Protein AF-A0A7H4LT09-F1 (afdb_monomer)

InterPro domains:
  IPR000763 Catalase-peroxidase haem [PR00460] (35-57)
  IPR000763 Catalase-peroxidase haem [PR00460] (61-74)
  IPR000763 Catalase-peroxidase haem [PR00460] (76-101)
  IPR000763 Catalase-peroxidase haem [PR00460] (269-292)
  IPR000763 Catalase-peroxidase haem [PTHR30555] (9-403)
  IPR002016 Haem peroxidase [PF00141] (94-398)
  IPR002016 Haem peroxidase [PR00458] (99-113)
  IPR002016 Haem peroxidase [PR00458] (159-176)
  IPR002016 Haem peroxidase [PR00458] (177-189)
  IPR002016 Haem peroxidase [PR00458] (261-276)
  IPR002016 Haem peroxidase [PR00458] (320-335)
  IPR002016 Haem peroxidase [PS50873] (141-337)
  IPR010255 Haem peroxidase superfamily [SSF48113] (32-399)

pLDDT: mean 81.75, std 26.05, range [25.02, 98.94]

Structure (mmCIF, N/CA/C/O backbone):
data_AF-A0A7H4LT09-F1
#
_entry.id   AF-A0A7H4LT09-F1
#
loop_
_atom_site.group_PDB
_atom_site.id
_atom_site.type_symbol
_atom_site.label_atom_id
_atom_site.label_alt_id
_atom_site.label_comp_id
_atom_site.label_asym_id
_atom_site.label_entity_id
_atom_site.label_seq_id
_atom_site.pdbx_PDB_ins_code
_atom_site.Cartn_x
_atom_site.Cartn_y
_atom_site.Cartn_z
_atom_site.occupancy
_atom_site.B_iso_or_equiv
_atom_site.auth_seq_id
_atom_site.auth_comp_id
_atom_site.auth_asym_id
_atom_site.auth_atom_id
_atom_site.pdbx_PDB_model_num
ATOM 1 N N . MET A 1 1 ? -7.664 61.401 4.151 1.00 32.94 1 MET A N 1
ATOM 2 C CA . MET A 1 1 ? -6.921 61.939 2.993 1.00 32.94 1 MET A CA 1
ATOM 3 C C . MET A 1 1 ? -6.413 60.760 2.189 1.00 32.94 1 MET A C 1
ATOM 5 O O . MET A 1 1 ? -5.966 59.794 2.789 1.00 32.94 1 MET A O 1
ATOM 9 N N . SER A 1 2 ? -6.589 60.821 0.873 1.00 33.88 2 SER A N 1
ATOM 10 C CA . SER A 1 2 ? -6.197 59.792 -0.093 1.00 33.88 2 SER A CA 1
ATOM 11 C C . SER A 1 2 ? -4.676 59.608 -0.143 1.00 33.88 2 SER A C 1
ATOM 13 O O . SER A 1 2 ? -3.950 60.596 -0.067 1.00 33.88 2 SER A O 1
ATOM 15 N N . THR A 1 3 ? -4.199 58.374 -0.305 1.00 30.38 3 THR A N 1
ATOM 16 C CA . THR A 1 3 ? -3.365 57.983 -1.458 1.00 30.38 3 THR A CA 1
ATOM 17 C C . THR A 1 3 ? -3.229 56.464 -1.527 1.00 30.38 3 THR A C 1
ATOM 19 O O . THR A 1 3 ? -3.095 55.766 -0.527 1.00 30.38 3 THR A O 1
ATOM 22 N N . SER A 1 4 ? -3.341 55.995 -2.758 1.00 32.41 4 SER A N 1
ATOM 23 C CA . SER A 1 4 ? -3.333 54.639 -3.278 1.00 32.41 4 SER A CA 1
ATOM 24 C C . SER A 1 4 ? -1.918 54.174 -3.643 1.00 32.41 4 SER A C 1
ATOM 26 O O . SER A 1 4 ? -1.118 54.988 -4.098 1.00 32.41 4 SER A O 1
ATOM 28 N N . ASN A 1 5 ? -1.629 52.875 -3.509 1.00 34.00 5 ASN A N 1
ATOM 29 C CA . ASN A 1 5 ? -1.328 51.962 -4.629 1.00 34.00 5 ASN A CA 1
ATOM 30 C C . ASN A 1 5 ? -0.734 50.627 -4.139 1.00 34.00 5 ASN A C 1
ATOM 32 O O . ASN A 1 5 ? 0.288 50.614 -3.465 1.00 34.00 5 ASN A O 1
ATOM 36 N N . ASP A 1 6 ? -1.440 49.560 -4.527 1.00 38.56 6 ASP A N 1
ATOM 37 C CA . ASP A 1 6 ? -1.029 48.212 -4.960 1.00 38.56 6 ASP A CA 1
ATOM 38 C C . ASP A 1 6 ? 0.166 47.497 -4.292 1.00 38.56 6 ASP A C 1
ATOM 40 O O . ASP A 1 6 ? 1.276 48.024 -4.210 1.00 38.56 6 ASP A O 1
ATOM 44 N N . PRO A 1 7 ? -0.014 46.205 -3.962 1.00 34.75 7 PRO A N 1
ATOM 45 C CA . PRO A 1 7 ? 0.568 45.245 -4.892 1.00 34.75 7 PRO A CA 1
ATOM 46 C C . PRO A 1 7 ? -0.334 44.047 -5.207 1.00 34.75 7 PRO A C 1
ATOM 48 O O . PRO A 1 7 ? -0.867 43.366 -4.329 1.00 34.75 7 PRO A O 1
ATOM 51 N N . SER A 1 8 ? -0.353 43.726 -6.496 1.00 45.00 8 SER A N 1
ATOM 52 C CA . SER A 1 8 ? -0.591 42.407 -7.060 1.00 45.00 8 SER A CA 1
ATOM 53 C C . SER A 1 8 ? 0.075 41.308 -6.225 1.00 45.00 8 SER A C 1
ATOM 55 O O . SER A 1 8 ? 1.295 41.136 -6.272 1.00 45.00 8 SER A O 1
ATOM 57 N N . ASN A 1 9 ? -0.720 40.540 -5.485 1.00 31.58 9 ASN A N 1
ATOM 58 C CA . ASN A 1 9 ? -0.325 39.208 -5.050 1.00 31.58 9 ASN A CA 1
ATOM 59 C C . ASN A 1 9 ? -1.576 38.396 -4.708 1.00 31.58 9 ASN A C 1
ATOM 61 O O . ASN A 1 9 ? -2.203 38.596 -3.669 1.00 31.58 9 ASN A O 1
ATOM 65 N N . THR A 1 10 ? -1.955 37.490 -5.603 1.00 35.56 10 THR A N 1
ATOM 66 C CA . THR A 1 10 ? -3.042 36.541 -5.367 1.00 35.56 10 THR A CA 1
ATOM 67 C C . THR A 1 10 ? -2.426 35.191 -5.017 1.00 35.56 10 THR A C 1
ATOM 69 O O . THR A 1 10 ? -1.908 34.531 -5.914 1.00 35.56 10 THR A O 1
ATOM 72 N N . PRO A 1 11 ? -2.509 34.716 -3.764 1.00 33.22 11 PRO A N 1
ATOM 73 C CA . PRO A 1 11 ? -2.415 33.298 -3.475 1.00 33.22 11 PRO A CA 1
ATOM 74 C C . PRO A 1 11 ? -3.839 32.729 -3.445 1.00 33.22 11 PRO A C 1
ATOM 76 O O . PRO A 1 11 ? -4.571 32.886 -2.468 1.00 33.22 11 PRO A O 1
ATOM 79 N N . SER A 1 12 ? -4.269 32.089 -4.536 1.00 41.41 12 SER A N 1
ATOM 80 C CA . SER A 1 12 ? -5.471 31.252 -4.514 1.00 41.41 12 SER A CA 1
ATOM 81 C C . SER A 1 12 ? -5.108 29.876 -3.954 1.00 41.41 12 SER A C 1
ATOM 83 O O . SER A 1 12 ? -4.721 28.982 -4.699 1.00 41.41 12 SER A O 1
ATOM 85 N N . ALA A 1 13 ? -5.237 29.711 -2.640 1.00 42.09 13 ALA A N 1
ATOM 86 C CA . ALA A 1 13 ? -5.185 28.412 -1.981 1.00 42.09 13 ALA A CA 1
ATOM 87 C C . ALA A 1 13 ? -6.568 28.087 -1.391 1.00 42.09 13 ALA A C 1
ATOM 89 O O . ALA A 1 13 ? -7.129 28.876 -0.631 1.00 42.09 13 ALA A O 1
ATOM 90 N N . GLY A 1 14 ? -7.121 26.932 -1.775 1.00 46.12 14 GLY A N 1
ATOM 91 C CA . GLY A 1 14 ? -8.158 26.219 -1.020 1.00 46.12 14 GLY A CA 1
ATOM 92 C C . GLY A 1 14 ? -9.583 26.783 -1.007 1.00 46.12 14 GLY A C 1
ATOM 93 O O . GLY A 1 14 ? -10.263 26.642 0.006 1.00 46.12 14 GLY A O 1
ATOM 94 N N . LYS A 1 15 ? -10.085 27.393 -2.089 1.00 42.28 15 LYS A N 1
ATOM 95 C CA . LYS A 1 15 ? -11.532 27.665 -2.204 1.00 42.28 15 LYS A CA 1
ATOM 96 C C . LYS A 1 15 ? -12.217 26.542 -2.976 1.00 42.28 15 LYS A C 1
ATOM 98 O O . LYS A 1 15 ? -11.845 26.266 -4.111 1.00 42.28 15 LYS A O 1
ATOM 103 N N . CYS A 1 16 ? -13.215 25.920 -2.346 1.00 40.41 16 CYS A N 1
ATOM 104 C CA . CYS A 1 16 ? -14.120 24.956 -2.970 1.00 40.41 16 CYS A CA 1
ATOM 105 C C . CYS A 1 16 ? -14.708 25.590 -4.253 1.00 40.41 16 CYS A C 1
ATOM 107 O O . CYS A 1 16 ? -15.383 26.622 -4.151 1.00 40.41 16 CYS A O 1
ATOM 109 N N . PRO A 1 17 ? -14.401 25.070 -5.455 1.00 41.97 17 PRO A N 1
ATOM 110 C CA . PRO A 1 17 ? -14.672 25.772 -6.698 1.00 41.97 17 PRO A CA 1
ATOM 111 C C . PRO A 1 17 ? -16.088 25.443 -7.175 1.00 41.97 17 PRO A C 1
ATOM 113 O O . PRO A 1 17 ? -16.286 24.569 -8.009 1.00 41.97 17 PRO A O 1
ATOM 116 N N . PHE A 1 18 ? -17.088 26.153 -6.659 1.00 41.34 18 PHE A N 1
ATOM 117 C CA . PHE A 1 18 ? -18.435 26.142 -7.234 1.00 41.34 18 PHE A CA 1
ATOM 118 C C . PHE A 1 18 ? -18.857 27.568 -7.590 1.00 41.34 18 PHE A C 1
ATOM 120 O O . PHE A 1 18 ? -19.453 28.284 -6.791 1.00 41.34 18 PHE A O 1
ATOM 127 N N . HIS A 1 19 ? -18.547 27.969 -8.824 1.00 43.38 19 HIS A N 1
ATOM 128 C CA . HIS A 1 19 ? -19.224 29.068 -9.505 1.00 43.38 19 HIS A CA 1
ATOM 129 C C . HIS A 1 19 ? -20.015 28.494 -10.682 1.00 43.38 19 HIS A C 1
ATOM 131 O O . HIS A 1 19 ? -19.456 28.221 -11.738 1.00 43.38 19 HIS A O 1
ATOM 137 N N . ALA A 1 20 ? -21.322 28.335 -10.495 1.00 36.09 20 ALA A N 1
ATOM 138 C CA . ALA A 1 20 ? -22.302 28.461 -11.563 1.00 36.09 20 ALA A CA 1
ATOM 139 C C . ALA A 1 20 ? -23.589 29.010 -10.944 1.00 36.09 20 ALA A C 1
ATOM 141 O O . ALA A 1 20 ? -24.018 28.597 -9.868 1.00 36.09 20 ALA A O 1
ATOM 142 N N . GLU A 1 21 ? -24.108 30.037 -11.594 1.00 41.16 21 GLU A N 1
ATOM 143 C CA . GLU A 1 21 ? -25.183 30.901 -11.148 1.00 41.16 21 GLU A CA 1
ATOM 144 C C . GLU A 1 21 ? -26.489 30.129 -10.908 1.00 41.16 21 GLU A C 1
ATOM 146 O O . GLU A 1 21 ? -26.807 29.169 -11.601 1.00 41.16 21 GLU A O 1
ATOM 151 N N . THR A 1 22 ? -27.273 30.634 -9.952 1.00 40.38 22 THR A N 1
ATOM 152 C CA . THR A 1 22 ? -28.651 30.252 -9.594 1.00 40.38 22 THR A CA 1
ATOM 153 C C . THR A 1 22 ? -28.850 28.983 -8.740 1.00 40.38 22 THR A C 1
ATOM 155 O O . THR A 1 22 ? -28.970 27.866 -9.219 1.00 40.38 22 THR A O 1
ATOM 158 N N . ALA A 1 23 ? -29.022 29.248 -7.434 1.00 45.62 23 ALA A N 1
ATOM 159 C CA . ALA A 1 23 ? -29.719 28.445 -6.420 1.00 45.62 23 ALA A CA 1
ATOM 160 C C . ALA A 1 23 ? -29.088 27.107 -5.964 1.00 45.62 23 ALA A C 1
ATOM 162 O O . ALA A 1 23 ? -29.551 26.027 -6.317 1.00 45.62 23 ALA A O 1
ATOM 163 N N . THR A 1 24 ? -28.145 27.181 -5.018 1.00 41.41 24 THR A N 1
ATOM 164 C CA . THR A 1 24 ? -27.754 26.059 -4.136 1.00 41.41 24 THR A CA 1
ATOM 165 C C . THR A 1 24 ? -27.609 26.547 -2.684 1.00 41.41 24 THR A C 1
ATOM 167 O O . THR A 1 24 ? -27.265 27.711 -2.463 1.00 41.41 24 THR A O 1
ATOM 170 N N . PRO A 1 25 ? -27.936 25.713 -1.676 1.00 43.28 25 PRO A N 1
ATOM 171 C CA . PRO A 1 25 ? -28.053 26.140 -0.285 1.00 43.28 25 PRO A CA 1
ATOM 172 C C . PRO A 1 25 ? -26.693 26.593 0.250 1.00 43.28 25 PRO A C 1
ATOM 174 O O . PRO A 1 25 ? -25.705 25.869 0.197 1.00 43.28 25 PRO A O 1
ATOM 177 N N . THR A 1 26 ? -26.653 27.821 0.756 1.00 49.09 26 THR A N 1
ATOM 178 C CA . THR A 1 26 ? -25.440 28.608 1.001 1.00 49.09 26 THR A CA 1
ATOM 179 C C . THR A 1 26 ? -24.599 28.182 2.201 1.00 49.09 26 THR A C 1
ATOM 181 O O . THR A 1 26 ? -23.559 28.796 2.422 1.00 49.09 26 THR A O 1
ATOM 184 N N . GLN A 1 27 ? -24.988 27.170 2.983 1.00 55.44 27 GLN A N 1
ATOM 185 C CA . GLN A 1 27 ? -24.221 26.736 4.156 1.00 55.44 27 GLN A CA 1
ATOM 186 C C . GLN A 1 27 ? -24.375 25.233 4.406 1.00 55.44 27 GLN A C 1
ATOM 188 O O . GLN A 1 27 ? -25.457 24.754 4.743 1.00 55.44 27 GLN A O 1
ATOM 193 N N . SER A 1 28 ? -23.277 24.485 4.277 1.00 59.75 28 SER A N 1
ATOM 194 C CA . SER A 1 28 ? -23.152 23.174 4.915 1.00 59.75 28 SER A CA 1
ATOM 195 C C . SER A 1 28 ? -23.098 23.358 6.436 1.00 59.75 28 SER A C 1
ATOM 197 O O . SER A 1 28 ? -22.597 24.369 6.934 1.00 59.75 28 SER A O 1
ATOM 199 N N . ALA A 1 29 ? -23.614 22.393 7.200 1.00 67.38 29 ALA A N 1
ATOM 200 C CA . ALA A 1 29 ? -23.508 22.431 8.656 1.00 67.38 29 ALA A CA 1
ATOM 201 C C . ALA A 1 29 ? -22.026 22.477 9.072 1.00 67.38 29 ALA A C 1
ATOM 203 O O . ALA A 1 29 ? -21.244 21.613 8.681 1.00 67.38 29 ALA A O 1
ATOM 204 N N . GLY A 1 30 ? -21.642 23.499 9.841 1.00 76.69 30 GLY A N 1
ATOM 205 C CA . GLY A 1 30 ? -20.245 23.740 10.219 1.00 76.69 30 GLY A CA 1
ATOM 206 C C . GLY A 1 30 ? -19.391 24.451 9.158 1.00 76.69 30 GLY A C 1
ATOM 207 O O . GLY A 1 30 ? -18.202 24.635 9.393 1.00 76.69 30 GLY A O 1
ATOM 208 N N . GLY A 1 31 ? -19.967 24.859 8.022 1.00 77.31 31 GLY A N 1
ATOM 209 C CA . GLY A 1 31 ? -19.303 25.707 7.029 1.00 77.31 31 GLY A CA 1
ATOM 210 C C . GLY A 1 31 ? -19.249 27.189 7.431 1.00 77.31 31 GLY A C 1
ATOM 211 O O . GLY A 1 31 ? -19.966 27.635 8.327 1.00 77.31 31 GLY A O 1
ATOM 212 N N . GLY A 1 32 ? -18.414 27.966 6.736 1.00 86.81 32 GLY A N 1
ATOM 213 C CA . GLY A 1 32 ? -18.148 29.382 7.029 1.00 86.81 32 GLY A CA 1
ATOM 214 C C . GLY A 1 32 ? -16.827 29.604 7.773 1.00 86.81 32 GLY A C 1
ATOM 215 O O . GLY A 1 32 ? -16.156 28.652 8.158 1.00 86.81 32 GLY A O 1
ATOM 216 N N . THR A 1 33 ? -16.434 30.870 7.948 1.00 91.38 33 THR A N 1
ATOM 217 C CA . THR A 1 33 ? -15.193 31.235 8.650 1.00 91.38 33 THR A CA 1
ATOM 218 C C . THR A 1 33 ? -15.283 30.862 10.132 1.00 91.38 33 THR A C 1
ATOM 220 O O . THR A 1 33 ? -16.143 31.373 10.851 1.00 91.38 33 THR A O 1
ATOM 223 N N . GLY A 1 34 ? -14.392 29.989 10.597 1.00 91.62 34 GLY A N 1
ATOM 224 C CA . GLY A 1 34 ? -14.324 29.510 11.976 1.00 91.62 34 GLY A CA 1
ATOM 225 C C . GLY A 1 34 ? -13.202 30.152 12.798 1.00 91.62 34 GLY A C 1
ATOM 226 O O . GLY A 1 34 ? -12.378 30.915 12.301 1.00 91.62 34 GLY A O 1
ATOM 227 N N . ASN A 1 35 ? -13.122 29.799 14.087 1.00 93.38 35 ASN A N 1
ATOM 228 C CA . ASN A 1 35 ? -12.099 30.331 15.006 1.00 93.38 35 ASN A CA 1
ATOM 229 C C . ASN A 1 35 ? -10.661 30.098 14.513 1.00 93.38 35 ASN A C 1
ATOM 231 O O . ASN A 1 35 ? -9.798 30.946 14.716 1.00 93.38 35 ASN A O 1
ATOM 235 N N . ARG A 1 36 ? -10.401 28.960 13.855 1.00 91.25 36 ARG A N 1
ATOM 236 C CA . ARG A 1 36 ? -9.064 28.620 13.342 1.00 91.25 36 ARG A CA 1
ATOM 237 C C . ARG A 1 36 ? -8.646 29.470 12.144 1.00 91.25 36 ARG A C 1
ATOM 239 O O . ARG A 1 36 ? -7.450 29.624 11.937 1.00 91.25 36 ARG A O 1
ATOM 246 N N . ASP A 1 37 ? -9.595 30.046 11.414 1.00 94.12 37 ASP A N 1
ATOM 247 C CA . ASP A 1 37 ? -9.283 30.958 10.314 1.00 94.12 37 ASP A CA 1
ATOM 248 C C . ASP A 1 37 ? -8.835 32.323 10.858 1.00 94.12 37 ASP A C 1
ATOM 250 O O . ASP A 1 37 ? -7.897 32.927 10.344 1.00 94.12 37 ASP A O 1
ATOM 254 N N . TRP A 1 38 ? -9.460 32.790 11.946 1.00 96.12 38 TRP A N 1
ATOM 255 C CA . TRP A 1 38 ? -9.094 34.044 12.618 1.00 96.12 38 TRP A CA 1
ATOM 256 C C . TRP A 1 38 ? -7.822 33.927 13.458 1.00 96.12 38 TRP A C 1
ATOM 258 O O . TRP A 1 38 ? -7.001 34.846 13.489 1.00 96.12 38 TRP A O 1
ATOM 268 N N . TRP A 1 39 ? -7.658 32.800 14.152 1.00 96.88 39 TRP A N 1
ATOM 269 C CA . TRP A 1 39 ? -6.540 32.545 15.056 1.00 96.88 39 TRP A CA 1
ATOM 270 C C . TRP A 1 39 ? -5.861 31.215 14.710 1.00 96.88 39 TRP A C 1
ATOM 272 O O . TRP A 1 39 ? -5.971 30.244 15.465 1.00 96.88 39 TRP A O 1
ATOM 282 N N . PRO A 1 40 ? -5.108 31.154 13.597 1.00 94.25 40 PRO A N 1
ATOM 283 C CA . PRO A 1 40 ? -4.472 29.915 13.139 1.00 94.25 40 PRO A CA 1
ATOM 284 C C . PRO A 1 40 ? -3.481 29.326 14.155 1.00 94.25 40 PRO A C 1
ATOM 286 O O . PRO A 1 40 ? -3.319 28.109 14.229 1.00 94.25 40 PRO A O 1
ATOM 289 N N . ASN A 1 41 ? -2.891 30.175 15.003 1.00 95.75 41 ASN A N 1
ATOM 290 C CA . ASN A 1 41 ? -1.946 29.785 16.055 1.00 95.75 41 ASN A CA 1
ATOM 291 C C . ASN A 1 41 ? -2.614 29.466 17.408 1.00 95.75 41 ASN A C 1
ATOM 293 O O . ASN A 1 41 ? -1.921 29.285 18.409 1.00 95.75 41 ASN A O 1
ATOM 297 N N . GLN A 1 42 ? -3.950 29.437 17.483 1.00 96.38 42 GLN A N 1
ATOM 298 C CA . GLN A 1 42 ? -4.658 29.099 18.718 1.00 96.38 42 GLN A CA 1
ATOM 299 C C . GLN A 1 42 ? -4.385 27.640 19.120 1.00 96.38 42 GLN A C 1
ATOM 301 O O . GLN A 1 42 ? -4.513 26.722 18.307 1.00 96.38 42 GLN A O 1
ATOM 306 N N . LEU A 1 43 ? -4.050 27.424 20.399 1.00 96.44 43 LEU A N 1
ATOM 307 C CA . LEU A 1 43 ? -3.812 26.091 20.958 1.00 96.44 43 LEU A CA 1
ATOM 308 C C . LEU A 1 43 ? -5.036 25.179 20.768 1.00 96.44 43 LEU A C 1
ATOM 310 O O . LEU A 1 43 ? -6.157 25.531 21.139 1.00 96.44 43 LEU A O 1
ATOM 314 N N . ARG A 1 44 ? -4.797 23.975 20.244 1.00 93.94 44 ARG A N 1
ATOM 315 C CA . ARG A 1 44 ? -5.827 22.971 19.948 1.00 93.94 44 ARG A CA 1
ATOM 316 C C . ARG A 1 44 ? -6.095 22.040 21.127 1.00 93.94 44 ARG A C 1
ATOM 318 O O . ARG A 1 44 ? -5.557 20.941 21.205 1.00 93.94 44 ARG A O 1
ATOM 325 N N . VAL A 1 45 ? -6.946 22.486 22.050 1.00 94.62 45 VAL A N 1
ATOM 326 C CA . VAL A 1 45 ? -7.387 21.678 23.206 1.00 94.62 45 VAL A CA 1
ATOM 327 C C . VAL A 1 45 ? -8.507 20.689 22.870 1.00 94.62 45 VAL A C 1
ATOM 329 O O . VAL A 1 45 ? -8.753 19.759 23.628 1.00 94.62 45 VAL A O 1
ATOM 332 N N . ASP A 1 46 ? -9.169 20.848 21.725 1.00 90.81 46 ASP A N 1
ATOM 333 C CA . ASP A 1 46 ? -10.194 19.926 21.222 1.00 90.81 46 ASP A CA 1
ATOM 334 C C . ASP A 1 46 ? -9.635 18.533 20.896 1.00 90.81 46 ASP A C 1
ATOM 336 O O . ASP A 1 46 ? -10.364 17.552 21.026 1.00 90.81 46 ASP A O 1
ATOM 340 N N . LEU A 1 47 ? -8.337 18.421 20.579 1.00 93.25 47 LEU A N 1
ATOM 341 C CA . LEU A 1 47 ? -7.662 17.132 20.374 1.00 93.25 47 LEU A CA 1
ATOM 342 C C . LEU A 1 47 ? -7.742 16.229 21.617 1.00 93.25 47 LEU A C 1
ATOM 344 O O . LEU A 1 47 ? -7.730 15.011 21.486 1.00 93.25 47 LEU A O 1
ATOM 348 N N . LEU A 1 48 ? -7.881 16.805 22.818 1.00 93.94 48 LEU A N 1
ATOM 349 C CA . LEU A 1 48 ? -8.009 16.050 24.070 1.00 93.94 48 LEU A CA 1
ATOM 350 C C . LEU A 1 48 ? -9.349 15.303 24.193 1.00 93.94 48 LEU A C 1
ATOM 352 O O . LEU A 1 48 ? -9.491 14.459 25.073 1.00 93.94 48 LEU A O 1
ATOM 356 N N . ASN A 1 49 ? -10.321 15.607 23.326 1.00 93.06 49 ASN A N 1
ATOM 357 C CA . ASN A 1 49 ? -11.626 14.947 23.278 1.00 93.06 49 ASN A CA 1
ATOM 358 C C . ASN A 1 49 ? -11.751 13.921 22.137 1.00 93.06 49 ASN A C 1
ATOM 360 O O . ASN A 1 49 ? -12.817 13.316 21.991 1.00 93.06 49 ASN A O 1
ATOM 364 N N . GLN A 1 50 ? -10.706 13.729 21.323 1.00 93.62 50 GLN A N 1
ATOM 365 C CA . GLN A 1 50 ? -10.717 12.707 20.275 1.00 93.62 50 GLN A CA 1
ATOM 366 C C . GLN A 1 50 ? -10.782 11.298 20.855 1.00 93.62 50 GLN A C 1
ATOM 368 O O . GLN A 1 50 ? -10.265 11.011 21.935 1.00 93.62 50 GLN A O 1
ATOM 373 N N . HIS A 1 51 ? -11.411 10.413 20.089 1.00 92.94 51 HIS A N 1
ATOM 374 C CA . HIS A 1 51 ? -11.667 9.016 20.423 1.00 92.94 51 HIS A CA 1
ATOM 375 C C . HIS A 1 51 ? -12.404 8.860 21.754 1.00 92.94 51 HIS A C 1
ATOM 377 O O . HIS A 1 51 ? -12.180 7.910 22.507 1.00 92.94 51 HIS A O 1
ATOM 383 N N . SER A 1 52 ? -13.285 9.816 22.055 1.00 92.00 52 SER A N 1
ATOM 384 C CA . SER A 1 52 ? -14.140 9.746 23.234 1.00 92.00 52 SER A CA 1
ATOM 385 C C . SER A 1 52 ? -15.222 8.672 23.083 1.00 92.00 52 SER A C 1
ATOM 387 O O . SER A 1 52 ? -15.546 8.200 21.993 1.00 92.00 52 SER A O 1
ATOM 389 N N . ASN A 1 53 ? -15.855 8.317 24.198 1.00 91.31 53 ASN A N 1
ATOM 390 C CA . ASN A 1 53 ? -17.035 7.449 24.218 1.00 91.31 53 ASN A CA 1
ATOM 391 C C . ASN A 1 53 ? -18.206 7.982 23.365 1.00 91.31 53 ASN A C 1
ATOM 393 O O . ASN A 1 53 ? -19.056 7.199 22.958 1.00 91.31 53 ASN A O 1
ATOM 397 N N . ARG A 1 54 ? -18.256 9.290 23.069 1.00 91.25 54 ARG A N 1
ATOM 398 C CA . ARG A 1 54 ? -19.343 9.925 22.304 1.00 91.25 54 ARG A CA 1
ATOM 399 C C . ARG A 1 54 ? -19.334 9.564 20.820 1.00 91.25 54 ARG A C 1
ATOM 401 O O . ARG A 1 54 ? -20.399 9.540 20.213 1.00 91.25 54 ARG A O 1
ATOM 408 N N . SER A 1 55 ? -18.158 9.331 20.238 1.00 92.69 55 SER A N 1
ATOM 409 C CA . SER A 1 55 ? -18.010 8.908 18.839 1.00 92.69 55 SER A CA 1
ATOM 410 C C . SER A 1 55 ? -18.029 7.385 18.690 1.00 92.69 55 SER A C 1
ATOM 412 O O . SER A 1 55 ? -18.203 6.879 17.584 1.00 92.69 55 SER A O 1
ATOM 414 N N . ASN A 1 56 ? -17.882 6.643 19.793 1.00 95.81 56 ASN A N 1
ATOM 415 C CA . ASN A 1 56 ? -17.817 5.188 19.791 1.00 95.81 56 ASN A CA 1
ATOM 416 C C . ASN A 1 56 ? -19.219 4.540 19.864 1.00 95.81 56 ASN A C 1
ATOM 418 O O . ASN A 1 56 ? -19.857 4.577 20.917 1.00 95.81 56 ASN A O 1
ATOM 422 N N . PRO A 1 57 ? -19.690 3.862 18.799 1.00 96.94 57 PRO A N 1
ATOM 423 C CA . PRO A 1 57 ? -21.009 3.236 18.760 1.00 96.94 57 PRO A CA 1
ATOM 424 C C . PRO A 1 57 ? -21.113 1.946 19.588 1.00 96.94 57 PRO A C 1
ATOM 426 O O . PRO A 1 57 ? -22.209 1.412 19.732 1.00 96.94 57 PRO A O 1
ATOM 429 N N . LEU A 1 58 ? -20.003 1.399 20.098 1.00 96.69 58 LEU A N 1
ATOM 430 C CA . LEU A 1 58 ? -19.999 0.114 20.808 1.00 96.69 58 LEU A CA 1
ATOM 431 C C . LEU A 1 58 ? -20.327 0.244 22.303 1.00 96.69 58 LEU A C 1
ATOM 433 O O . LEU A 1 58 ? -20.599 -0.760 22.961 1.00 96.69 58 LEU A O 1
ATOM 437 N N . GLY A 1 59 ? -20.344 1.472 22.827 1.00 91.38 59 GLY A N 1
ATOM 438 C CA . GLY A 1 59 ? -20.615 1.757 24.233 1.00 91.38 59 GLY A CA 1
ATOM 439 C C . GLY A 1 59 ? -19.444 1.434 25.169 1.00 91.38 59 GLY A C 1
ATOM 440 O O . GLY A 1 59 ? -18.489 0.746 24.819 1.00 91.38 59 GLY A O 1
ATOM 441 N N . GLU A 1 60 ? -19.526 1.942 26.398 1.00 92.56 60 GLU A N 1
ATOM 442 C CA . GLU A 1 60 ? -18.425 1.913 27.379 1.00 92.56 60 GLU A CA 1
ATOM 443 C C . GLU A 1 60 ? -18.090 0.517 27.917 1.00 9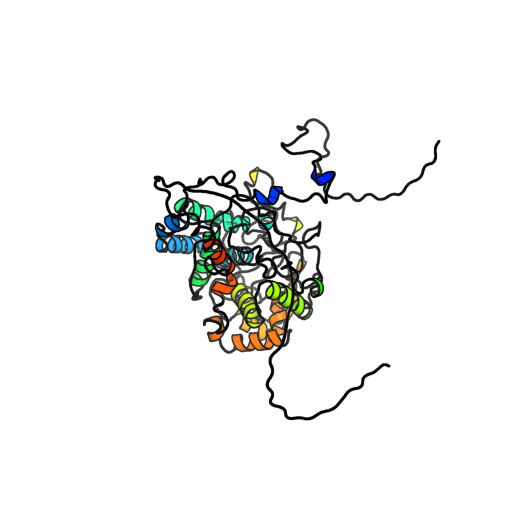2.56 60 GLU A C 1
ATOM 445 O O . GLU A 1 60 ? -17.003 0.293 28.444 1.00 92.56 60 GLU A O 1
ATOM 450 N N . HIS A 1 61 ? -19.023 -0.427 27.807 1.00 95.06 61 HIS A N 1
ATOM 451 C CA . HIS A 1 61 ? -18.864 -1.781 28.338 1.00 95.06 61 HIS A CA 1
ATOM 452 C C . HIS A 1 61 ? -18.332 -2.780 27.304 1.00 95.06 61 HIS A C 1
ATOM 454 O O . HIS A 1 61 ? -18.102 -3.943 27.641 1.00 95.06 61 HIS A O 1
ATOM 460 N N . PHE A 1 62 ? -18.144 -2.357 26.052 1.00 97.38 62 PHE A N 1
ATOM 461 C CA . PHE A 1 62 ? -17.569 -3.216 25.028 1.00 97.38 62 PHE A CA 1
ATOM 462 C C . PHE A 1 62 ? -16.100 -3.524 25.335 1.00 97.38 62 PHE A C 1
ATOM 464 O O . PHE A 1 62 ? -15.310 -2.632 25.630 1.00 97.38 62 PHE A O 1
ATOM 471 N N . ASN A 1 63 ? -15.719 -4.798 25.229 1.00 97.81 63 ASN A N 1
ATOM 472 C CA . ASN A 1 63 ? -14.343 -5.242 25.418 1.00 97.81 63 ASN A CA 1
ATOM 473 C C . ASN A 1 63 ? -13.908 -6.090 24.222 1.00 97.81 63 ASN A C 1
ATOM 475 O O . ASN A 1 63 ? -14.262 -7.267 24.113 1.00 97.81 63 ASN A O 1
ATOM 479 N N . TYR A 1 64 ? -13.104 -5.495 23.341 1.00 97.94 64 TYR A N 1
ATOM 480 C CA . TYR A 1 64 ? -12.667 -6.153 22.114 1.00 97.94 64 TYR A CA 1
ATOM 481 C C . TYR A 1 64 ? -11.876 -7.434 22.380 1.00 97.94 64 TYR A C 1
ATOM 483 O O . TYR A 1 64 ? -12.050 -8.426 21.680 1.00 97.94 64 TYR A O 1
ATOM 491 N N . ARG A 1 65 ? -11.031 -7.457 23.417 1.00 96.38 65 ARG A N 1
ATOM 492 C CA . ARG A 1 65 ? -10.248 -8.650 23.764 1.00 96.38 65 ARG A CA 1
ATOM 493 C C . ARG A 1 65 ? -11.150 -9.826 24.131 1.00 96.38 65 ARG A C 1
ATOM 495 O O . ARG A 1 65 ? -10.848 -10.951 23.738 1.00 96.38 65 ARG A O 1
ATOM 502 N N . GLU A 1 66 ? -12.226 -9.584 24.875 1.00 97.94 66 GLU A N 1
ATOM 503 C CA . GLU A 1 66 ? -13.189 -10.634 25.221 1.00 97.94 66 GLU A CA 1
ATOM 504 C C . GLU A 1 66 ? -14.039 -11.062 24.019 1.00 97.94 66 GLU A C 1
ATOM 506 O O . GLU A 1 66 ? -14.312 -12.251 23.874 1.00 97.94 66 GLU A O 1
ATOM 511 N N . GLU A 1 67 ? -14.402 -10.148 23.114 1.00 98.31 67 GLU A N 1
ATOM 512 C CA . GLU A 1 67 ? -15.084 -10.516 21.864 1.00 98.31 67 GLU A CA 1
ATOM 513 C C . GLU A 1 67 ? -14.185 -11.305 20.908 1.00 98.31 67 GLU A C 1
ATOM 515 O O . GLU A 1 67 ? -14.616 -12.313 20.347 1.00 98.31 67 GLU A O 1
ATOM 520 N N . PHE A 1 68 ? -12.918 -10.913 20.771 1.00 97.81 68 PHE A N 1
ATOM 521 C CA . PHE A 1 68 ? -11.948 -11.604 19.927 1.00 97.81 68 PHE A CA 1
ATOM 522 C C . PHE A 1 68 ? -11.700 -13.040 20.398 1.00 97.81 68 PHE A C 1
ATOM 524 O O . PHE A 1 68 ? -11.573 -13.944 19.580 1.00 97.81 68 PHE A O 1
ATOM 531 N N . LYS A 1 69 ? -11.701 -13.307 21.711 1.00 97.31 69 LYS A N 1
ATOM 532 C CA . LYS A 1 69 ? -11.590 -14.684 22.236 1.00 97.31 69 LYS A CA 1
ATOM 533 C C . LYS A 1 69 ? -12.733 -15.603 21.791 1.00 97.31 69 LYS A C 1
ATOM 535 O O . LYS A 1 69 ? -12.557 -16.817 21.793 1.00 97.31 69 LYS A O 1
ATOM 540 N N . LYS A 1 70 ? -13.895 -15.047 21.431 1.00 98.19 70 LYS A N 1
ATOM 541 C CA . LYS A 1 70 ? -15.064 -15.801 20.943 1.00 98.19 70 LYS A CA 1
ATOM 542 C C . LYS A 1 70 ? -14.991 -16.086 19.441 1.00 98.19 70 LYS A C 1
ATOM 544 O O . LYS A 1 70 ? -15.883 -16.741 18.905 1.00 98.19 70 LYS A O 1
ATOM 549 N N . LEU A 1 71 ? -14.008 -15.522 18.742 1.00 98.31 71 LEU A N 1
ATOM 550 C CA . LEU A 1 71 ? -13.835 -15.668 17.305 1.00 98.31 71 LEU A CA 1
ATOM 551 C C . LEU A 1 71 ? -13.402 -17.096 16.962 1.00 98.31 71 LEU A C 1
ATOM 553 O O . LEU A 1 71 ? -12.407 -17.593 17.489 1.00 98.31 71 LEU A O 1
ATOM 557 N N . ASP A 1 72 ? -14.080 -17.716 15.997 1.00 98.44 72 ASP A N 1
ATOM 558 C CA . ASP A 1 72 ? -13.512 -18.869 15.302 1.00 98.44 72 ASP A CA 1
ATOM 559 C C . ASP A 1 72 ? -12.414 -18.379 14.348 1.00 98.44 72 ASP A C 1
ATOM 561 O O . ASP A 1 72 ? -12.652 -18.031 13.188 1.00 98.44 72 ASP A O 1
ATOM 565 N N . TYR A 1 73 ? -11.197 -18.290 14.882 1.00 97.69 73 TYR A N 1
ATOM 566 C CA . TYR A 1 73 ? -10.032 -17.788 14.159 1.00 97.69 73 TYR A CA 1
ATOM 567 C C . TYR A 1 73 ? -9.659 -18.677 12.964 1.00 97.69 73 TYR A C 1
ATOM 569 O O . TYR A 1 73 ? -9.190 -18.178 11.940 1.00 97.69 73 TYR A O 1
ATOM 577 N N . SER A 1 74 ? -9.891 -19.989 13.068 1.00 98.06 74 SER A N 1
ATOM 578 C CA . SER A 1 74 ? -9.616 -20.935 11.985 1.00 98.06 74 SER A CA 1
ATOM 579 C C . SER A 1 74 ? -10.597 -20.744 10.833 1.00 98.06 74 SER A C 1
ATOM 581 O O . SER A 1 74 ? -10.159 -20.672 9.684 1.00 98.06 74 SER A O 1
ATOM 583 N N . ALA A 1 75 ? -11.891 -20.584 11.132 1.00 98.75 75 ALA A N 1
ATOM 584 C CA . ALA A 1 75 ? -12.895 -20.255 10.127 1.00 98.75 75 ALA A CA 1
ATOM 585 C C . ALA A 1 75 ? -12.614 -18.894 9.474 1.00 98.75 75 ALA A C 1
ATOM 587 O O . ALA A 1 75 ? -12.647 -18.804 8.251 1.00 98.75 75 ALA A O 1
ATOM 588 N N . LEU A 1 76 ? -12.248 -17.863 10.251 1.00 98.75 76 LEU A N 1
ATOM 589 C CA . LEU A 1 76 ? -11.891 -16.552 9.690 1.00 98.75 76 LEU A CA 1
ATOM 590 C C . LEU A 1 76 ? -10.722 -16.663 8.704 1.00 98.75 76 LEU A C 1
ATOM 592 O O . LEU A 1 76 ? -10.771 -16.101 7.612 1.00 98.75 76 LEU A O 1
ATOM 596 N N . LYS A 1 77 ? -9.665 -17.403 9.060 1.00 98.56 77 LYS A N 1
ATOM 597 C CA . LYS A 1 77 ? -8.541 -17.633 8.143 1.00 98.56 77 LYS A CA 1
ATOM 598 C C . LYS A 1 77 ? -8.953 -18.434 6.908 1.00 98.56 77 LYS A C 1
ATOM 600 O O . LYS A 1 77 ? -8.407 -18.180 5.839 1.00 98.56 77 LYS A O 1
ATOM 605 N N . ALA A 1 78 ? -9.869 -19.393 7.035 1.00 98.81 78 ALA A N 1
ATOM 606 C CA . ALA A 1 78 ? -10.386 -20.149 5.897 1.00 98.81 78 ALA A CA 1
ATOM 607 C C . ALA A 1 78 ? -11.175 -19.249 4.933 1.00 98.81 78 ALA A C 1
ATOM 609 O O . ALA A 1 78 ? -10.909 -19.281 3.734 1.00 98.81 78 ALA A O 1
ATOM 610 N N . ASP A 1 79 ? -12.049 -18.387 5.453 1.00 98.88 79 ASP A N 1
ATOM 611 C CA . ASP A 1 79 ? -12.788 -17.405 4.654 1.00 98.88 79 ASP A CA 1
ATOM 612 C C . ASP A 1 79 ? -11.853 -16.416 3.952 1.00 98.88 79 ASP A C 1
ATOM 614 O O . ASP A 1 79 ? -12.028 -16.134 2.771 1.00 98.88 79 ASP A O 1
ATOM 618 N N . LEU A 1 80 ? -10.823 -15.919 4.648 1.00 98.88 80 LEU A N 1
ATOM 619 C CA . LEU A 1 80 ? -9.820 -15.044 4.037 1.00 98.88 80 LEU A CA 1
ATOM 620 C C . LEU A 1 80 ? -9.057 -15.747 2.909 1.00 98.88 80 LEU A C 1
ATOM 622 O O . LEU A 1 80 ? -8.798 -15.124 1.886 1.00 98.88 80 LEU A O 1
ATOM 626 N N . ARG A 1 81 ? -8.720 -17.036 3.061 1.00 98.75 81 ARG A N 1
ATOM 627 C CA . ARG A 1 81 ? -8.085 -17.821 1.987 1.00 98.75 81 ARG A CA 1
ATOM 628 C C . ARG A 1 81 ? -9.014 -18.018 0.797 1.00 98.75 81 ARG A C 1
ATOM 630 O O . ARG A 1 81 ? -8.551 -17.894 -0.328 1.00 98.75 81 ARG A O 1
ATOM 637 N N . ALA A 1 82 ? -10.294 -18.299 1.038 1.00 98.81 82 ALA A N 1
ATOM 638 C CA . ALA A 1 82 ? -11.282 -18.417 -0.029 1.00 98.81 82 ALA A CA 1
ATOM 639 C C . ALA A 1 82 ? -11.427 -17.091 -0.792 1.00 98.81 82 ALA A C 1
ATOM 641 O O . ALA A 1 82 ? -11.368 -17.082 -2.020 1.00 98.81 82 ALA A O 1
ATOM 642 N N . LEU A 1 83 ? -11.506 -15.972 -0.062 1.00 98.88 83 LEU A N 1
ATOM 643 C CA . LEU A 1 83 ? -11.601 -14.634 -0.642 1.00 98.88 83 LEU A CA 1
ATOM 644 C C . LEU A 1 83 ? -10.410 -14.296 -1.545 1.00 98.88 83 LEU A C 1
ATOM 646 O O . LEU A 1 83 ? -10.601 -13.608 -2.541 1.00 98.88 83 LEU A O 1
ATOM 650 N N . LEU A 1 84 ? -9.195 -14.780 -1.246 1.00 98.81 84 LEU A N 1
ATOM 651 C CA . LEU A 1 84 ? -8.026 -14.511 -2.094 1.00 98.81 84 LEU A CA 1
ATOM 652 C C . LEU A 1 84 ? -8.253 -14.911 -3.553 1.00 98.81 84 LEU A C 1
ATOM 654 O O . LEU A 1 84 ? -7.686 -14.256 -4.415 1.00 98.81 84 LEU A O 1
ATOM 658 N N . THR A 1 85 ? -9.050 -15.946 -3.824 1.00 98.62 85 THR A N 1
ATOM 659 C CA . THR A 1 85 ? -9.323 -16.453 -5.179 1.00 98.62 85 THR A CA 1
ATOM 660 C C . THR A 1 85 ? -10.769 -16.234 -5.637 1.00 98.62 85 THR A C 1
ATOM 662 O O . THR A 1 85 ? -11.149 -16.708 -6.703 1.00 98.62 85 THR A O 1
ATOM 665 N N . ASP A 1 86 ? -11.583 -15.528 -4.849 1.00 98.69 86 ASP A N 1
ATOM 666 C CA . ASP A 1 86 ? -12.973 -15.191 -5.177 1.00 98.69 86 ASP A CA 1
ATOM 667 C C . ASP A 1 86 ? -13.033 -13.845 -5.917 1.00 98.69 86 ASP A C 1
ATOM 669 O O . ASP A 1 86 ? -13.398 -12.807 -5.358 1.00 98.69 86 ASP A O 1
ATOM 673 N N . SER A 1 87 ? -12.570 -13.847 -7.171 1.00 98.75 87 SER A N 1
ATOM 674 C CA . SER A 1 87 ? -12.472 -12.636 -7.993 1.00 98.75 87 SER A CA 1
ATOM 675 C C . SER A 1 87 ? -13.841 -11.994 -8.221 1.00 98.75 87 SER A C 1
ATOM 677 O O . SER A 1 87 ? -14.755 -12.619 -8.749 1.00 98.75 87 SER A O 1
ATOM 679 N N . GLN A 1 88 ? -13.951 -10.708 -7.901 1.00 98.75 88 GLN A N 1
ATOM 680 C CA . GLN A 1 88 ? -15.161 -9.914 -8.081 1.00 98.75 88 GLN A CA 1
ATOM 681 C C . GLN A 1 88 ? -15.146 -9.168 -9.418 1.00 98.75 88 GLN A C 1
ATOM 683 O O . GLN A 1 88 ? -14.134 -8.576 -9.784 1.00 98.75 88 GLN A O 1
ATOM 688 N N . GLU A 1 89 ? -16.282 -9.115 -10.117 1.00 98.06 89 GLU A N 1
ATOM 689 C CA . GLU A 1 89 ? -16.390 -8.437 -11.422 1.00 98.06 89 GLU A CA 1
ATOM 690 C C . GLU A 1 89 ? -16.060 -6.938 -11.352 1.00 98.06 89 GLU A C 1
ATOM 692 O O . GLU A 1 89 ? -15.428 -6.397 -12.254 1.00 98.06 89 GLU A O 1
ATOM 697 N N . TRP A 1 90 ? -16.439 -6.270 -10.258 1.00 98.31 90 TRP A N 1
ATOM 698 C CA . TRP A 1 90 ? -16.203 -4.835 -10.064 1.00 98.31 90 TRP A CA 1
ATOM 699 C C . TRP A 1 90 ? -14.740 -4.493 -9.735 1.00 98.31 90 TRP A C 1
ATOM 701 O O . TRP A 1 90 ? -14.352 -3.328 -9.805 1.00 98.31 90 TRP A O 1
ATOM 711 N N . TRP A 1 91 ? -13.926 -5.488 -9.366 1.00 98.75 91 TRP A N 1
ATOM 712 C CA . TRP A 1 91 ? -12.483 -5.333 -9.184 1.00 98.75 91 TRP A CA 1
ATOM 713 C C . TRP A 1 91 ? -11.762 -6.673 -9.394 1.00 98.75 91 TRP A C 1
ATOM 715 O O . TRP A 1 9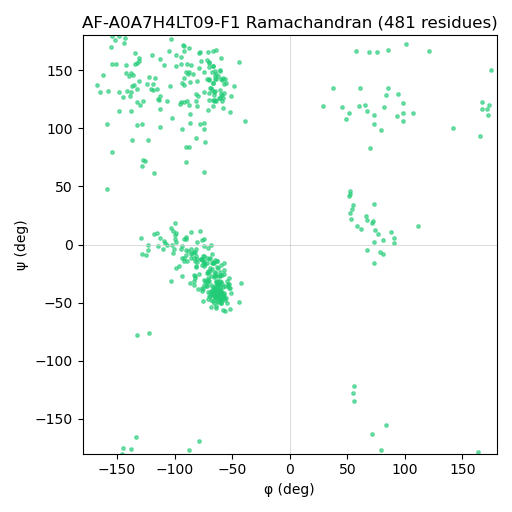1 ? -11.434 -7.347 -8.412 1.00 98.75 91 TRP A O 1
ATOM 725 N N . PRO A 1 92 ? -11.536 -7.095 -10.652 1.00 98.75 92 PRO A N 1
ATOM 726 C CA . PRO A 1 92 ? -10.995 -8.416 -10.955 1.00 98.75 92 PRO A CA 1
ATOM 727 C C . PRO A 1 92 ? -9.612 -8.653 -10.342 1.00 98.75 92 PRO A C 1
ATOM 729 O O . PRO A 1 92 ? -8.774 -7.752 -10.299 1.00 98.75 92 PRO A O 1
ATOM 732 N N . ALA A 1 93 ? -9.369 -9.874 -9.870 1.00 98.88 93 ALA A N 1
ATOM 733 C CA . ALA A 1 93 ? -8.112 -10.255 -9.240 1.00 98.88 93 ALA A CA 1
ATOM 734 C C . ALA A 1 93 ? -7.020 -10.554 -10.284 1.00 98.88 93 ALA A C 1
ATOM 736 O O . ALA A 1 93 ? -7.219 -11.395 -11.164 1.00 98.88 93 ALA A O 1
ATOM 737 N N . ASP A 1 94 ? -5.847 -9.929 -10.154 1.00 98.81 94 ASP A N 1
ATOM 738 C CA . ASP A 1 94 ? -4.684 -10.236 -10.998 1.00 98.81 94 ASP A CA 1
ATOM 739 C C . ASP A 1 94 ? -4.281 -11.713 -10.847 1.00 98.81 94 ASP A C 1
ATOM 741 O O . ASP A 1 94 ? -4.137 -12.214 -9.730 1.00 98.81 94 ASP A O 1
ATOM 745 N N . TRP A 1 95 ? -4.107 -12.433 -11.961 1.00 98.56 95 TRP A N 1
ATOM 746 C CA . TRP A 1 95 ? -3.864 -13.886 -11.976 1.00 98.56 95 TRP A CA 1
ATOM 747 C C . TRP A 1 95 ? -4.898 -14.697 -11.171 1.00 98.56 95 TRP A C 1
ATOM 749 O O . TRP A 1 95 ? -4.582 -15.764 -10.640 1.00 98.56 95 TRP A O 1
ATOM 759 N N . GLY A 1 96 ? -6.125 -14.179 -11.038 1.00 98.44 96 GLY A N 1
ATOM 760 C CA . GLY A 1 96 ? -7.176 -14.787 -10.223 1.00 98.44 96 GLY A CA 1
ATOM 761 C C . GLY A 1 96 ? -6.889 -14.762 -8.718 1.00 98.44 96 GLY A C 1
ATOM 762 O O . GLY A 1 96 ? -7.432 -15.592 -7.992 1.00 98.44 96 GLY A O 1
ATOM 763 N N . SER A 1 97 ? -6.014 -13.866 -8.240 1.00 98.62 97 SER A N 1
ATOM 764 C CA . SER A 1 97 ? -5.609 -13.806 -6.834 1.00 98.62 97 SER A CA 1
ATOM 765 C C . SER A 1 97 ? -5.423 -12.386 -6.282 1.00 98.62 97 SER A C 1
ATOM 767 O O . SER A 1 97 ? -4.690 -11.572 -6.835 1.00 98.62 97 SER A O 1
ATOM 769 N N . TYR A 1 98 ? -5.999 -12.097 -5.113 1.00 98.88 98 TYR A N 1
ATOM 770 C CA . TYR A 1 98 ? -5.808 -10.831 -4.390 1.00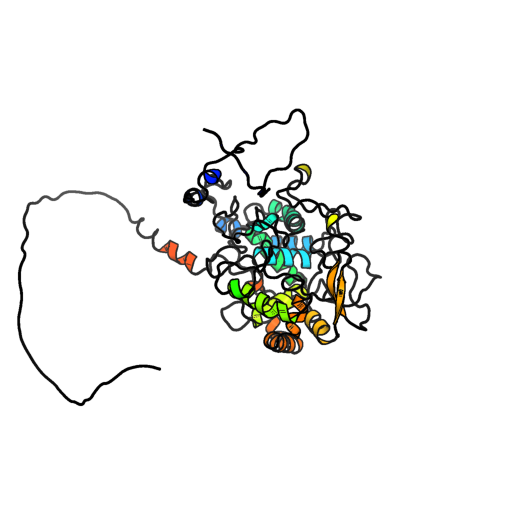 98.88 98 TYR A CA 1
ATOM 771 C C . TYR A 1 98 ? -4.566 -10.799 -3.478 1.00 98.88 98 TYR A C 1
ATOM 773 O O . TYR A 1 98 ? -4.417 -9.864 -2.689 1.00 98.88 98 TYR A O 1
ATOM 781 N N . ILE A 1 99 ? -3.658 -11.784 -3.566 1.00 98.69 99 ILE A N 1
ATOM 782 C CA . ILE A 1 99 ? -2.474 -11.888 -2.687 1.00 98.69 99 ILE A CA 1
ATOM 783 C C . ILE A 1 99 ? -1.667 -10.583 -2.650 1.00 98.69 99 ILE A C 1
ATOM 785 O O . ILE A 1 99 ? -1.465 -10.022 -1.572 1.00 98.69 99 ILE A O 1
ATOM 789 N N . GLY A 1 100 ? -1.242 -10.070 -3.810 1.00 98.25 100 GLY A N 1
ATOM 790 C CA . GLY A 1 100 ? -0.439 -8.844 -3.875 1.00 98.25 100 GLY A CA 1
ATOM 791 C C . GLY A 1 100 ? -1.185 -7.624 -3.325 1.00 98.25 100 GLY A C 1
ATOM 792 O O . GLY A 1 100 ? -0.625 -6.836 -2.563 1.00 98.25 100 GLY A O 1
ATOM 793 N N . LEU A 1 101 ? -2.482 -7.512 -3.635 1.00 98.88 101 LEU A N 1
ATOM 794 C CA . LEU A 1 101 ? -3.325 -6.399 -3.197 1.00 98.88 101 LEU A CA 1
ATOM 795 C C . LEU A 1 101 ? -3.491 -6.361 -1.670 1.00 98.88 101 LEU A C 1
ATOM 797 O O . LEU A 1 101 ? -3.362 -5.297 -1.065 1.00 98.88 101 LEU A O 1
ATOM 801 N N . PHE A 1 102 ? -3.747 -7.505 -1.030 1.00 98.88 102 PHE A N 1
ATOM 802 C CA . PHE A 1 102 ? -3.898 -7.572 0.428 1.00 98.88 102 PHE A CA 1
ATOM 803 C C . PHE A 1 102 ? -2.572 -7.401 1.166 1.00 98.88 102 PHE A C 1
ATOM 805 O O . PHE A 1 102 ? -2.561 -6.793 2.239 1.00 98.88 102 PHE A O 1
ATOM 812 N N . ILE A 1 103 ? -1.457 -7.858 0.585 1.00 98.62 103 ILE A N 1
ATO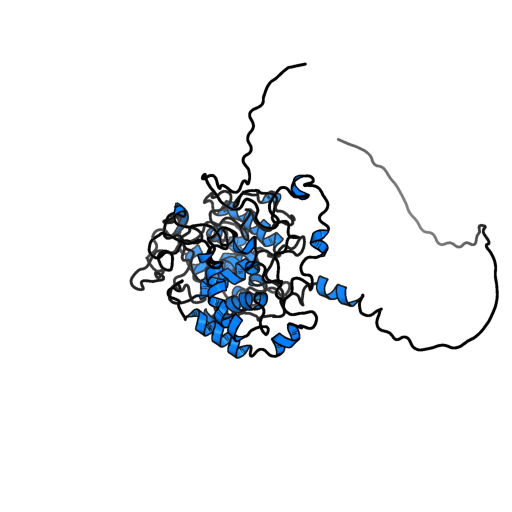M 813 C CA . ILE A 1 103 ? -0.126 -7.578 1.132 1.00 98.62 103 ILE A CA 1
ATOM 814 C C . ILE A 1 103 ? 0.140 -6.071 1.111 1.00 98.62 103 ILE A C 1
ATOM 816 O O . ILE A 1 103 ? 0.468 -5.504 2.153 1.00 98.62 103 ILE A O 1
ATOM 820 N N . ARG A 1 104 ? -0.088 -5.403 -0.030 1.00 98.81 104 ARG A N 1
ATOM 821 C CA . ARG A 1 104 ? 0.064 -3.946 -0.149 1.00 98.81 104 ARG A CA 1
ATOM 822 C C . ARG A 1 104 ? -0.845 -3.197 0.825 1.00 98.81 104 ARG A C 1
ATOM 824 O O . ARG A 1 104 ? -0.376 -2.307 1.525 1.00 98.81 104 ARG A O 1
ATOM 831 N N . MET A 1 105 ? -2.124 -3.567 0.914 1.00 98.81 105 MET A N 1
ATOM 832 C CA . MET A 1 105 ? -3.078 -2.923 1.826 1.00 98.81 105 MET A CA 1
ATOM 833 C C . MET A 1 105 ? -2.566 -2.931 3.263 1.00 98.81 105 MET A C 1
ATOM 835 O O . MET A 1 105 ? -2.548 -1.901 3.940 1.00 98.81 105 MET A O 1
ATOM 839 N N . ALA A 1 106 ? -2.142 -4.100 3.724 1.00 98.00 106 ALA A N 1
ATOM 840 C CA . ALA A 1 106 ? -1.675 -4.252 5.079 1.00 98.00 106 ALA A CA 1
ATOM 841 C C . ALA A 1 106 ? -0.309 -3.559 5.288 1.00 98.00 106 ALA A C 1
ATOM 843 O O . ALA A 1 106 ? -0.066 -2.999 6.356 1.00 98.00 106 ALA A O 1
ATOM 844 N N . TRP A 1 107 ? 0.536 -3.493 4.250 1.00 97.19 107 TRP A N 1
ATOM 845 C CA . TRP A 1 107 ? 1.857 -2.867 4.315 1.00 97.19 107 TRP A CA 1
ATOM 846 C C . TRP A 1 107 ? 1.688 -1.365 4.473 1.00 97.19 107 TRP A C 1
ATOM 848 O O . TRP A 1 107 ? 2.222 -0.785 5.405 1.00 97.19 107 TRP A O 1
ATOM 858 N N . HIS A 1 108 ? 0.827 -0.757 3.660 1.00 98.25 108 HIS A N 1
ATOM 859 C CA . HIS A 1 108 ? 0.492 0.663 3.746 1.00 98.25 108 HIS A CA 1
ATOM 860 C C . HIS A 1 108 ? -0.213 1.003 5.065 1.00 98.25 108 HIS A C 1
ATOM 862 O O . HIS A 1 108 ? -0.069 2.102 5.592 1.00 98.25 108 HIS A O 1
ATOM 868 N N . GLY A 1 109 ? -0.984 0.064 5.623 1.00 93.94 109 GLY A N 1
ATOM 869 C CA . GLY A 1 109 ? -1.632 0.246 6.919 1.00 93.94 109 GLY A CA 1
ATOM 870 C C . GLY A 1 109 ? -0.619 0.327 8.062 1.00 93.94 109 GLY A C 1
ATOM 871 O O . GLY A 1 109 ? -0.760 1.165 8.949 1.00 93.94 109 GLY A O 1
ATOM 872 N N . ALA A 1 110 ? 0.410 -0.522 8.044 1.00 94.19 110 ALA A N 1
ATOM 873 C CA . ALA A 1 110 ? 1.468 -0.537 9.054 1.00 94.19 110 ALA A CA 1
ATOM 874 C C . ALA A 1 110 ? 2.576 0.498 8.797 1.00 94.19 110 ALA A C 1
ATOM 876 O O . ALA A 1 110 ? 3.139 1.043 9.747 1.00 94.19 110 ALA A O 1
ATOM 877 N N . GLY A 1 111 ? 2.853 0.794 7.532 1.00 94.62 111 GLY A N 1
ATOM 878 C CA . GLY A 1 111 ? 3.991 1.575 7.062 1.00 94.62 111 GLY A CA 1
ATOM 879 C C . GLY A 1 111 ? 3.856 3.082 7.228 1.00 94.62 111 GLY A C 1
ATOM 880 O O . GLY A 1 111 ? 4.653 3.819 6.686 1.00 94.62 111 GLY A O 1
ATOM 881 N N . THR A 1 112 ? 2.864 3.573 7.967 1.00 95.00 112 THR A N 1
ATOM 882 C CA . THR A 1 112 ? 2.791 4.996 8.348 1.00 95.00 112 THR A CA 1
ATOM 883 C C . THR A 1 112 ? 3.414 5.271 9.720 1.00 95.00 112 THR A C 1
ATOM 885 O O . THR A 1 112 ? 3.408 6.408 10.188 1.00 95.00 112 THR A O 1
ATOM 888 N N . TYR A 1 113 ? 3.908 4.228 10.395 1.00 92.62 113 TYR A N 1
ATOM 889 C CA . TYR A 1 113 ? 4.465 4.306 11.743 1.00 92.62 113 TYR A CA 1
ATOM 890 C C . TYR A 1 113 ? 5.744 5.148 11.818 1.00 92.62 113 TYR A C 1
ATOM 892 O O . TYR A 1 113 ? 6.598 5.077 10.943 1.00 92.62 113 TYR A O 1
ATOM 900 N N . ARG A 1 114 ? 5.943 5.879 12.919 1.00 89.50 114 ARG A N 1
ATOM 901 C CA . ARG A 1 114 ? 7.174 6.640 13.163 1.00 89.50 114 ARG A CA 1
ATOM 902 C C . ARG A 1 114 ? 7.679 6.466 14.581 1.00 89.50 114 ARG A C 1
ATOM 904 O O . ARG A 1 114 ? 6.927 6.538 15.547 1.00 89.50 114 ARG A O 1
ATOM 911 N N . THR A 1 115 ? 8.986 6.295 14.712 1.00 87.50 115 THR A N 1
ATOM 912 C CA . THR A 1 115 ? 9.647 6.052 16.001 1.00 87.50 115 THR A CA 1
ATOM 913 C C . THR A 1 115 ? 9.748 7.279 16.891 1.00 87.50 115 THR A C 1
ATOM 915 O O . THR A 1 115 ? 9.742 7.127 18.108 1.00 87.50 115 THR A O 1
ATOM 918 N N . VAL A 1 116 ? 9.844 8.473 16.302 1.00 89.62 116 VAL A N 1
ATOM 919 C CA . VAL A 1 116 ? 10.113 9.713 17.043 1.00 89.62 116 VAL A CA 1
ATOM 920 C C . VAL A 1 116 ? 8.965 10.073 17.986 1.00 89.62 116 VAL A C 1
ATOM 922 O O . VAL A 1 116 ? 9.211 10.477 19.118 1.00 89.62 116 VAL A O 1
ATOM 925 N N . ASP A 1 117 ? 7.720 9.888 17.550 1.00 91.81 117 ASP A N 1
ATOM 926 C CA . ASP A 1 117 ? 6.521 10.223 18.325 1.00 91.81 117 ASP A CA 1
ATOM 927 C C . ASP A 1 117 ? 5.565 9.041 18.543 1.00 91.81 117 ASP A C 1
ATOM 929 O O . ASP A 1 117 ? 4.576 9.168 19.265 1.00 91.81 117 ASP A O 1
ATOM 933 N N . GLY A 1 118 ? 5.852 7.882 17.946 1.00 89.44 118 GLY A N 1
ATOM 934 C CA . GLY A 1 118 ? 5.053 6.670 18.095 1.00 89.44 118 GLY A CA 1
ATOM 935 C C . GLY A 1 118 ? 3.723 6.691 17.337 1.00 89.44 118 GLY A C 1
ATOM 936 O O . GLY A 1 118 ? 2.869 5.844 17.607 1.00 89.44 118 GLY A O 1
ATOM 937 N N . ARG A 1 119 ? 3.517 7.660 16.435 1.00 92.38 119 ARG A N 1
ATOM 938 C CA . ARG A 1 119 ? 2.264 7.849 15.688 1.00 92.38 119 ARG A CA 1
ATOM 939 C C . ARG A 1 119 ? 2.224 7.035 14.398 1.00 92.38 119 ARG A C 1
ATOM 941 O O . ARG A 1 119 ? 3.232 6.479 13.964 1.00 92.38 119 ARG A O 1
ATOM 948 N N . GLY A 1 120 ? 1.037 6.982 13.793 1.00 92.69 120 GLY A N 1
ATOM 949 C CA . GLY A 1 120 ? 0.762 6.190 12.598 1.00 92.69 120 GLY A CA 1
ATOM 950 C C . GLY A 1 120 ? 0.732 4.683 12.868 1.00 92.69 120 GLY A C 1
ATOM 951 O O . GLY A 1 120 ? 0.603 4.218 14.003 1.00 92.69 120 GLY A O 1
ATOM 952 N N . GLY A 1 121 ? 0.844 3.907 11.796 1.00 92.88 121 GLY A N 1
ATOM 953 C CA . GLY A 1 121 ? 0.822 2.451 11.811 1.00 92.88 121 GLY A CA 1
ATOM 954 C C . GLY A 1 121 ? -0.575 1.835 11.911 1.00 92.88 121 GLY A C 1
ATOM 955 O O . GLY A 1 121 ? -1.609 2.501 11.936 1.00 92.88 121 GLY A O 1
ATOM 956 N N . ALA A 1 122 ? -0.609 0.504 11.993 1.00 91.81 122 ALA A N 1
ATOM 957 C CA . ALA A 1 122 ? -1.844 -0.267 11.838 1.00 91.81 122 ALA A CA 1
ATOM 958 C C . ALA A 1 122 ? -2.717 -0.339 13.105 1.00 91.81 122 ALA A C 1
ATOM 960 O O . ALA A 1 122 ? -3.799 -0.922 13.075 1.00 91.81 122 ALA A O 1
ATOM 961 N N . GLY A 1 123 ? -2.257 0.211 14.234 1.00 90.50 123 GLY A N 1
ATOM 962 C CA . GLY A 1 123 ? -2.814 -0.060 15.567 1.00 90.50 123 GLY A CA 1
ATOM 963 C C . GLY A 1 123 ? -4.273 0.352 15.783 1.00 90.50 123 GLY A C 1
ATOM 964 O O . GLY A 1 123 ? -4.904 -0.180 16.691 1.00 90.50 123 GLY A O 1
ATOM 965 N N . ARG A 1 124 ? -4.793 1.269 14.958 1.00 94.25 124 ARG A N 1
ATOM 966 C CA . ARG A 1 124 ? -6.144 1.852 15.067 1.00 94.25 124 ARG A CA 1
ATOM 967 C C . ARG A 1 124 ? -7.003 1.673 13.808 1.00 94.25 124 ARG A C 1
ATOM 969 O O . ARG A 1 124 ? -8.134 2.144 13.758 1.00 94.25 124 ARG A O 1
ATOM 976 N N . GLY A 1 125 ? -6.464 1.044 12.759 1.00 96.44 125 GLY A N 1
ATOM 977 C CA . GLY A 1 125 ? -7.174 0.889 11.482 1.00 96.44 125 GLY A CA 1
ATOM 978 C C . GLY A 1 125 ? -7.421 2.207 10.732 1.00 96.44 125 GLY A C 1
ATOM 979 O O . GLY A 1 125 ? -8.343 2.272 9.922 1.00 96.44 125 GLY A O 1
ATOM 980 N N . GLN A 1 126 ? -6.600 3.239 10.975 1.00 98.12 126 GLN A N 1
ATOM 981 C CA . GLN A 1 126 ? -6.770 4.601 10.441 1.00 98.12 126 GLN A CA 1
ATOM 982 C C . GLN A 1 126 ? -6.763 4.701 8.908 1.00 98.12 126 GLN A C 1
ATOM 984 O O . GLN A 1 126 ? -7.292 5.658 8.361 1.00 98.12 126 GLN A O 1
ATOM 989 N N . GLN A 1 127 ? -6.274 3.686 8.184 1.00 98.44 127 GLN A N 1
ATOM 990 C CA . GLN A 1 127 ? -6.332 3.643 6.713 1.00 98.44 127 GLN A CA 1
ATOM 991 C C . GLN A 1 127 ? -7.768 3.748 6.146 1.00 98.44 127 GLN A C 1
ATOM 993 O O . GLN A 1 127 ? -7.952 3.995 4.957 1.00 98.44 127 GLN A O 1
ATOM 998 N N . ARG A 1 128 ? -8.805 3.549 6.973 1.00 98.62 128 ARG A N 1
ATOM 999 C CA . ARG A 1 128 ? -10.212 3.721 6.573 1.00 98.62 128 ARG A CA 1
ATOM 1000 C C . ARG A 1 128 ? -10.739 5.156 6.686 1.00 98.62 128 ARG A C 1
ATOM 1002 O O . ARG A 1 128 ? -11.855 5.394 6.239 1.00 98.62 128 ARG A O 1
ATOM 1009 N N . PHE A 1 129 ? -9.972 6.074 7.265 1.00 98.81 129 PHE A N 1
ATOM 1010 C CA . PHE A 1 129 ? -10.348 7.472 7.463 1.00 98.81 129 PHE A CA 1
ATOM 1011 C C . PHE A 1 129 ? -9.393 8.422 6.742 1.00 98.81 129 PHE A C 1
ATOM 1013 O O . PHE A 1 129 ? -8.277 8.046 6.374 1.00 98.81 129 PHE A O 1
ATOM 1020 N N . ALA A 1 130 ? -9.830 9.666 6.564 1.00 98.38 130 ALA A N 1
ATOM 1021 C CA . ALA A 1 130 ? -8.973 10.746 6.104 1.00 98.38 130 ALA A CA 1
ATOM 1022 C C . ALA A 1 130 ? -7.801 11.001 7.083 1.00 98.38 130 ALA A C 1
ATOM 1024 O O . ALA A 1 130 ? -7.944 10.792 8.287 1.00 98.38 130 ALA A O 1
ATOM 1025 N N . PRO A 1 131 ? -6.640 11.472 6.600 1.00 98.38 131 PRO A N 1
ATOM 1026 C CA . PRO A 1 131 ? -6.301 11.635 5.187 1.00 98.38 131 PRO A CA 1
ATOM 1027 C C . PRO A 1 131 ? -5.848 10.320 4.527 1.00 98.38 131 PRO A C 1
ATOM 1029 O O . PRO A 1 131 ? -5.769 10.241 3.304 1.00 98.38 131 PRO A O 1
ATOM 1032 N N . LEU A 1 132 ? -5.558 9.275 5.315 1.00 98.62 132 LEU A N 1
ATOM 1033 C CA . LEU A 1 132 ? -4.919 8.049 4.827 1.00 98.62 132 LEU A CA 1
ATOM 1034 C C . LEU A 1 132 ? -5.760 7.305 3.787 1.00 98.62 132 LEU A C 1
ATOM 1036 O O . LEU A 1 132 ? -5.202 6.722 2.862 1.00 98.62 132 LEU A O 1
ATOM 1040 N N . ASN A 1 133 ? -7.088 7.326 3.897 1.00 98.75 133 ASN A N 1
ATOM 1041 C CA . ASN A 1 133 ? -7.966 6.684 2.920 1.00 98.75 133 ASN A CA 1
ATOM 1042 C C . ASN A 1 133 ? -7.871 7.293 1.510 1.00 98.75 133 ASN A C 1
ATOM 1044 O O . ASN A 1 133 ? -8.336 6.641 0.581 1.00 98.75 133 ASN A O 1
ATOM 1048 N N . SER A 1 134 ? -7.262 8.477 1.378 1.00 98.81 134 SER A N 1
ATOM 1049 C CA . SER A 1 134 ? -7.217 9.299 0.166 1.00 98.81 134 SER A CA 1
ATOM 1050 C C . SER A 1 134 ? -5.808 9.747 -0.224 1.00 98.81 134 SER A C 1
ATOM 1052 O O . SER A 1 134 ? -5.643 10.501 -1.178 1.00 98.81 134 SER A O 1
ATOM 1054 N N . TRP A 1 135 ? -4.777 9.273 0.476 1.00 98.75 135 TRP A N 1
ATOM 1055 C CA . TRP A 1 135 ? -3.393 9.500 0.066 1.00 98.75 135 TRP A CA 1
ATOM 1056 C C . TRP A 1 135 ? -3.125 8.937 -1.342 1.00 98.75 135 TRP A C 1
ATOM 1058 O O . TRP A 1 135 ? -3.595 7.832 -1.635 1.00 98.75 135 TRP A O 1
ATOM 1068 N N . PRO A 1 136 ? -2.329 9.627 -2.186 1.00 98.44 136 PRO A N 1
ATOM 1069 C CA . PRO A 1 136 ? -1.953 9.137 -3.515 1.00 98.44 136 PRO A CA 1
ATOM 1070 C C . PRO A 1 136 ? -1.328 7.738 -3.498 1.00 98.44 136 PRO A C 1
ATOM 1072 O O . PRO A 1 136 ? -1.606 6.916 -4.364 1.00 98.44 136 PRO A O 1
ATOM 1075 N N . ASP A 1 137 ? -0.544 7.407 -2.472 1.00 98.56 137 ASP A N 1
ATOM 1076 C CA . ASP A 1 137 ? 0.070 6.078 -2.371 1.00 98.56 137 ASP A CA 1
ATOM 1077 C C . ASP A 1 137 ? -0.929 4.992 -1.943 1.00 98.56 137 ASP A C 1
ATOM 1079 O O . ASP A 1 137 ? -0.640 3.803 -2.011 1.00 98.56 137 ASP A O 1
ATOM 1083 N N . ASN A 1 138 ? -2.143 5.365 -1.530 1.00 98.81 138 ASN A N 1
ATOM 1084 C CA . ASN A 1 138 ? -3.207 4.444 -1.126 1.00 98.81 138 ASN A CA 1
ATOM 1085 C C . ASN A 1 138 ? -4.278 4.232 -2.203 1.00 98.81 138 ASN A C 1
ATOM 1087 O O . ASN A 1 138 ? -5.288 3.579 -1.920 1.00 98.81 138 ASN A O 1
ATOM 1091 N N . VAL A 1 139 ? -4.037 4.691 -3.440 1.00 98.75 139 VAL A N 1
ATOM 1092 C CA . VAL A 1 139 ? -4.923 4.443 -4.588 1.00 98.75 139 VAL A CA 1
ATOM 1093 C C . VAL A 1 139 ? -5.282 2.956 -4.674 1.00 98.75 139 VAL A C 1
ATOM 1095 O O . VAL A 1 139 ? -4.439 2.074 -4.465 1.00 98.75 139 VAL A O 1
ATOM 1098 N N . SER A 1 140 ? -6.559 2.677 -4.935 1.00 98.75 140 SER A N 1
ATOM 1099 C CA . SER A 1 140 ? -7.159 1.338 -5.048 1.00 98.75 140 SER A CA 1
ATOM 1100 C C . SER A 1 140 ? -7.215 0.510 -3.752 1.00 98.75 140 SER A C 1
ATOM 1102 O O . SER A 1 140 ? -7.822 -0.565 -3.737 1.00 98.75 140 SER A O 1
ATOM 1104 N N . LEU A 1 141 ? -6.653 0.980 -2.629 1.00 98.88 141 LEU A N 1
ATOM 1105 C CA . LEU A 1 141 ? -6.794 0.284 -1.341 1.00 98.88 141 LEU A CA 1
ATOM 1106 C C . LEU A 1 141 ? -8.195 0.441 -0.736 1.00 98.88 141 LEU A C 1
ATOM 1108 O O . LEU A 1 141 ? -8.590 -0.359 0.107 1.00 98.88 141 LEU A O 1
ATOM 1112 N N . ASP A 1 142 ? -8.983 1.410 -1.197 1.00 98.88 142 ASP A N 1
ATOM 1113 C CA . ASP A 1 142 ? -10.427 1.471 -0.958 1.00 98.88 142 ASP A CA 1
ATOM 1114 C C . ASP A 1 142 ? -11.145 0.217 -1.490 1.00 98.88 142 ASP A C 1
ATOM 1116 O O . ASP A 1 142 ? -11.954 -0.366 -0.762 1.00 98.88 142 ASP A O 1
ATOM 1120 N N . LYS A 1 143 ? -10.773 -0.281 -2.682 1.00 98.88 143 LYS A N 1
ATOM 1121 C CA . LYS A 1 143 ? -11.276 -1.561 -3.217 1.00 98.88 143 LYS A CA 1
ATOM 1122 C C . LYS A 1 143 ? -10.798 -2.742 -2.378 1.00 98.88 143 LYS A C 1
ATOM 1124 O O . LYS A 1 143 ? -11.609 -3.590 -2.018 1.00 98.88 143 LYS A O 1
ATOM 1129 N N . ALA A 1 144 ? -9.523 -2.766 -1.979 1.00 98.88 144 ALA A N 1
ATOM 1130 C CA . ALA A 1 144 ? -8.983 -3.820 -1.110 1.00 98.88 144 ALA A CA 1
ATOM 1131 C C . ALA A 1 144 ? -9.760 -3.942 0.215 1.00 98.88 144 ALA A C 1
ATOM 1133 O O . ALA A 1 144 ? -10.186 -5.032 0.599 1.00 98.88 144 ALA A O 1
ATOM 1134 N N . ARG A 1 145 ? -10.019 -2.812 0.887 1.00 98.88 145 ARG A N 1
ATOM 1135 C CA . ARG A 1 145 ? -10.824 -2.778 2.118 1.00 98.88 145 ARG A CA 1
ATOM 1136 C C . ARG A 1 145 ? -12.276 -3.185 1.857 1.00 98.88 145 ARG A C 1
ATOM 1138 O O . ARG A 1 145 ? -12.868 -3.886 2.677 1.00 98.88 145 ARG A O 1
ATOM 1145 N N . ARG A 1 146 ? -12.848 -2.788 0.715 1.00 98.94 146 ARG A N 1
ATOM 1146 C CA . ARG A 1 146 ? -14.213 -3.157 0.314 1.00 98.94 146 ARG A CA 1
ATOM 1147 C C . ARG A 1 146 ? -14.368 -4.659 0.063 1.00 98.94 146 ARG A C 1
ATOM 1149 O O . ARG A 1 146 ? -15.378 -5.211 0.486 1.00 98.94 146 ARG A O 1
ATOM 1156 N N . LEU A 1 147 ? -13.373 -5.328 -0.523 1.00 98.94 147 LEU A N 1
ATOM 1157 C CA . LEU A 1 147 ? -13.361 -6.791 -0.693 1.00 98.94 147 LEU A CA 1
ATOM 1158 C C . LEU A 1 147 ? -13.444 -7.535 0.650 1.00 98.94 147 LEU A C 1
ATOM 1160 O O . LEU A 1 147 ? -14.049 -8.598 0.734 1.00 98.94 147 LEU A O 1
ATOM 1164 N N . LEU A 1 148 ? -12.886 -6.964 1.722 1.00 98.94 148 LEU A N 1
ATOM 1165 C CA . LEU A 1 148 ? -12.923 -7.544 3.070 1.00 98.94 148 LEU A CA 1
ATOM 1166 C C . LEU A 1 148 ? -14.230 -7.279 3.830 1.00 98.94 148 LEU A C 1
ATOM 1168 O O . LEU A 1 148 ? -14.446 -7.867 4.893 1.00 98.94 148 LEU A O 1
ATOM 1172 N N . TRP A 1 149 ? -15.113 -6.415 3.319 1.00 98.88 149 TRP A N 1
ATOM 1173 C CA . TRP A 1 149 ? -16.355 -6.059 4.006 1.00 98.88 149 TRP A CA 1
ATOM 1174 C C . TRP A 1 149 ? -17.265 -7.260 4.303 1.00 98.88 149 TRP A C 1
ATOM 1176 O O . TRP A 1 149 ? -17.680 -7.372 5.457 1.00 98.88 149 TRP A O 1
ATOM 1186 N N . PRO A 1 150 ? -17.532 -8.198 3.370 1.00 98.88 150 PRO A N 1
ATOM 1187 C CA . PRO A 1 150 ? -18.347 -9.377 3.674 1.00 98.88 150 PRO A CA 1
ATOM 1188 C C . PRO A 1 150 ? -17.774 -10.222 4.823 1.00 98.88 150 PRO A C 1
ATOM 1190 O O . PRO A 1 150 ? -18.520 -10.702 5.678 1.00 98.88 150 PRO A O 1
ATOM 1193 N N . VAL A 1 151 ? -16.443 -10.336 4.914 1.00 98.88 151 VAL A N 1
ATOM 1194 C CA . VAL A 1 151 ? -15.764 -11.017 6.029 1.00 98.88 151 VAL A CA 1
ATOM 1195 C C . VAL A 1 151 ? -15.972 -10.238 7.330 1.00 98.88 151 VAL A C 1
ATOM 1197 O O . VAL A 1 151 ? -16.405 -10.809 8.333 1.00 98.88 151 VAL A O 1
ATOM 1200 N N . LYS A 1 152 ? -15.748 -8.916 7.330 1.00 98.88 152 LYS A N 1
ATOM 1201 C CA . LYS A 1 152 ? -16.011 -8.073 8.509 1.00 98.88 152 LYS A CA 1
ATOM 1202 C C . LYS A 1 152 ? -17.468 -8.178 8.967 1.00 98.88 152 LYS A C 1
ATOM 1204 O O . LYS A 1 152 ? -17.722 -8.256 10.169 1.00 98.88 152 LYS A O 1
ATOM 1209 N N . GLN A 1 153 ? -18.409 -8.191 8.028 1.00 98.88 153 GLN A N 1
ATOM 1210 C CA . GLN A 1 153 ? -19.839 -8.302 8.292 1.00 98.88 153 GLN A CA 1
ATOM 1211 C C . GLN A 1 153 ? -20.181 -9.650 8.938 1.00 98.88 153 GLN A C 1
ATOM 1213 O O . GLN A 1 153 ? -20.874 -9.672 9.954 1.00 98.88 153 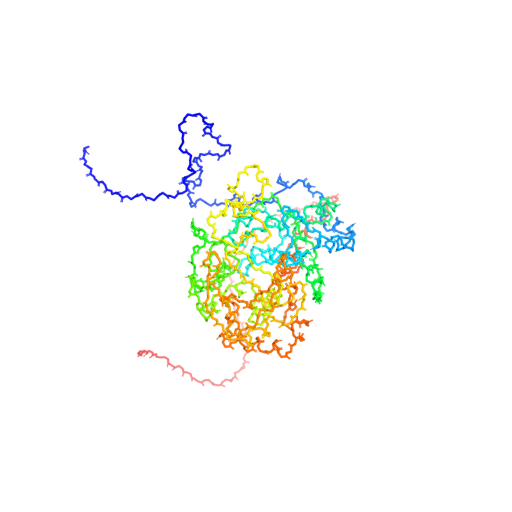GLN A O 1
ATOM 1218 N N . LYS A 1 154 ? -19.644 -10.759 8.410 1.00 98.81 154 LYS A N 1
ATOM 1219 C CA . LYS A 1 154 ? -19.854 -12.116 8.941 1.00 98.81 154 LYS A CA 1
ATOM 1220 C C . LYS A 1 154 ? -19.375 -12.266 10.387 1.00 98.81 154 LYS A C 1
ATOM 1222 O O . LYS A 1 154 ? -20.068 -12.866 11.207 1.00 98.81 154 LYS A O 1
ATOM 1227 N N . TYR A 1 155 ? -18.203 -11.722 10.714 1.00 98.75 155 TYR A N 1
ATOM 1228 C CA . TYR A 1 155 ? -17.593 -11.886 12.041 1.00 98.75 155 TYR A CA 1
ATOM 1229 C C . TYR A 1 155 ? -17.924 -10.759 13.031 1.00 98.75 155 TYR A C 1
ATOM 1231 O O . TYR A 1 155 ? -17.698 -10.904 14.238 1.00 98.75 155 TYR A O 1
ATOM 1239 N N . GLY A 1 156 ? -18.512 -9.659 12.556 1.00 98.56 156 GLY A N 1
ATOM 1240 C CA . GLY A 1 156 ? -18.992 -8.559 13.385 1.00 98.56 156 GLY A CA 1
ATOM 1241 C C . GLY A 1 156 ? -17.894 -7.983 14.279 1.00 98.56 156 GLY A C 1
ATOM 1242 O O . GLY A 1 156 ? -16.772 -7.747 13.837 1.00 98.56 156 GLY A O 1
ATOM 1243 N N . GLN A 1 157 ? -18.207 -7.753 15.554 1.00 98.31 157 GLN A N 1
ATOM 1244 C CA . GLN A 1 157 ? -17.280 -7.139 16.515 1.00 98.31 157 GLN A CA 1
ATOM 1245 C C . GLN A 1 157 ? -16.237 -8.100 17.109 1.00 98.31 157 GLN A C 1
ATOM 1247 O O . GLN A 1 157 ? -15.418 -7.686 17.925 1.00 98.31 157 GLN A O 1
ATOM 1252 N N . LYS A 1 158 ? -16.223 -9.372 16.685 1.00 98.69 158 LYS A N 1
ATOM 1253 C CA . LYS A 1 158 ? -15.194 -10.339 17.102 1.00 98.69 158 LYS A CA 1
ATOM 1254 C C . LYS A 1 158 ? -13.852 -10.125 16.396 1.00 98.69 158 LYS A C 1
ATOM 1256 O O . LYS A 1 158 ? -12.850 -10.697 16.802 1.00 98.69 158 LYS A O 1
ATOM 1261 N N . ILE A 1 159 ? -13.828 -9.316 15.340 1.00 98.69 159 ILE A N 1
ATOM 1262 C CA . ILE A 1 159 ? -12.620 -8.896 14.630 1.00 98.69 159 ILE A CA 1
ATOM 1263 C C . ILE A 1 159 ? -12.755 -7.411 14.280 1.00 98.69 159 ILE A C 1
ATOM 1265 O O . ILE A 1 159 ? -13.770 -6.987 13.720 1.00 98.69 159 ILE A O 1
ATOM 1269 N N . SER A 1 160 ? -11.759 -6.610 14.639 1.00 98.81 160 SER A N 1
ATOM 1270 C CA . SER A 1 160 ? -11.669 -5.200 14.253 1.00 98.81 160 SER A CA 1
ATOM 1271 C C . SER A 1 160 ? -11.198 -5.070 12.806 1.00 98.81 160 SER A C 1
ATOM 1273 O O . SER A 1 160 ? -10.561 -5.975 12.265 1.00 98.81 160 SER A O 1
ATOM 1275 N N . TRP A 1 161 ? -11.474 -3.942 12.158 1.00 98.88 161 TRP A N 1
ATOM 1276 C CA . TRP A 1 161 ? -10.855 -3.620 10.874 1.00 98.88 161 TRP A CA 1
ATOM 1277 C C . TRP A 1 161 ? -9.334 -3.548 10.986 1.00 98.88 161 TRP A C 1
ATOM 1279 O O . TRP A 1 161 ? -8.634 -4.069 10.119 1.00 98.88 161 TRP A O 1
ATOM 1289 N N . ALA A 1 162 ? -8.826 -2.963 12.072 1.00 97.88 162 ALA A N 1
ATOM 1290 C CA . ALA A 1 162 ? -7.395 -2.861 12.335 1.00 97.88 162 ALA A CA 1
ATOM 1291 C C . ALA A 1 162 ? -6.683 -4.230 12.317 1.00 97.88 162 ALA A C 1
ATOM 1293 O O . ALA A 1 162 ? -5.642 -4.377 11.673 1.00 97.88 162 ALA A O 1
ATOM 1294 N N . ASP A 1 163 ? -7.242 -5.250 12.978 1.00 98.44 163 ASP A N 1
ATOM 1295 C CA . ASP A 1 163 ? -6.690 -6.607 12.926 1.00 98.44 163 ASP A CA 1
ATOM 1296 C C . ASP A 1 163 ? -7.003 -7.314 11.603 1.00 98.44 163 ASP A C 1
ATOM 1298 O O . ASP A 1 163 ? -6.140 -8.027 11.091 1.00 98.44 163 ASP A O 1
ATOM 1302 N N . LEU A 1 164 ? -8.194 -7.115 11.025 1.00 98.81 164 LEU A N 1
ATOM 1303 C CA . LEU A 1 164 ? -8.595 -7.765 9.775 1.00 98.81 164 LEU A CA 1
ATOM 1304 C C . LEU A 1 164 ? -7.676 -7.388 8.609 1.00 98.81 164 LEU A C 1
ATOM 1306 O O . LEU A 1 164 ? -7.285 -8.274 7.851 1.00 98.81 164 LEU A O 1
ATOM 1310 N N . TYR A 1 165 ? -7.287 -6.114 8.485 1.00 98.38 165 TYR A N 1
ATOM 1311 C CA . TYR A 1 165 ? -6.366 -5.686 7.429 1.00 98.38 165 TYR A CA 1
ATOM 1312 C C . TYR A 1 165 ? -5.029 -6.418 7.529 1.00 98.38 165 TYR A C 1
ATOM 1314 O O . TYR A 1 165 ? -4.582 -7.018 6.555 1.00 98.38 165 TYR A O 1
ATOM 1322 N N . MET A 1 166 ? -4.424 -6.436 8.720 1.00 97.81 166 MET A N 1
ATOM 1323 C CA . MET A 1 166 ? -3.135 -7.101 8.934 1.00 97.81 166 MET A CA 1
ATOM 1324 C C . MET A 1 166 ? -3.241 -8.618 8.756 1.00 97.81 166 MET A C 1
ATOM 1326 O O . MET A 1 166 ? -2.347 -9.246 8.189 1.00 97.81 166 MET A O 1
ATOM 1330 N N . LEU A 1 167 ? -4.339 -9.221 9.221 1.00 98.31 167 LEU A N 1
ATOM 1331 C CA . LEU A 1 167 ? -4.560 -10.655 9.083 1.00 98.31 167 LEU A CA 1
ATOM 1332 C C . LEU A 1 167 ? -4.731 -11.059 7.616 1.00 98.31 167 LEU A C 1
ATOM 1334 O O . LEU A 1 167 ? -4.193 -12.091 7.225 1.00 98.31 167 LEU A O 1
ATOM 1338 N N . ALA A 1 168 ? -5.421 -10.253 6.804 1.00 98.75 168 ALA A N 1
ATOM 1339 C CA . ALA A 1 168 ? -5.572 -10.501 5.372 1.00 98.75 168 ALA A CA 1
ATOM 1340 C C . ALA A 1 168 ? -4.210 -10.533 4.658 1.00 98.75 168 ALA A C 1
ATOM 1342 O O . ALA A 1 168 ? -3.934 -11.479 3.922 1.00 98.75 168 ALA A O 1
ATOM 1343 N N . GLY A 1 169 ? -3.321 -9.576 4.948 1.00 97.81 169 GLY A N 1
ATOM 1344 C CA . GLY A 1 169 ? -1.946 -9.590 4.440 1.00 97.81 169 GLY A CA 1
ATOM 1345 C C . GLY A 1 169 ? -1.148 -10.813 4.913 1.00 97.81 169 GLY A C 1
ATOM 1346 O O . GLY A 1 169 ? -0.451 -11.457 4.128 1.00 97.81 169 GLY A O 1
ATOM 1347 N N . ASN A 1 170 ? -1.287 -11.200 6.185 1.00 96.31 170 ASN A N 1
ATOM 1348 C CA . ASN A 1 170 ? -0.604 -12.378 6.723 1.00 96.31 170 ASN A CA 1
ATOM 1349 C C . ASN A 1 170 ? -1.103 -13.689 6.087 1.00 96.31 170 ASN A C 1
ATOM 1351 O O . ASN A 1 170 ? -0.305 -14.570 5.778 1.00 96.31 170 ASN A O 1
ATOM 1355 N N . VAL A 1 171 ? -2.415 -13.815 5.868 1.00 98.12 171 VAL A N 1
ATOM 1356 C CA . VAL A 1 171 ? -3.027 -14.955 5.170 1.00 98.12 171 VAL A CA 1
ATOM 1357 C C . VAL A 1 171 ? -2.605 -14.993 3.701 1.00 98.12 171 VAL A C 1
ATOM 1359 O O . VAL A 1 171 ? -2.326 -16.077 3.197 1.00 98.12 171 VAL A O 1
ATOM 1362 N N . ALA A 1 172 ? -2.496 -13.841 3.033 1.00 98.44 172 ALA A N 1
ATOM 1363 C CA . ALA A 1 172 ? -1.992 -13.749 1.664 1.00 98.44 172 ALA A CA 1
ATOM 1364 C C . ALA A 1 172 ? -0.557 -14.286 1.539 1.00 98.44 172 ALA A C 1
ATOM 1366 O O . ALA A 1 172 ? -0.292 -15.110 0.665 1.00 98.44 172 ALA A O 1
ATOM 1367 N N . LEU A 1 173 ? 0.345 -13.904 2.452 1.00 96.00 173 LEU A N 1
ATOM 1368 C CA . LEU A 1 173 ? 1.708 -14.449 2.507 1.00 96.00 173 LEU A CA 1
ATOM 1369 C C . LEU A 1 173 ? 1.718 -15.967 2.740 1.00 96.00 173 LEU A C 1
ATOM 1371 O O . LEU A 1 173 ? 2.396 -16.696 2.017 1.00 96.00 173 LEU A O 1
ATOM 1375 N N . GLU A 1 174 ? 0.941 -16.454 3.714 1.00 95.75 174 GLU A N 1
ATOM 1376 C CA . GLU A 1 174 ? 0.807 -17.896 3.972 1.00 95.75 174 GLU A CA 1
ATOM 1377 C C . GLU A 1 174 ? 0.325 -18.658 2.732 1.00 95.75 174 GLU A C 1
ATOM 1379 O O . GLU A 1 174 ? 0.862 -19.717 2.411 1.00 95.75 174 GLU A O 1
ATOM 1384 N N . ASN A 1 175 ? -0.667 -18.113 2.025 1.00 97.50 175 ASN A N 1
ATOM 1385 C CA . ASN A 1 175 ? -1.243 -18.728 0.833 1.00 97.50 175 ASN A CA 1
ATOM 1386 C C . ASN A 1 175 ? -0.292 -18.689 -0.370 1.00 97.50 175 ASN A C 1
ATOM 1388 O O . ASN A 1 175 ? -0.322 -19.593 -1.199 1.00 97.50 175 ASN A O 1
ATOM 1392 N N . ALA A 1 176 ? 0.593 -17.693 -0.435 1.00 96.69 176 ALA A N 1
ATOM 1393 C CA . ALA A 1 176 ? 1.677 -17.648 -1.409 1.00 96.69 176 ALA A CA 1
ATOM 1394 C C . ALA A 1 176 ? 2.786 -18.681 -1.120 1.00 96.69 176 ALA A C 1
ATOM 1396 O O . ALA A 1 176 ? 3.741 -18.780 -1.880 1.00 96.69 176 ALA A O 1
ATOM 1397 N N . GLY A 1 177 ? 2.710 -19.450 -0.028 1.00 93.88 177 GLY A N 1
ATOM 1398 C CA . GLY A 1 177 ? 3.743 -20.415 0.357 1.00 93.88 177 GLY A CA 1
ATOM 1399 C C . GLY A 1 177 ? 4.855 -19.826 1.230 1.00 93.88 177 GLY A C 1
ATOM 1400 O O . GLY A 1 177 ? 5.855 -20.500 1.484 1.00 93.88 177 GLY A O 1
ATOM 1401 N N . PHE A 1 178 ? 4.690 -18.597 1.735 1.00 89.12 178 PHE A N 1
ATOM 1402 C CA . PHE A 1 178 ? 5.595 -18.019 2.724 1.00 89.12 178 PHE A CA 1
ATOM 1403 C C . PHE A 1 178 ? 5.143 -18.366 4.144 1.00 89.12 178 PHE A C 1
ATOM 1405 O O . PHE A 1 178 ? 4.035 -18.045 4.574 1.00 89.12 178 PHE A O 1
ATOM 1412 N N . ARG A 1 179 ? 6.022 -18.987 4.933 1.00 86.50 179 ARG A N 1
ATOM 1413 C CA . ARG A 1 179 ? 5.728 -19.263 6.342 1.00 86.50 179 ARG A CA 1
ATOM 1414 C C . ARG A 1 179 ? 5.902 -17.992 7.172 1.00 86.50 179 ARG A C 1
ATOM 1416 O O . ARG A 1 179 ? 7.020 -17.625 7.525 1.00 86.50 179 ARG A O 1
ATOM 1423 N N . THR A 1 180 ? 4.789 -17.368 7.542 1.00 85.06 180 THR A N 1
ATOM 1424 C CA . THR A 1 180 ? 4.788 -16.250 8.493 1.00 85.06 180 THR A CA 1
ATOM 1425 C C . THR A 1 180 ? 5.199 -16.731 9.888 1.00 85.06 180 THR A C 1
ATOM 1427 O O . THR A 1 180 ? 5.055 -17.907 10.237 1.00 85.06 180 THR A O 1
ATOM 1430 N N . PHE A 1 181 ? 5.753 -15.834 10.704 1.00 81.75 181 PHE A N 1
ATOM 1431 C CA . PHE A 1 181 ? 6.194 -16.183 12.057 1.00 81.75 181 PHE A CA 1
ATOM 1432 C C . PHE A 1 181 ? 5.023 -16.389 13.016 1.00 81.75 181 PHE A C 1
ATOM 1434 O O . PHE A 1 181 ? 5.072 -17.238 13.903 1.00 81.75 181 PHE A O 1
ATOM 1441 N N . GLY A 1 182 ? 3.975 -15.592 12.837 1.00 82.62 182 GLY A N 1
ATOM 1442 C CA . GLY A 1 182 ? 2.777 -15.608 13.654 1.00 82.62 182 GLY A CA 1
ATOM 1443 C C . GLY A 1 182 ? 1.969 -14.335 13.452 1.00 82.62 182 GLY A C 1
ATOM 1444 O O . GLY A 1 182 ? 2.344 -13.455 12.681 1.00 82.62 182 GLY A O 1
ATOM 1445 N N . PHE A 1 183 ? 0.859 -14.237 14.175 1.00 87.62 183 PHE A N 1
ATOM 1446 C CA . PHE A 1 183 ? -0.017 -13.075 14.149 1.00 87.62 183 PHE A CA 1
ATOM 1447 C C . PHE A 1 183 ? -0.465 -12.738 15.571 1.00 87.62 183 PHE A C 1
ATOM 1449 O O . PHE A 1 183 ? -0.892 -13.618 16.317 1.00 87.62 183 PHE A O 1
ATOM 1456 N N . GLY A 1 184 ? -0.356 -11.464 15.945 1.00 87.06 184 GLY A N 1
ATOM 1457 C CA . GLY A 1 184 ? -0.850 -10.945 17.217 1.00 87.06 184 GLY A CA 1
ATOM 1458 C C . GLY A 1 184 ? -2.012 -9.990 16.981 1.00 87.06 184 GLY A C 1
ATOM 1459 O O . GLY A 1 184 ? -1.809 -8.938 16.374 1.00 87.06 184 GLY A O 1
ATOM 1460 N N . ALA A 1 185 ? -3.193 -10.348 17.479 1.00 91.00 185 ALA A N 1
ATOM 1461 C CA . ALA A 1 185 ? -4.394 -9.515 17.451 1.00 91.00 185 ALA A CA 1
ATOM 1462 C C . ALA A 1 185 ? -4.478 -8.574 18.670 1.00 91.00 185 ALA A C 1
ATOM 1464 O O . ALA A 1 185 ? -3.589 -8.558 19.532 1.00 91.00 185 ALA A O 1
ATOM 1465 N N . GLY A 1 186 ? -5.570 -7.818 18.761 1.00 89.50 186 GLY A N 1
ATOM 1466 C CA . GLY A 1 186 ? -5.892 -6.923 19.872 1.00 89.50 186 GLY A CA 1
ATOM 1467 C C . GLY A 1 186 ? -5.840 -5.440 19.509 1.00 89.50 186 GLY A C 1
ATOM 1468 O O . GLY A 1 186 ? -5.767 -4.615 20.415 1.00 89.50 186 GLY A O 1
ATOM 1469 N N . ARG A 1 187 ? -5.834 -5.101 18.216 1.00 94.88 187 ARG A N 1
ATOM 1470 C CA . ARG A 1 187 ? -5.956 -3.717 17.745 1.00 94.88 187 ARG A CA 1
ATOM 1471 C C . ARG A 1 187 ? -7.426 -3.324 17.777 1.00 94.88 187 ARG A C 1
ATOM 1473 O O . ARG A 1 187 ? -8.233 -3.963 17.112 1.00 94.88 187 ARG A O 1
ATOM 1480 N N . GLU A 1 188 ? -7.782 -2.312 18.548 1.00 95.81 188 GLU A N 1
ATOM 1481 C CA . GLU A 1 188 ? -9.164 -1.834 18.627 1.00 95.81 188 GLU A CA 1
ATOM 1482 C C . GLU A 1 188 ? -9.435 -0.817 17.515 1.00 95.81 188 GLU A C 1
ATOM 1484 O O . GLU A 1 188 ? -8.579 0.010 17.197 1.00 95.81 188 GLU A O 1
ATOM 1489 N N . ASP A 1 189 ? -10.622 -0.888 16.911 1.00 97.94 189 ASP A N 1
ATOM 1490 C CA . ASP A 1 189 ? -11.052 0.133 15.959 1.00 97.94 189 ASP A CA 1
ATOM 1491 C C . ASP A 1 189 ? -11.345 1.447 16.691 1.00 97.94 189 ASP A C 1
ATOM 1493 O O . ASP A 1 189 ? -11.952 1.462 17.762 1.00 97.94 189 ASP A O 1
ATOM 1497 N N . VAL A 1 190 ? -10.973 2.559 16.062 1.00 96.50 190 VAL A N 1
ATOM 1498 C CA . VAL A 1 190 ? -11.395 3.916 16.452 1.00 96.50 190 VAL A CA 1
ATOM 1499 C C . VAL A 1 190 ? -12.443 4.445 15.482 1.00 96.50 190 VAL A C 1
ATOM 1501 O O . VAL A 1 190 ? -12.612 3.868 14.416 1.00 96.50 190 VAL A O 1
ATOM 1504 N N . TRP A 1 191 ? -13.146 5.527 15.813 1.00 97.56 191 TRP A N 1
ATOM 1505 C CA . TRP A 1 191 ? -14.357 5.955 15.086 1.00 97.56 191 TRP A CA 1
ATOM 1506 C C . TRP A 1 191 ? -14.254 7.327 14.422 1.00 97.56 191 TRP A C 1
ATOM 1508 O O . TRP A 1 191 ? -15.243 7.851 13.923 1.00 97.56 191 TRP A O 1
ATOM 1518 N N . GLU A 1 192 ? -13.054 7.889 14.400 1.00 97.12 192 GLU A N 1
ATOM 1519 C CA . GLU A 1 192 ? -12.748 9.204 13.852 1.00 97.12 192 GLU A CA 1
ATOM 1520 C C . GLU A 1 192 ? -11.271 9.247 13.419 1.00 97.12 192 GLU A C 1
ATOM 1522 O O . GLU A 1 192 ? -10.469 8.453 13.934 1.00 97.12 192 GLU A O 1
ATOM 1527 N N . PRO A 1 193 ? -10.903 10.117 12.461 1.00 97.31 193 PRO A N 1
ATOM 1528 C CA . PRO A 1 193 ? -9.515 10.293 12.044 1.00 97.31 193 PRO A CA 1
ATOM 1529 C C . PRO A 1 193 ? -8.633 10.804 13.191 1.00 97.31 193 PRO A C 1
ATOM 1531 O O . PRO A 1 193 ? -9.080 11.615 14.000 1.00 97.31 193 PRO A O 1
ATOM 1534 N N . ASP A 1 194 ? -7.373 10.363 13.240 1.00 96.31 194 ASP A N 1
ATOM 1535 C CA . ASP A 1 194 ? -6.381 10.892 14.187 1.00 96.31 194 ASP A CA 1
ATOM 1536 C C . ASP A 1 194 ? -5.942 12.300 13.713 1.00 96.31 194 ASP A C 1
ATOM 1538 O O . ASP A 1 194 ? -5.176 12.427 12.755 1.00 96.31 194 ASP A O 1
ATOM 1542 N N . LEU A 1 195 ? -6.407 13.373 14.366 1.00 95.62 195 LEU A N 1
ATOM 1543 C CA . LEU A 1 195 ? -6.015 14.760 14.023 1.00 95.62 195 LEU A CA 1
ATOM 1544 C C . LEU A 1 195 ? -4.798 15.260 14.809 1.00 95.62 195 LEU A C 1
ATOM 1546 O O . LEU A 1 195 ? -4.454 16.440 14.752 1.00 95.62 195 LEU A O 1
ATOM 1550 N N . ASP A 1 196 ? -4.196 14.389 15.607 1.00 93.56 196 ASP A N 1
ATOM 1551 C CA . ASP A 1 196 ? -3.021 14.677 16.420 1.00 93.56 196 ASP A CA 1
ATOM 1552 C C . ASP A 1 196 ? -1.719 14.168 15.774 1.00 93.56 196 ASP A C 1
ATOM 1554 O O . ASP A 1 196 ? -0.659 14.233 16.396 1.00 93.56 196 ASP A O 1
ATOM 1558 N N . VAL A 1 197 ? -1.787 13.699 14.521 1.00 94.81 197 VAL A N 1
ATOM 1559 C CA . VAL A 1 197 ? -0.626 13.339 13.700 1.00 94.81 197 VAL A CA 1
ATOM 1560 C C . VAL A 1 197 ? -0.233 14.505 12.798 1.00 94.81 197 VAL A C 1
ATOM 1562 O O . VAL A 1 197 ? -1.013 14.944 11.957 1.00 94.81 197 VAL A O 1
ATOM 1565 N N . ASP A 1 198 ? 1.003 14.971 12.949 1.00 94.25 198 ASP A N 1
ATOM 1566 C CA . ASP A 1 198 ? 1.619 15.921 12.024 1.00 94.25 198 ASP A CA 1
ATOM 1567 C C . ASP A 1 198 ? 2.270 15.157 10.862 1.00 94.25 198 ASP A C 1
ATOM 1569 O O . ASP A 1 198 ? 3.316 14.527 11.039 1.00 94.25 198 ASP A O 1
ATOM 1573 N N . TRP A 1 199 ? 1.631 15.168 9.690 1.00 95.00 199 TRP A N 1
ATOM 1574 C CA . TRP A 1 199 ? 2.137 14.524 8.471 1.00 95.00 199 TRP A CA 1
ATOM 1575 C C . TRP A 1 199 ? 3.105 15.408 7.668 1.00 95.00 199 TRP A C 1
ATOM 1577 O O . TRP A 1 199 ? 3.650 14.935 6.666 1.00 95.00 199 TRP A O 1
ATOM 1587 N N . GLY A 1 200 ? 3.320 16.656 8.095 1.00 93.75 200 GLY A N 1
ATOM 1588 C CA . GLY A 1 200 ? 4.041 17.700 7.372 1.00 93.75 200 GLY A CA 1
ATOM 1589 C C . GLY A 1 200 ? 3.177 18.941 7.109 1.00 93.75 200 GLY A C 1
ATOM 1590 O O . GLY A 1 200 ? 1.956 18.918 7.263 1.00 93.75 200 GLY A O 1
ATOM 1591 N N . ASN A 1 201 ? 3.832 20.034 6.709 1.00 92.25 201 ASN A N 1
ATOM 1592 C CA . ASN A 1 201 ? 3.212 21.352 6.503 1.00 92.25 201 ASN A CA 1
ATOM 1593 C C . ASN A 1 201 ? 2.910 21.665 5.028 1.00 92.25 201 ASN A C 1
ATOM 1595 O O . ASN A 1 201 ? 2.529 22.786 4.692 1.00 92.25 201 ASN A O 1
ATOM 1599 N N . GLU A 1 202 ? 3.139 20.707 4.136 1.00 95.62 202 GLU A N 1
ATOM 1600 C CA . GLU A 1 202 ? 2.905 20.856 2.708 1.00 95.62 202 GLU A CA 1
ATOM 1601 C C . GLU A 1 202 ? 1.410 20.999 2.418 1.00 95.62 202 GLU A C 1
ATOM 1603 O O . GLU A 1 202 ? 0.571 20.303 2.989 1.00 95.62 202 GLU A O 1
ATOM 1608 N N . THR A 1 203 ? 1.077 21.898 1.496 1.00 94.75 203 THR A N 1
ATOM 1609 C CA . THR A 1 203 ? -0.305 22.162 1.070 1.00 94.75 203 THR A CA 1
ATOM 1610 C C . THR A 1 203 ? -0.676 21.450 -0.228 1.00 94.75 203 THR A C 1
ATOM 1612 O O . THR A 1 203 ? -1.783 21.633 -0.726 1.00 94.75 203 THR A O 1
ATOM 1615 N N . GLU A 1 204 ? 0.242 20.662 -0.786 1.00 95.12 204 GLU A N 1
ATOM 1616 C CA . GLU A 1 204 ? 0.066 19.910 -2.025 1.00 95.12 204 GLU A CA 1
ATOM 1617 C C . GLU A 1 204 ? 0.502 18.458 -1.818 1.00 95.12 204 GLU A C 1
ATOM 1619 O O . GLU A 1 204 ? 1.496 18.173 -1.140 1.00 95.12 204 GLU A O 1
ATOM 1624 N N . TRP A 1 205 ? -0.251 17.529 -2.407 1.00 96.50 205 TRP A N 1
ATOM 1625 C CA . TRP A 1 205 ? 0.142 16.126 -2.454 1.00 96.50 205 TRP A CA 1
ATOM 1626 C C . TRP A 1 205 ? 1.424 15.954 -3.263 1.00 96.50 205 TRP A C 1
ATOM 1628 O O . TRP A 1 205 ? 1.656 16.664 -4.237 1.00 96.50 205 TRP A O 1
ATOM 1638 N N . LEU A 1 206 ? 2.238 14.978 -2.863 1.00 94.19 206 LEU A N 1
ATOM 1639 C CA . LEU A 1 206 ? 3.511 14.631 -3.497 1.00 94.19 206 LEU A CA 1
ATOM 1640 C C . LEU A 1 206 ? 4.566 15.751 -3.474 1.00 94.19 206 LEU A C 1
ATOM 1642 O O . LEU A 1 206 ? 5.599 15.652 -4.133 1.00 94.19 206 LEU A O 1
ATOM 1646 N N . ALA A 1 207 ? 4.353 16.800 -2.674 1.00 92.56 207 ALA A N 1
ATOM 1647 C CA . ALA A 1 207 ? 5.367 17.812 -2.423 1.00 92.56 207 ALA A CA 1
ATOM 1648 C C . ALA A 1 207 ? 6.613 17.174 -1.781 1.00 92.56 207 ALA A C 1
ATOM 1650 O O . ALA A 1 207 ? 6.520 16.474 -0.765 1.00 92.56 207 ALA A O 1
ATOM 1651 N N . HIS A 1 208 ? 7.770 17.407 -2.406 1.00 91.25 208 HIS A N 1
ATOM 1652 C CA . HIS A 1 208 ? 9.024 16.724 -2.100 1.00 91.25 208 HIS A CA 1
ATOM 1653 C C . HIS A 1 208 ? 9.748 17.287 -0.872 1.00 91.25 208 HIS A C 1
ATOM 1655 O O . HIS A 1 208 ? 9.856 18.498 -0.679 1.00 91.25 208 HIS A O 1
ATOM 1661 N N . ARG A 1 209 ? 10.327 16.379 -0.085 1.00 89.62 209 ARG A N 1
ATOM 1662 C CA . ARG A 1 209 ? 11.202 16.629 1.059 1.00 89.62 209 ARG A CA 1
ATOM 1663 C C . ARG A 1 209 ? 12.565 16.011 0.798 1.00 89.62 209 ARG A C 1
ATOM 1665 O O . ARG A 1 209 ? 12.681 14.832 0.459 1.00 89.62 209 ARG A O 1
ATOM 1672 N N . HIS A 1 210 ? 13.608 16.785 1.055 1.00 86.19 210 HIS A N 1
ATOM 1673 C CA . HIS A 1 210 ? 14.977 16.300 0.945 1.00 86.19 210 HIS A CA 1
ATOM 1674 C C . HIS A 1 210 ? 15.288 15.267 2.044 1.00 86.19 210 HIS A C 1
ATOM 1676 O O . HIS A 1 210 ? 14.974 15.529 3.209 1.00 86.19 210 HIS A O 1
ATOM 1682 N N . PRO A 1 211 ? 15.923 14.119 1.737 1.00 82.00 211 PRO A N 1
ATOM 1683 C CA . PRO A 1 211 ? 16.234 13.081 2.725 1.00 82.00 211 PRO A CA 1
ATOM 1684 C C . PRO A 1 211 ? 17.012 13.584 3.947 1.00 82.00 211 PRO A C 1
ATOM 1686 O O . PRO A 1 211 ? 16.77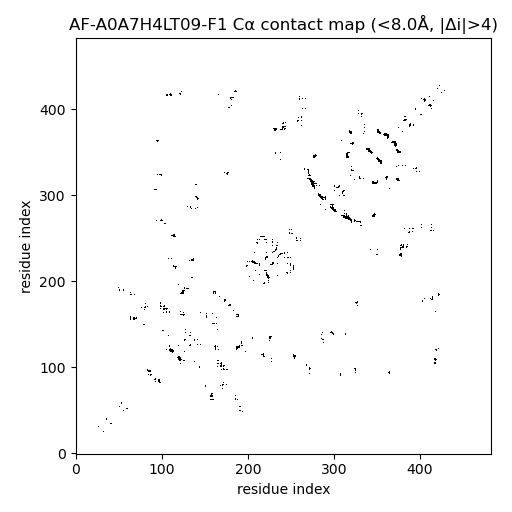5 13.128 5.063 1.00 82.00 211 PRO A O 1
ATOM 1689 N N . GLU A 1 212 ? 17.897 14.564 3.762 1.00 82.69 212 GLU A N 1
ATOM 1690 C CA . GLU A 1 212 ? 18.678 15.188 4.834 1.00 82.69 212 GLU A CA 1
ATOM 1691 C C . GLU A 1 212 ? 17.782 15.888 5.860 1.00 82.69 212 GLU A C 1
ATOM 1693 O O . GLU A 1 212 ? 18.112 15.926 7.046 1.00 82.69 212 GLU A O 1
ATOM 1698 N N . SER A 1 213 ? 16.633 16.406 5.415 1.00 82.81 213 SER A N 1
ATOM 1699 C CA . SER A 1 213 ? 15.643 17.017 6.298 1.00 82.81 213 SER A CA 1
ATOM 1700 C C . SER A 1 213 ? 14.903 15.982 7.142 1.00 82.81 213 SER A C 1
ATOM 1702 O O . SER A 1 213 ? 14.465 16.318 8.228 1.00 82.81 213 SER A O 1
ATOM 1704 N N . LEU A 1 214 ? 14.817 14.718 6.719 1.00 81.31 214 LEU A N 1
ATOM 1705 C CA . LEU A 1 214 ? 14.021 13.702 7.415 1.00 81.31 214 LEU A CA 1
ATOM 1706 C C . LEU A 1 214 ? 14.727 13.087 8.624 1.00 81.31 214 LEU A C 1
ATOM 1708 O O . LEU A 1 214 ? 14.073 12.465 9.461 1.00 81.31 214 LEU A O 1
ATOM 1712 N N . ASN A 1 215 ? 16.048 13.216 8.727 1.00 75.81 215 ASN A N 1
ATOM 1713 C CA . ASN A 1 215 ? 16.820 12.519 9.749 1.00 75.81 215 ASN A CA 1
ATOM 1714 C C . ASN A 1 215 ? 16.327 12.863 11.168 1.00 75.81 215 ASN A C 1
ATOM 1716 O O . ASN A 1 215 ? 16.393 14.016 11.589 1.00 75.81 215 ASN A O 1
ATOM 1720 N N . GLN A 1 216 ? 15.842 11.851 11.900 1.00 70.44 216 GLN A N 1
ATOM 1721 C CA . GLN A 1 216 ? 15.272 11.974 13.252 1.00 70.44 216 GLN A CA 1
ATOM 1722 C C . GLN A 1 216 ? 14.073 12.927 13.375 1.00 70.44 216 GLN A C 1
ATOM 1724 O O . GLN A 1 216 ? 13.689 13.297 14.487 1.00 70.44 216 GLN A O 1
ATOM 1729 N N . GLN A 1 217 ? 13.444 13.311 12.266 1.00 81.00 217 GLN A N 1
ATOM 1730 C CA . GLN A 1 217 ? 12.168 14.003 12.321 1.00 81.00 217 GLN A CA 1
ATOM 1731 C C . GLN A 1 217 ? 11.037 13.012 12.566 1.00 81.00 217 GLN A C 1
ATOM 1733 O O . GLN A 1 217 ? 11.073 11.855 12.142 1.00 81.00 217 GLN A O 1
ATOM 1738 N N . ALA A 1 218 ? 9.971 13.495 13.197 1.00 87.06 218 ALA A N 1
ATOM 1739 C CA . ALA A 1 218 ? 8.690 12.817 13.167 1.00 87.06 218 ALA A CA 1
ATOM 1740 C C . ALA A 1 218 ? 8.068 13.029 11.774 1.00 87.06 218 ALA A C 1
ATOM 1742 O O . ALA A 1 218 ? 7.049 13.684 11.654 1.00 87.06 218 ALA A O 1
ATOM 1743 N N . ILE A 1 219 ? 8.724 12.544 10.714 1.00 89.50 219 ILE A N 1
ATOM 1744 C CA . ILE A 1 219 ? 8.240 12.464 9.330 1.00 89.50 219 ILE A CA 1
ATOM 1745 C C . ILE A 1 219 ? 8.815 11.175 8.743 1.00 89.50 219 ILE A C 1
ATOM 1747 O O . ILE A 1 219 ? 10.011 10.906 8.835 1.00 89.50 219 ILE A O 1
ATOM 1751 N N . GLY A 1 220 ? 7.938 10.345 8.186 1.00 89.19 220 GLY A N 1
ATOM 1752 C CA . GLY A 1 220 ? 8.274 8.998 7.727 1.00 89.19 220 GLY A CA 1
ATOM 1753 C C . GLY A 1 220 ? 8.472 8.859 6.220 1.00 89.19 220 GLY A C 1
ATOM 1754 O O . GLY A 1 220 ? 8.886 7.795 5.781 1.00 89.19 220 GLY A O 1
ATOM 1755 N N . ALA A 1 221 ? 8.187 9.907 5.441 1.00 94.50 221 ALA A N 1
ATOM 1756 C CA . ALA A 1 221 ? 8.122 9.833 3.986 1.00 94.50 221 ALA A CA 1
ATOM 1757 C C . ALA A 1 221 ? 8.788 11.033 3.299 1.00 94.50 221 ALA A C 1
ATOM 1759 O O . ALA A 1 221 ? 8.719 12.158 3.805 1.00 94.50 221 ALA A O 1
ATOM 1760 N N . THR A 1 222 ? 9.378 10.813 2.121 1.00 94.69 222 THR A N 1
ATOM 1761 C CA . THR A 1 222 ? 9.987 11.880 1.306 1.00 94.69 222 THR A CA 1
ATOM 1762 C C . THR A 1 222 ? 8.976 12.797 0.653 1.00 94.69 222 THR A C 1
ATOM 1764 O O . THR A 1 222 ? 9.354 13.865 0.205 1.00 94.69 222 THR A O 1
ATOM 1767 N N . GLU A 1 223 ? 7.711 12.409 0.576 1.00 95.88 223 GLU A N 1
ATOM 1768 C CA . GLU A 1 223 ? 6.670 13.205 -0.065 1.00 95.88 223 GLU A CA 1
ATOM 1769 C C . GLU A 1 223 ? 5.388 13.143 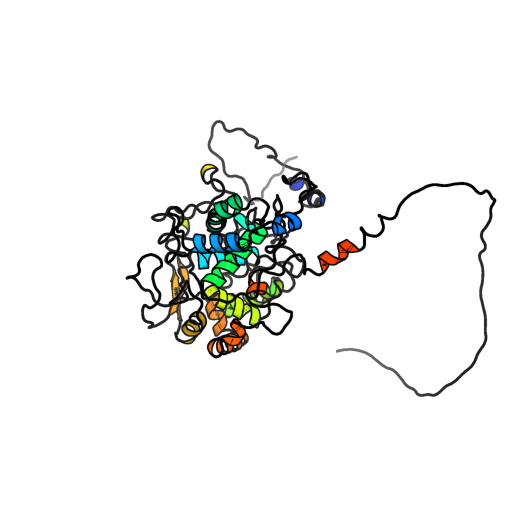0.761 1.00 95.88 223 GLU A C 1
ATOM 1771 O O . GLU A 1 223 ? 5.083 12.128 1.397 1.00 95.88 223 GLU A O 1
ATOM 1776 N N . MET A 1 224 ? 4.643 14.247 0.792 1.00 96.50 224 MET A N 1
ATOM 1777 C CA . MET A 1 224 ? 3.334 14.275 1.441 1.00 96.50 224 MET A CA 1
ATOM 1778 C C . MET A 1 224 ? 2.377 13.325 0.710 1.00 96.50 224 MET A C 1
ATOM 1780 O O . MET A 1 224 ? 2.146 13.468 -0.488 1.00 96.50 224 MET A O 1
ATOM 1784 N N . GLY A 1 225 ? 1.802 12.360 1.428 1.00 96.94 225 GLY A N 1
ATOM 1785 C CA . GLY A 1 225 ? 0.892 11.375 0.842 1.00 96.94 225 GLY A CA 1
ATOM 1786 C C . GLY A 1 225 ? 1.549 10.088 0.325 1.00 96.94 225 GLY A C 1
ATOM 1787 O O . GLY A 1 225 ? 0.828 9.223 -0.175 1.00 96.94 225 GLY A O 1
ATOM 1788 N N . LEU A 1 226 ? 2.874 9.936 0.470 1.00 97.88 226 LEU A N 1
ATOM 1789 C CA . LEU A 1 226 ? 3.576 8.658 0.299 1.00 97.88 226 LEU A CA 1
ATOM 1790 C C . LEU A 1 226 ? 3.759 7.919 1.626 1.00 97.88 226 LEU A C 1
ATOM 1792 O O . LEU A 1 226 ? 3.804 8.535 2.691 1.00 97.88 226 LEU A O 1
ATOM 1796 N N . ILE A 1 227 ? 3.909 6.593 1.560 1.00 97.31 227 ILE A N 1
ATOM 1797 C CA . ILE A 1 227 ? 4.240 5.778 2.734 1.00 97.31 227 ILE A CA 1
ATOM 1798 C C . ILE A 1 227 ? 5.724 5.944 3.111 1.00 97.31 227 ILE A C 1
ATOM 1800 O O . ILE A 1 227 ? 6.027 6.225 4.267 1.00 97.31 227 ILE A O 1
ATOM 1804 N N . TYR A 1 228 ? 6.642 5.829 2.139 1.00 95.94 228 TYR A N 1
ATOM 1805 C CA . TYR A 1 228 ? 8.094 5.960 2.358 1.00 95.94 228 TYR A CA 1
ATOM 1806 C C . TYR A 1 228 ? 8.756 6.876 1.328 1.00 95.94 228 TYR A C 1
ATOM 1808 O O . TYR A 1 228 ? 9.085 8.022 1.619 1.00 95.94 228 TYR A O 1
ATOM 1816 N N . VAL A 1 229 ? 8.985 6.370 0.118 1.00 97.19 229 VAL A N 1
ATOM 1817 C CA . VAL A 1 229 ? 9.802 7.029 -0.904 1.00 97.19 229 VAL A CA 1
ATOM 1818 C C . VAL A 1 229 ? 9.096 7.026 -2.246 1.00 97.19 229 VAL A C 1
ATOM 1820 O O . VAL A 1 229 ? 8.268 6.157 -2.514 1.00 97.19 229 VAL A O 1
ATOM 1823 N N . ASN A 1 230 ? 9.468 7.969 -3.105 1.00 97.50 230 ASN A N 1
ATOM 1824 C CA . ASN A 1 230 ? 9.002 8.001 -4.482 1.00 97.50 230 ASN A CA 1
ATOM 1825 C C . ASN A 1 230 ? 9.565 6.798 -5.273 1.00 97.50 230 ASN A C 1
ATOM 1827 O O . ASN A 1 230 ? 10.790 6.624 -5.314 1.00 97.50 230 ASN A O 1
ATOM 1831 N N . PRO A 1 231 ? 8.715 5.965 -5.903 1.00 97.69 231 PRO A N 1
ATOM 1832 C CA . PRO A 1 231 ? 9.155 4.779 -6.640 1.00 97.69 231 PRO A CA 1
ATOM 1833 C C . PRO A 1 231 ? 9.952 5.095 -7.920 1.00 97.69 231 PRO A C 1
ATOM 1835 O O . PRO A 1 231 ? 10.642 4.211 -8.429 1.00 97.69 231 PRO A O 1
ATOM 1838 N N . GLU A 1 232 ? 9.898 6.338 -8.413 1.00 97.88 232 GLU A N 1
ATOM 1839 C CA . GLU A 1 232 ? 10.696 6.858 -9.536 1.00 97.88 232 GLU A CA 1
ATOM 1840 C C . GLU A 1 232 ? 12.036 7.484 -9.076 1.00 97.88 232 GLU A C 1
ATOM 1842 O O . GLU A 1 232 ? 12.797 8.041 -9.876 1.00 97.88 232 GLU A O 1
ATOM 1847 N N . GLY A 1 233 ? 12.343 7.381 -7.779 1.00 94.12 233 GLY A N 1
ATOM 1848 C CA . GLY A 1 233 ? 13.479 8.029 -7.128 1.00 94.12 233 GLY A CA 1
ATOM 1849 C C . GLY A 1 233 ? 13.171 9.470 -6.687 1.00 94.12 233 GLY A C 1
ATOM 1850 O O . GLY A 1 233 ? 12.155 10.042 -7.085 1.00 94.12 233 GLY A O 1
ATOM 1851 N N . PRO A 1 234 ? 14.027 10.085 -5.850 1.00 90.56 234 PRO A N 1
ATOM 1852 C CA . PRO A 1 234 ? 13.871 11.476 -5.423 1.00 90.56 234 PRO A CA 1
ATOM 1853 C C . PRO A 1 234 ? 13.668 12.431 -6.608 1.00 90.56 234 PRO A C 1
ATOM 1855 O O . PRO A 1 234 ? 14.458 12.421 -7.551 1.00 90.56 234 PRO A O 1
ATOM 1858 N N . ASN A 1 235 ? 12.618 13.259 -6.561 1.00 87.19 235 ASN A N 1
ATOM 1859 C CA . ASN A 1 235 ? 12.216 14.160 -7.654 1.00 87.19 235 ASN A CA 1
ATOM 1860 C C . ASN A 1 235 ? 12.019 13.455 -9.013 1.00 87.19 235 ASN A C 1
ATOM 1862 O O . ASN A 1 235 ? 12.292 14.051 -10.054 1.00 87.19 235 ASN A O 1
ATOM 1866 N N . ALA A 1 236 ? 11.600 12.183 -9.006 1.00 92.69 236 ALA A N 1
ATOM 1867 C CA . ALA A 1 236 ? 11.488 11.342 -10.198 1.00 92.69 236 ALA A CA 1
ATOM 1868 C C . ALA A 1 236 ? 12.784 11.314 -11.037 1.00 92.69 236 ALA A C 1
ATOM 1870 O O . ALA A 1 236 ? 12.762 11.429 -12.264 1.00 92.69 236 ALA A O 1
ATOM 1871 N N . SER A 1 237 ? 13.944 11.195 -10.375 1.00 95.06 237 SER A N 1
ATOM 1872 C CA . SER A 1 237 ? 15.252 11.252 -11.043 1.00 95.06 237 SER A CA 1
ATOM 1873 C C . SER A 1 237 ? 15.517 10.098 -12.011 1.00 95.06 237 SER A C 1
ATOM 1875 O O . SER A 1 237 ? 16.347 10.235 -12.907 1.00 95.06 237 SER A O 1
ATOM 1877 N N . GLY A 1 238 ? 14.905 8.931 -11.790 1.00 97.00 238 GLY A N 1
ATOM 1878 C CA . GLY A 1 238 ? 15.232 7.693 -12.504 1.00 97.00 238 GLY A CA 1
ATOM 1879 C C . GLY A 1 238 ? 16.564 7.041 -12.115 1.00 97.00 238 GLY A C 1
ATOM 1880 O O . GLY A 1 238 ? 16.754 5.862 -12.392 1.00 97.00 238 GLY A O 1
ATOM 1881 N N . ASP A 1 239 ? 17.462 7.759 -11.432 1.00 97.19 239 ASP A N 1
ATOM 1882 C CA . ASP A 1 239 ? 18.718 7.222 -10.899 1.00 97.19 239 ASP A CA 1
ATOM 1883 C C . ASP A 1 239 ? 18.476 6.276 -9.704 1.00 97.19 239 ASP A C 1
ATOM 1885 O O . ASP A 1 239 ? 18.026 6.729 -8.650 1.00 97.19 239 ASP A O 1
ATOM 1889 N N . PRO A 1 240 ? 18.805 4.974 -9.808 1.00 96.12 240 PRO A N 1
ATOM 1890 C CA . PRO A 1 240 ? 18.644 4.048 -8.694 1.00 96.12 240 PRO A CA 1
ATOM 1891 C C . PRO A 1 240 ? 19.484 4.396 -7.464 1.00 96.12 240 PRO A C 1
ATOM 1893 O O . PRO A 1 240 ? 19.052 4.136 -6.342 1.00 96.12 240 PRO A O 1
ATOM 1896 N N . LEU A 1 241 ? 20.688 4.951 -7.631 1.00 95.88 241 LEU A N 1
ATOM 1897 C CA . LEU A 1 241 ? 21.580 5.187 -6.493 1.00 95.88 241 LEU A CA 1
ATOM 1898 C C . LEU A 1 241 ? 21.096 6.361 -5.629 1.00 95.88 241 LEU A C 1
ATOM 1900 O O . LEU A 1 241 ? 21.261 6.337 -4.407 1.00 95.88 241 LEU A O 1
ATOM 1904 N N . SER A 1 242 ? 20.444 7.353 -6.241 1.00 94.19 242 SER A N 1
ATOM 1905 C CA . SER A 1 242 ? 19.939 8.545 -5.549 1.00 94.19 242 SER A CA 1
ATOM 1906 C C . SER A 1 242 ? 18.884 8.219 -4.480 1.00 94.19 242 SER A C 1
ATOM 1908 O O . SER A 1 242 ? 18.772 8.934 -3.484 1.00 94.19 242 SER A O 1
ATOM 1910 N N . ALA A 1 243 ? 18.145 7.114 -4.627 1.00 95.75 243 ALA A N 1
ATOM 1911 C CA . ALA A 1 243 ? 17.102 6.718 -3.685 1.00 95.75 243 ALA A CA 1
ATOM 1912 C C . ALA A 1 243 ? 17.637 6.080 -2.388 1.00 95.75 243 ALA A C 1
ATOM 1914 O O . ALA A 1 243 ? 16.885 5.939 -1.423 1.00 95.75 243 ALA A O 1
ATOM 1915 N N . ALA A 1 244 ? 18.920 5.710 -2.311 1.00 96.19 244 ALA A N 1
ATOM 1916 C CA . ALA A 1 244 ? 19.452 4.956 -1.174 1.00 96.19 244 ALA A CA 1
ATOM 1917 C C . ALA A 1 244 ? 19.370 5.726 0.157 1.00 96.19 244 ALA A C 1
ATOM 1919 O O . ALA A 1 244 ? 18.977 5.163 1.183 1.00 96.19 244 ALA A O 1
ATOM 1920 N N . SER A 1 245 ? 19.708 7.020 0.152 1.00 94.31 245 SER A N 1
ATOM 1921 C CA . SER A 1 245 ? 19.627 7.872 1.348 1.00 94.31 245 SER A CA 1
ATOM 1922 C C . SER A 1 245 ? 18.178 8.087 1.789 1.00 94.31 245 SER A C 1
ATOM 1924 O O . SER A 1 245 ? 17.881 7.987 2.979 1.00 94.31 245 SER A O 1
ATOM 1926 N N . ALA A 1 246 ? 17.271 8.304 0.833 1.00 94.19 246 ALA A N 1
ATOM 1927 C CA . ALA A 1 246 ? 15.835 8.429 1.061 1.00 94.19 246 ALA A CA 1
ATOM 1928 C C . ALA A 1 246 ? 15.245 7.167 1.703 1.00 94.19 246 ALA A C 1
ATOM 1930 O O . ALA A 1 246 ? 14.545 7.256 2.714 1.00 94.19 246 ALA A O 1
ATOM 1931 N N . ILE A 1 247 ? 15.567 5.991 1.154 1.00 96.50 247 ILE A N 1
ATOM 1932 C CA . ILE A 1 247 ? 15.115 4.699 1.679 1.00 96.50 247 ILE A CA 1
ATOM 1933 C C . ILE A 1 247 ? 15.616 4.522 3.113 1.00 96.50 247 ILE A C 1
ATOM 1935 O O . ILE A 1 247 ? 14.813 4.268 4.006 1.00 96.50 247 ILE A O 1
ATOM 1939 N N . ARG A 1 248 ? 16.912 4.730 3.380 1.00 95.25 248 ARG A N 1
ATOM 1940 C CA . ARG A 1 248 ? 17.453 4.602 4.744 1.00 95.25 248 ARG A CA 1
ATOM 1941 C C . ARG A 1 248 ? 16.843 5.585 5.732 1.00 95.25 248 ARG A C 1
ATOM 1943 O O . ARG A 1 248 ? 16.537 5.190 6.852 1.00 95.25 248 ARG A O 1
ATOM 1950 N N . ALA A 1 249 ? 16.679 6.848 5.345 1.00 93.12 249 ALA A N 1
ATOM 1951 C CA . ALA A 1 249 ? 16.134 7.870 6.232 1.00 93.12 249 ALA A CA 1
ATOM 1952 C C . ALA A 1 249 ? 14.689 7.543 6.635 1.00 93.12 249 ALA A C 1
ATOM 1954 O O . ALA A 1 249 ? 14.351 7.536 7.818 1.00 93.12 249 ALA A O 1
ATOM 1955 N N . THR A 1 250 ? 13.851 7.209 5.654 1.00 94.00 250 THR A N 1
ATOM 1956 C CA . THR A 1 250 ? 12.426 6.919 5.868 1.00 94.00 250 THR A CA 1
ATOM 1957 C C . THR A 1 250 ? 12.225 5.622 6.645 1.00 94.00 250 THR A C 1
ATOM 1959 O O . THR A 1 250 ? 11.632 5.638 7.722 1.00 94.00 250 THR A O 1
ATOM 1962 N N . PHE A 1 251 ? 12.800 4.509 6.187 1.00 94.00 251 PHE A N 1
ATOM 1963 C CA . PHE A 1 251 ? 12.716 3.230 6.895 1.00 94.00 251 PHE A CA 1
ATOM 1964 C C . PHE A 1 251 ? 13.391 3.268 8.275 1.00 94.00 251 PHE A C 1
ATOM 1966 O O . PHE A 1 251 ? 12.883 2.660 9.219 1.00 94.00 251 PHE A O 1
ATOM 1973 N N . GLY A 1 252 ? 14.480 4.026 8.428 1.00 91.75 252 GLY A N 1
ATOM 1974 C CA . GLY A 1 252 ? 15.140 4.255 9.712 1.00 91.75 252 GLY A CA 1
ATOM 1975 C C . GLY A 1 252 ? 14.222 4.951 10.718 1.00 91.75 252 GLY A C 1
ATOM 1976 O O . GLY A 1 252 ? 14.086 4.487 11.854 1.00 91.75 252 GLY A O 1
ATOM 1977 N N . ASN A 1 253 ? 13.490 5.985 10.285 1.00 90.31 253 ASN A N 1
ATOM 1978 C CA . ASN A 1 253 ? 12.449 6.624 11.097 1.00 90.31 253 ASN A CA 1
ATOM 1979 C C . ASN A 1 253 ? 11.294 5.665 11.439 1.00 90.31 253 ASN A C 1
ATOM 1981 O O . ASN A 1 253 ? 10.594 5.891 12.429 1.00 90.31 253 ASN A O 1
ATOM 1985 N N . MET A 1 254 ? 11.142 4.564 10.698 1.00 89.69 254 MET A N 1
ATOM 1986 C CA . MET A 1 254 ? 10.172 3.487 10.939 1.00 89.69 254 MET A CA 1
ATOM 1987 C C . MET A 1 254 ? 10.765 2.248 11.633 1.00 89.69 254 MET A C 1
ATOM 1989 O O . MET A 1 254 ? 10.148 1.184 11.640 1.00 89.69 254 MET A O 1
ATOM 1993 N N . ALA A 1 255 ? 11.926 2.398 12.279 1.00 90.38 255 ALA A N 1
ATOM 1994 C CA . ALA A 1 255 ? 12.613 1.370 13.067 1.00 90.38 255 ALA A CA 1
ATOM 1995 C C . ALA A 1 255 ? 13.255 0.217 12.281 1.00 90.38 255 ALA A C 1
ATOM 1997 O O . ALA A 1 255 ? 13.561 -0.806 12.898 1.00 90.38 255 ALA A O 1
ATOM 1998 N N . MET A 1 256 ? 13.489 0.372 10.978 1.00 89.69 256 MET A N 1
ATOM 1999 C CA . MET A 1 256 ? 14.100 -0.670 10.150 1.00 89.69 256 MET A CA 1
ATOM 2000 C C . MET A 1 256 ? 15.564 -0.348 9.843 1.00 89.69 256 MET A C 1
ATOM 2002 O O . MET A 1 256 ? 15.908 0.783 9.503 1.00 89.69 256 MET A O 1
ATOM 2006 N N . ASN A 1 257 ? 16.428 -1.354 9.954 1.00 91.69 257 ASN A N 1
ATOM 2007 C CA . ASN A 1 257 ? 17.821 -1.285 9.502 1.00 91.69 257 ASN A CA 1
ATOM 2008 C C . ASN A 1 257 ? 17.986 -1.810 8.061 1.00 91.69 257 ASN A C 1
ATOM 2010 O O . ASN A 1 257 ? 17.061 -2.407 7.520 1.00 91.69 257 ASN A O 1
ATOM 2014 N N . ASP A 1 258 ? 19.170 -1.654 7.460 1.00 95.94 258 ASP A N 1
ATOM 2015 C CA . ASP A 1 258 ? 19.445 -2.053 6.068 1.00 95.94 258 ASP A CA 1
ATOM 2016 C C . ASP A 1 258 ? 19.074 -3.512 5.734 1.00 95.94 258 ASP A C 1
ATOM 2018 O O . ASP A 1 258 ? 18.557 -3.784 4.651 1.00 95.94 258 ASP A O 1
ATOM 2022 N N . GLU A 1 259 ? 19.274 -4.460 6.655 1.00 92.62 259 GLU A N 1
ATOM 2023 C CA . GLU A 1 259 ? 18.891 -5.859 6.432 1.00 92.62 259 GLU A CA 1
ATOM 2024 C C . GLU A 1 259 ? 17.370 -6.042 6.407 1.00 92.62 259 GLU A C 1
ATOM 2026 O O . GLU A 1 259 ? 16.848 -6.771 5.562 1.00 92.62 259 GLU A O 1
ATOM 2031 N N . GLU A 1 260 ? 16.656 -5.355 7.301 1.00 88.88 260 GLU A N 1
ATOM 2032 C CA . GLU A 1 260 ? 15.191 -5.354 7.343 1.00 88.88 260 GLU A CA 1
ATOM 2033 C C . GLU A 1 260 ? 14.604 -4.644 6.118 1.00 88.88 260 GLU A C 1
ATOM 2035 O O . GLU A 1 260 ? 13.646 -5.145 5.539 1.00 88.88 260 GLU A O 1
ATOM 2040 N N . ILE A 1 261 ? 15.212 -3.541 5.673 1.00 95.00 261 ILE A N 1
ATOM 2041 C CA . ILE A 1 261 ? 14.831 -2.801 4.462 1.00 95.00 261 ILE A CA 1
ATOM 2042 C C . ILE A 1 261 ? 14.882 -3.714 3.237 1.00 95.00 261 ILE A C 1
ATOM 2044 O O . ILE A 1 261 ? 13.875 -3.883 2.548 1.00 95.00 261 ILE A O 1
ATOM 2048 N N . VAL A 1 262 ? 16.037 -4.340 2.986 1.00 96.12 262 VAL A N 1
ATOM 2049 C CA . VAL A 1 262 ? 16.220 -5.226 1.828 1.00 96.12 262 VAL A CA 1
ATOM 2050 C C . VAL A 1 262 ? 15.252 -6.405 1.898 1.00 96.12 262 VAL A C 1
ATOM 2052 O O . VAL A 1 262 ? 14.642 -6.760 0.890 1.00 96.12 262 VAL A O 1
ATOM 2055 N N . ALA A 1 263 ? 15.077 -7.002 3.082 1.00 90.12 263 ALA A N 1
ATOM 2056 C CA . ALA A 1 263 ? 14.156 -8.117 3.262 1.00 90.12 263 ALA A CA 1
ATOM 2057 C C . ALA A 1 263 ? 12.702 -7.707 2.969 1.00 90.12 263 ALA A C 1
ATOM 2059 O O . ALA A 1 263 ? 12.001 -8.441 2.274 1.00 90.12 263 ALA A O 1
ATOM 2060 N N . LEU A 1 264 ? 12.256 -6.547 3.468 1.00 90.69 264 LEU A N 1
ATOM 2061 C CA . LEU A 1 264 ? 10.895 -6.035 3.286 1.00 90.69 264 LEU A CA 1
ATOM 2062 C C . LEU A 1 264 ? 10.588 -5.705 1.828 1.00 90.69 264 LEU A C 1
ATOM 2064 O O . LEU A 1 264 ? 9.575 -6.177 1.314 1.00 90.69 264 LEU A O 1
ATOM 2068 N N . ILE A 1 265 ? 11.460 -4.943 1.164 1.00 96.25 265 ILE A N 1
ATOM 2069 C CA . ILE A 1 265 ? 11.244 -4.529 -0.228 1.00 96.25 265 ILE A CA 1
ATOM 2070 C C . ILE A 1 265 ? 11.235 -5.763 -1.134 1.00 96.25 265 ILE A C 1
ATOM 2072 O O . ILE A 1 265 ? 10.242 -6.025 -1.806 1.00 96.25 265 ILE A O 1
ATOM 2076 N N . ALA A 1 266 ? 12.285 -6.588 -1.087 1.00 95.56 266 ALA A N 1
ATOM 2077 C CA . ALA A 1 266 ? 12.382 -7.765 -1.948 1.00 95.56 266 ALA A CA 1
ATOM 2078 C C . ALA A 1 266 ? 11.335 -8.840 -1.621 1.00 95.56 266 ALA A C 1
ATOM 2080 O O . ALA A 1 266 ? 10.820 -9.513 -2.516 1.00 95.56 266 ALA A O 1
ATOM 2081 N N . GLY A 1 267 ? 11.008 -9.019 -0.339 1.00 89.88 267 GLY A N 1
ATOM 2082 C CA . GLY A 1 267 ? 9.983 -9.961 0.096 1.00 89.88 267 GLY A CA 1
ATOM 2083 C C . GLY A 1 267 ? 8.583 -9.532 -0.338 1.00 89.88 267 GLY A C 1
ATOM 2084 O O . GLY A 1 267 ? 7.827 -10.355 -0.848 1.00 89.88 267 GLY A O 1
ATOM 2085 N N . GLY A 1 268 ? 8.246 -8.248 -0.199 1.00 92.25 268 GLY A N 1
ATOM 2086 C CA . GLY A 1 268 ? 6.982 -7.696 -0.686 1.00 92.25 268 GLY A CA 1
ATOM 2087 C C . GLY A 1 268 ? 6.879 -7.779 -2.208 1.00 92.25 268 GLY A C 1
ATOM 2088 O O . GLY A 1 268 ? 5.946 -8.382 -2.732 1.00 92.25 268 GLY A O 1
ATOM 2089 N N . HIS A 1 269 ? 7.887 -7.265 -2.914 1.00 98.25 269 HIS A N 1
ATOM 2090 C CA . HIS A 1 269 ? 7.942 -7.229 -4.379 1.00 98.25 269 HIS A CA 1
ATOM 2091 C C . HIS A 1 269 ? 8.235 -8.592 -5.023 1.00 98.25 269 HIS A C 1
ATOM 2093 O O . HIS A 1 269 ? 8.322 -8.710 -6.237 1.00 98.25 269 HIS A O 1
ATOM 2099 N N . THR A 1 270 ? 8.320 -9.673 -4.247 1.00 96.12 270 THR A N 1
ATOM 2100 C CA . THR A 1 270 ? 8.242 -11.030 -4.808 1.00 96.12 270 THR A CA 1
ATOM 2101 C C . THR A 1 270 ? 6.830 -11.349 -5.323 1.00 96.12 270 THR A C 1
ATOM 2103 O O . THR A 1 270 ? 6.680 -12.215 -6.190 1.00 96.12 270 THR A O 1
ATOM 2106 N N . LEU A 1 271 ? 5.804 -10.653 -4.814 1.00 97.88 271 LEU A N 1
ATOM 2107 C CA . LEU A 1 271 ? 4.391 -10.955 -5.030 1.00 97.88 271 LEU A CA 1
ATOM 2108 C C . LEU A 1 271 ? 3.632 -9.755 -5.623 1.00 97.88 271 LEU A C 1
ATOM 2110 O O . LEU A 1 271 ? 3.768 -8.623 -5.169 1.00 97.88 271 LEU A O 1
ATOM 2114 N N . GLY A 1 272 ? 2.755 -10.023 -6.589 1.00 98.38 272 GLY A N 1
ATOM 2115 C CA . GLY A 1 272 ? 1.875 -9.031 -7.207 1.00 98.38 272 GLY A CA 1
ATOM 2116 C C . GLY A 1 272 ? 2.508 -8.221 -8.344 1.00 98.38 272 GLY A C 1
ATOM 2117 O O . GLY A 1 272 ? 3.422 -8.679 -9.032 1.00 98.38 272 GLY A O 1
ATOM 2118 N N . LYS A 1 273 ? 1.954 -7.023 -8.563 1.00 98.81 273 LYS A N 1
ATOM 2119 C CA . LYS A 1 273 ? 2.365 -6.042 -9.576 1.00 98.81 273 LYS A CA 1
ATOM 2120 C C . LYS A 1 273 ? 1.970 -4.625 -9.180 1.00 98.81 273 LYS A C 1
ATOM 2122 O O . LYS A 1 273 ? 1.165 -4.438 -8.268 1.00 98.81 273 LYS A O 1
ATOM 2127 N N . THR A 1 274 ? 2.481 -3.648 -9.918 1.00 98.88 274 THR A N 1
ATOM 2128 C CA . THR A 1 274 ? 1.933 -2.284 -9.961 1.00 98.88 274 THR A CA 1
ATOM 2129 C C . THR A 1 274 ? 0.905 -2.148 -11.096 1.00 98.88 274 THR A C 1
ATOM 2131 O O . THR A 1 274 ? 0.780 -3.052 -11.926 1.00 98.88 274 THR A O 1
ATOM 2134 N N . HIS A 1 275 ? 0.166 -1.033 -11.159 1.00 98.88 275 HIS A N 1
ATOM 2135 C CA . HIS A 1 275 ? -0.843 -0.790 -12.204 1.00 98.88 275 HIS A CA 1
ATOM 2136 C C . HIS A 1 275 ? -0.702 0.608 -12.806 1.00 98.88 275 HIS A C 1
ATOM 2138 O O . HIS A 1 275 ? -0.804 1.613 -12.092 1.00 98.88 275 HIS A O 1
ATOM 2144 N N . GLY A 1 276 ? -0.515 0.660 -14.121 1.00 98.50 276 GLY A N 1
ATOM 2145 C CA . GLY A 1 276 ? -0.277 1.882 -14.885 1.00 98.50 276 GLY A CA 1
ATOM 2146 C C . GLY A 1 276 ? -0.614 1.703 -16.359 1.00 98.50 276 GLY A C 1
ATOM 2147 O O . GLY A 1 276 ? 0.203 2.030 -17.215 1.00 98.50 276 GLY A O 1
ATOM 2148 N N . SER A 1 277 ? -1.787 1.132 -16.642 1.00 98.06 277 SER A N 1
ATOM 2149 C CA . SER A 1 277 ? -2.220 0.730 -17.990 1.00 98.06 277 SER A CA 1
ATOM 2150 C C . SER A 1 277 ? -2.403 1.888 -18.981 1.00 98.06 277 SER A C 1
ATOM 2152 O O . SER A 1 277 ? -2.260 1.677 -20.185 1.00 98.06 277 SER A O 1
ATOM 2154 N N . ALA A 1 278 ? -2.660 3.107 -18.498 1.00 98.38 278 ALA A N 1
ATOM 2155 C CA . ALA A 1 278 ? -2.756 4.321 -19.304 1.00 98.38 278 ALA A CA 1
ATOM 2156 C C . ALA A 1 278 ? -2.440 5.579 -18.479 1.00 98.38 278 ALA A C 1
ATOM 2158 O O . ALA A 1 278 ? -2.161 5.504 -17.281 1.00 98.38 278 ALA A O 1
ATOM 2159 N N . VAL A 1 279 ? -2.486 6.744 -19.134 1.00 97.88 279 VAL A N 1
ATOM 2160 C CA . VAL A 1 279 ? -2.243 8.056 -18.515 1.00 97.88 279 VAL A CA 1
ATOM 2161 C C . VAL A 1 279 ? -3.164 8.310 -17.318 1.00 97.88 279 VAL A C 1
ATOM 2163 O O . VAL A 1 279 ? -4.360 8.018 -17.345 1.00 97.88 279 VAL A O 1
ATOM 2166 N N . THR A 1 280 ? -2.608 8.898 -16.260 1.00 96.06 280 THR A N 1
ATOM 2167 C CA . THR A 1 280 ? -3.297 9.082 -14.972 1.00 96.06 280 THR A CA 1
ATOM 2168 C C . THR A 1 280 ? -4.437 10.100 -15.017 1.00 96.06 280 THR A C 1
ATOM 2170 O O . THR A 1 280 ? -5.256 10.113 -14.106 1.00 96.06 280 THR A O 1
ATOM 2173 N N . SER A 1 281 ? -4.573 10.885 -16.093 1.00 97.31 281 SER A N 1
ATOM 2174 C CA . SER A 1 281 ? -5.717 11.786 -16.306 1.00 97.31 281 SER A CA 1
ATOM 2175 C C . SER A 1 281 ? -7.060 11.058 -16.432 1.00 97.31 281 SER A C 1
ATOM 2177 O O . SER A 1 281 ? -8.107 11.694 -16.351 1.00 97.31 281 SER A O 1
ATOM 2179 N N . HIS A 1 282 ? -7.047 9.735 -16.622 1.00 98.31 282 HIS A N 1
ATOM 2180 C CA . HIS A 1 282 ? -8.250 8.909 -16.572 1.00 98.31 282 HIS A CA 1
ATOM 2181 C C . HIS A 1 282 ? -8.760 8.630 -15.155 1.00 98.31 282 HIS A C 1
ATOM 2183 O O . HIS A 1 282 ? -9.915 8.219 -15.018 1.00 98.31 282 HIS A O 1
ATOM 2189 N N . VAL A 1 283 ? -7.922 8.828 -14.132 1.00 98.38 283 VAL A N 1
ATOM 2190 C CA . VAL A 1 283 ? -8.233 8.556 -12.727 1.00 98.38 283 VAL A CA 1
ATOM 2191 C C . VAL A 1 283 ? -8.894 9.784 -12.104 1.00 98.38 283 VAL A C 1
ATOM 2193 O O . VAL A 1 283 ? -8.319 10.868 -12.070 1.00 98.38 283 VAL A O 1
ATOM 2196 N N . GLY A 1 284 ? -10.122 9.606 -11.624 1.00 98.12 284 GLY A N 1
ATOM 2197 C CA . GLY A 1 284 ? -10.911 10.640 -10.964 1.00 98.12 284 GLY A CA 1
ATOM 2198 C C . GLY A 1 284 ? -10.525 10.882 -9.503 1.00 98.12 284 GLY A C 1
ATOM 2199 O O . GLY A 1 284 ? -9.529 10.364 -8.997 1.00 98.12 284 GLY A O 1
ATOM 2200 N N . ALA A 1 285 ? -11.368 11.656 -8.820 1.00 98.38 285 ALA A N 1
ATOM 2201 C CA . ALA A 1 285 ? -11.149 12.110 -7.450 1.00 98.38 285 ALA A CA 1
ATOM 2202 C C . ALA A 1 285 ? -10.966 10.966 -6.437 1.00 98.38 285 ALA A C 1
ATOM 2204 O O . ALA A 1 285 ? -11.623 9.925 -6.510 1.00 98.38 285 ALA A O 1
ATOM 2205 N N . GLU A 1 286 ? -10.090 11.191 -5.464 1.00 98.62 286 GLU A N 1
ATOM 2206 C CA . GLU A 1 286 ? -9.868 10.372 -4.275 1.00 98.62 286 GLU A CA 1
ATOM 2207 C C . GLU A 1 286 ? -11.135 10.235 -3.402 1.00 98.62 286 GLU A C 1
ATOM 2209 O O . GLU A 1 286 ? -12.042 11.057 -3.518 1.00 98.62 286 GLU A O 1
ATOM 2214 N N . PRO A 1 287 ? -11.238 9.223 -2.513 1.00 98.75 287 PRO A N 1
ATOM 2215 C CA . PRO A 1 287 ? -12.475 8.924 -1.782 1.00 98.75 287 PRO A CA 1
ATOM 2216 C C . PRO A 1 287 ? -13.130 10.098 -1.041 1.00 98.75 287 PRO A C 1
ATOM 2218 O O . PRO A 1 287 ? -14.353 10.186 -1.035 1.00 98.75 287 PRO A O 1
ATOM 2221 N N . GLU A 1 288 ? -12.351 10.999 -0.436 1.00 98.44 288 GLU A N 1
ATOM 2222 C CA . GLU A 1 288 ? -12.890 12.168 0.287 1.00 98.44 288 GLU A CA 1
ATOM 2223 C C . GLU A 1 288 ? -13.421 13.282 -0.636 1.00 98.44 288 GLU A C 1
ATOM 2225 O O . GLU A 1 288 ? -14.164 14.150 -0.182 1.00 98.44 288 GLU A O 1
ATOM 2230 N N . ALA A 1 289 ? -13.073 13.258 -1.926 1.00 97.88 289 ALA A N 1
ATOM 2231 C CA . ALA A 1 289 ? -13.549 14.201 -2.943 1.00 97.88 289 ALA A CA 1
ATOM 2232 C C . ALA A 1 289 ? -14.420 13.532 -4.026 1.00 97.88 289 ALA A C 1
ATOM 2234 O O . ALA A 1 289 ? -14.908 14.197 -4.944 1.00 97.88 289 ALA A O 1
ATOM 2235 N N . ALA A 1 290 ? -14.619 12.217 -3.934 1.00 97.88 290 ALA A N 1
ATOM 2236 C CA . ALA A 1 290 ? -15.442 11.443 -4.846 1.00 97.88 290 ALA A CA 1
ATOM 2237 C C . ALA A 1 290 ? -16.938 11.768 -4.665 1.00 97.88 290 ALA A C 1
ATOM 2239 O O . ALA A 1 290 ? -17.376 12.145 -3.573 1.00 97.88 290 ALA A O 1
ATOM 2240 N N . PRO A 1 291 ? -17.754 11.612 -5.722 1.00 97.50 291 PRO A N 1
ATOM 2241 C CA . PRO A 1 291 ? -19.181 11.878 -5.628 1.00 97.50 291 PRO A CA 1
ATOM 2242 C C . PRO A 1 291 ? -19.872 10.863 -4.703 1.00 97.50 291 PRO A C 1
ATOM 2244 O O . PRO A 1 291 ? -19.413 9.733 -4.525 1.00 97.50 291 PRO A O 1
ATOM 2247 N N . ILE A 1 292 ? -20.997 11.251 -4.098 1.00 97.19 292 ILE A N 1
ATOM 2248 C CA . ILE A 1 292 ? -21.662 10.463 -3.046 1.00 97.19 292 ILE A CA 1
ATOM 2249 C C . ILE A 1 292 ? -22.104 9.068 -3.526 1.00 97.19 292 ILE A C 1
ATOM 2251 O O . ILE A 1 292 ? -22.083 8.100 -2.763 1.00 97.19 292 ILE A O 1
ATOM 2255 N N . GLU A 1 293 ? -22.459 8.928 -4.801 1.00 97.56 293 GLU A N 1
ATOM 2256 C CA . GLU A 1 293 ? -22.810 7.662 -5.447 1.00 97.56 293 GLU A CA 1
ATOM 2257 C C . GLU A 1 293 ? -21.633 6.681 -5.554 1.00 97.56 293 GLU A C 1
ATOM 2259 O O . GLU A 1 293 ? -21.863 5.483 -5.705 1.00 97.56 293 GLU A O 1
ATOM 2264 N N . ALA A 1 294 ? -20.385 7.137 -5.379 1.00 97.75 294 ALA A N 1
ATOM 2265 C CA . ALA A 1 294 ? -19.221 6.258 -5.266 1.00 97.75 294 ALA A CA 1
ATOM 2266 C C . ALA A 1 294 ? -19.178 5.502 -3.922 1.00 97.75 294 ALA A C 1
ATOM 2268 O O . ALA A 1 294 ? -18.401 4.559 -3.755 1.00 97.75 294 ALA A O 1
ATOM 2269 N N . GLN A 1 295 ? -20.027 5.885 -2.956 1.00 98.38 295 GLN A N 1
ATOM 2270 C CA . GLN A 1 295 ? -20.225 5.182 -1.683 1.00 98.38 295 GLN A CA 1
ATOM 2271 C C . GLN A 1 295 ? -18.902 4.917 -0.942 1.00 98.38 295 GLN A C 1
ATOM 2273 O O . GLN A 1 295 ? -18.632 3.803 -0.482 1.00 98.38 295 GLN A O 1
ATOM 2278 N N . GLY A 1 296 ? -18.045 5.939 -0.861 1.00 97.94 296 GLY A N 1
ATOM 2279 C CA . GLY A 1 296 ? -16.750 5.886 -0.173 1.00 97.94 296 GLY A CA 1
ATOM 2280 C C . GLY A 1 296 ? -15.635 5.152 -0.928 1.00 97.94 296 GLY A C 1
ATOM 2281 O O . GLY A 1 296 ? -14.590 4.882 -0.336 1.00 97.94 296 GLY A O 1
ATOM 2282 N N . LEU A 1 297 ? -15.848 4.790 -2.196 1.00 98.81 297 LEU A N 1
ATOM 2283 C CA . LEU A 1 297 ? -14.764 4.488 -3.133 1.00 98.81 297 LEU A CA 1
ATOM 2284 C C . LEU A 1 297 ? -14.337 5.774 -3.850 1.00 98.81 297 LEU A C 1
ATOM 2286 O O . LEU A 1 297 ? -15.126 6.706 -3.980 1.00 98.81 297 LEU A O 1
ATOM 2290 N N . GLY A 1 298 ? -13.099 5.808 -4.328 1.00 98.56 298 GLY A N 1
ATOM 2291 C CA . GLY A 1 298 ? -12.555 6.916 -5.116 1.00 98.56 298 GLY A CA 1
ATOM 2292 C C . GLY A 1 298 ? -11.813 6.416 -6.344 1.00 98.56 298 GLY A C 1
ATOM 2293 O O . GLY A 1 298 ? -11.928 5.245 -6.710 1.00 98.56 298 GLY A O 1
ATOM 2294 N N . TRP A 1 299 ? -11.028 7.285 -6.974 1.00 98.56 299 TRP A N 1
ATOM 2295 C CA . TRP A 1 299 ? -10.155 6.965 -8.106 1.00 98.56 299 TRP A CA 1
ATOM 2296 C C . TRP A 1 299 ? -10.890 6.223 -9.226 1.00 98.56 299 TRP A C 1
ATOM 2298 O O . TRP A 1 299 ? -10.394 5.231 -9.761 1.00 98.56 299 TRP A O 1
ATOM 2308 N N . ALA A 1 300 ? -12.118 6.657 -9.528 1.00 98.31 300 ALA A N 1
ATOM 2309 C CA . ALA A 1 300 ? -12.894 6.096 -10.626 1.00 98.31 300 ALA A CA 1
ATOM 2310 C C . ALA A 1 300 ? -12.102 6.265 -11.926 1.00 98.31 300 ALA A C 1
ATOM 2312 O O . ALA A 1 300 ? -11.660 7.367 -12.241 1.00 98.31 300 ALA A O 1
ATOM 2313 N N . ASN A 1 301 ? -11.895 5.176 -12.656 1.00 98.38 301 ASN A N 1
ATOM 2314 C CA . ASN A 1 301 ? -11.040 5.159 -13.832 1.00 98.38 301 ASN A CA 1
ATOM 2315 C C . ASN A 1 301 ? -11.894 5.079 -15.100 1.00 98.38 301 ASN A C 1
ATOM 2317 O O . ASN A 1 301 ? -12.694 4.160 -15.257 1.00 98.38 301 ASN A O 1
ATOM 2321 N N . SER A 1 302 ? -11.715 6.050 -15.993 1.00 98.44 302 SER A N 1
ATOM 2322 C CA . SER A 1 302 ? -12.433 6.141 -17.273 1.00 98.44 302 SER A CA 1
ATOM 2323 C C . SER A 1 302 ? -11.755 5.395 -18.429 1.00 98.44 302 SER A C 1
ATOM 2325 O O . SER A 1 302 ? -12.308 5.348 -19.528 1.00 98.44 302 SER A O 1
ATOM 2327 N N . TYR A 1 303 ? -10.558 4.841 -18.220 1.00 98.62 303 TYR A N 1
ATOM 2328 C CA . TYR A 1 303 ? -9.837 4.076 -19.233 1.00 98.62 303 TYR A CA 1
ATOM 2329 C C . TYR A 1 303 ? -10.350 2.634 -19.309 1.00 98.62 303 TYR A C 1
ATOM 2331 O O . TYR A 1 303 ? -10.320 1.911 -18.313 1.00 98.62 303 TYR A O 1
ATOM 2339 N N . GLY A 1 304 ? -10.786 2.208 -20.498 1.00 98.12 304 GLY A N 1
ATOM 2340 C CA . GLY A 1 304 ? -11.264 0.844 -20.734 1.00 98.12 304 GLY A CA 1
ATOM 2341 C C . GLY A 1 304 ? -12.390 0.450 -19.774 1.00 98.12 304 GLY A C 1
ATOM 2342 O O . GLY A 1 304 ? -13.385 1.160 -19.643 1.00 98.12 304 GLY A O 1
ATOM 2343 N N . SER A 1 305 ? -12.227 -0.686 -19.100 1.00 97.75 305 SER A N 1
ATOM 2344 C CA . SER A 1 305 ? -13.128 -1.161 -18.040 1.00 97.75 305 SER A CA 1
ATOM 2345 C C . SER A 1 305 ? -12.939 -0.455 -16.690 1.00 97.75 305 SER A C 1
ATOM 2347 O O . SER A 1 305 ? -13.759 -0.621 -15.789 1.00 97.75 305 SER A O 1
ATOM 2349 N N . GLY A 1 306 ? -11.853 0.302 -16.520 1.00 97.75 306 GLY A N 1
ATOM 2350 C CA . GLY A 1 306 ? -11.493 0.973 -15.273 1.00 97.75 306 GLY A CA 1
ATOM 2351 C C . GLY A 1 306 ? -10.862 0.067 -14.205 1.00 97.75 306 GLY A C 1
ATOM 2352 O O . GLY A 1 306 ? -10.398 0.567 -13.178 1.00 97.75 306 GLY A O 1
ATOM 2353 N N . ALA A 1 307 ? -10.808 -1.248 -14.432 1.00 98.44 307 ALA A N 1
ATOM 2354 C CA . ALA A 1 307 ? -10.312 -2.252 -13.493 1.00 98.44 307 ALA A CA 1
ATOM 2355 C C . ALA A 1 307 ? -9.559 -3.378 -14.227 1.00 98.44 307 ALA A C 1
ATOM 2357 O O . ALA A 1 307 ? -9.455 -3.386 -15.452 1.00 98.44 307 ALA A O 1
ATOM 2358 N N . GLY A 1 308 ? -9.007 -4.341 -13.482 1.00 97.88 308 GLY A N 1
ATOM 2359 C CA . GLY A 1 308 ? -8.304 -5.487 -14.064 1.00 97.88 308 GLY A CA 1
ATOM 2360 C C . GLY A 1 308 ? -7.158 -5.069 -14.994 1.00 97.88 308 GLY A C 1
ATOM 2361 O O . GLY A 1 308 ? -6.248 -4.353 -14.574 1.00 97.88 308 GLY A O 1
ATOM 2362 N N . ALA A 1 309 ? -7.206 -5.495 -16.262 1.00 97.81 309 ALA A N 1
ATOM 2363 C CA . ALA A 1 309 ? -6.181 -5.173 -17.262 1.00 97.81 309 ALA A CA 1
ATOM 2364 C C . ALA A 1 309 ? -6.037 -3.660 -17.520 1.00 97.81 309 ALA A C 1
ATOM 2366 O O . ALA A 1 309 ? -4.949 -3.205 -17.870 1.00 97.81 309 ALA A O 1
ATOM 2367 N N . ASP A 1 310 ? -7.105 -2.893 -17.285 1.00 98.62 310 ASP A N 1
ATOM 2368 C CA . ASP A 1 310 ? -7.160 -1.442 -17.478 1.00 98.62 310 ASP A CA 1
ATOM 2369 C C . ASP A 1 310 ? -6.962 -0.668 -16.165 1.00 98.62 310 ASP A C 1
ATOM 2371 O O . ASP A 1 310 ? -7.163 0.544 -16.111 1.00 98.62 310 ASP A O 1
ATOM 2375 N N . ALA A 1 311 ? -6.577 -1.337 -15.073 1.00 98.56 311 ALA A N 1
ATOM 2376 C CA . ALA A 1 311 ? -6.367 -0.675 -13.792 1.00 98.56 311 ALA A CA 1
ATOM 2377 C C . ALA A 1 311 ? -5.210 0.340 -13.855 1.00 98.56 311 ALA A C 1
ATOM 2379 O O . ALA A 1 311 ? -4.170 0.106 -14.481 1.00 98.56 311 ALA A O 1
ATOM 2380 N N . ILE A 1 312 ? -5.380 1.463 -13.157 1.00 98.81 312 ILE A N 1
ATOM 2381 C CA . ILE A 1 312 ? -4.359 2.493 -12.950 1.00 98.81 312 ILE A CA 1
ATOM 2382 C C . ILE A 1 312 ? -4.324 2.775 -11.448 1.00 98.81 312 ILE A C 1
ATOM 2384 O O . ILE A 1 312 ? -5.339 3.139 -10.860 1.00 98.81 312 ILE A O 1
ATOM 2388 N N . THR A 1 313 ? -3.164 2.564 -10.829 1.00 98.81 313 THR A N 1
ATOM 2389 C CA . THR A 1 313 ? -2.941 2.799 -9.398 1.00 98.81 313 THR A CA 1
ATOM 2390 C C . THR A 1 313 ? -1.796 3.785 -9.207 1.00 98.81 313 THR A C 1
ATOM 2392 O O . THR A 1 313 ? -2.040 4.955 -8.944 1.00 98.81 313 THR A O 1
ATOM 2395 N N . SER A 1 314 ? -0.550 3.340 -9.382 1.00 98.31 314 SER A N 1
ATOM 2396 C CA . SER A 1 314 ? 0.635 4.196 -9.236 1.00 98.31 314 SER A CA 1
ATOM 2397 C C . SER A 1 314 ? 1.069 4.850 -10.547 1.00 98.31 314 SER A C 1
ATOM 2399 O O . SER A 1 314 ? 1.947 5.702 -10.540 1.00 98.31 314 SER A O 1
ATOM 2401 N N . GLY A 1 315 ? 0.521 4.409 -11.684 1.00 98.31 315 GLY A N 1
ATOM 2402 C CA . GLY A 1 315 ? 1.015 4.786 -13.008 1.00 98.31 315 GLY A CA 1
ATOM 2403 C C . GLY A 1 315 ? 2.231 3.972 -13.461 1.00 98.31 315 GLY A C 1
ATOM 2404 O O . GLY A 1 315 ? 2.601 4.038 -14.626 1.00 98.31 315 GLY A O 1
ATOM 2405 N N . LEU A 1 316 ? 2.824 3.141 -12.604 1.00 98.88 316 LEU A N 1
ATOM 2406 C CA . LEU A 1 316 ? 3.882 2.194 -12.978 1.00 98.88 316 LEU A CA 1
ATOM 2407 C C . LEU A 1 316 ? 3.263 0.873 -13.439 1.00 98.88 316 LEU A C 1
ATOM 2409 O O . LEU A 1 316 ? 2.275 0.428 -12.858 1.00 98.88 316 LEU A O 1
ATOM 2413 N N . GLU A 1 317 ? 3.879 0.181 -14.394 1.00 98.81 317 GLU A N 1
ATOM 2414 C CA . GLU A 1 317 ? 3.409 -1.115 -14.906 1.00 98.81 317 GLU A CA 1
ATOM 2415 C C . GLU A 1 317 ? 4.539 -2.154 -14.815 1.00 98.81 317 GLU A C 1
ATOM 2417 O O . GLU A 1 317 ? 5.160 -2.537 -15.809 1.00 98.81 317 GLU A O 1
ATOM 2422 N N . VAL A 1 318 ? 4.835 -2.563 -13.579 1.00 98.88 318 VAL A N 1
ATOM 2423 C CA . VAL A 1 318 ? 5.933 -3.449 -13.192 1.00 98.88 318 VAL A CA 1
ATOM 2424 C C . VAL A 1 318 ? 5.390 -4.752 -12.618 1.00 98.88 318 VAL A C 1
ATOM 2426 O O . VAL A 1 318 ? 4.507 -4.766 -11.761 1.00 98.88 318 VAL A O 1
ATOM 2429 N N . VAL A 1 319 ? 5.964 -5.858 -13.084 1.00 98.62 319 VAL A N 1
ATOM 2430 C CA . VAL A 1 319 ? 5.816 -7.198 -12.515 1.00 98.62 319 VAL A CA 1
ATOM 2431 C C . VAL A 1 319 ? 7.217 -7.770 -12.289 1.00 98.62 319 VAL A C 1
ATOM 2433 O O . VAL A 1 319 ? 8.028 -7.852 -13.217 1.00 98.62 319 VAL A O 1
ATOM 2436 N N . TRP A 1 320 ? 7.505 -8.157 -11.049 1.00 98.75 320 TRP A N 1
ATOM 2437 C CA . TRP A 1 320 ? 8.865 -8.489 -10.617 1.00 98.75 320 TRP A CA 1
ATOM 2438 C C . TRP A 1 320 ? 9.270 -9.944 -10.870 1.00 98.75 320 TRP A C 1
ATOM 2440 O O . TRP A 1 320 ? 10.448 -10.236 -11.104 1.00 98.75 320 TRP A O 1
ATOM 2450 N N . THR A 1 321 ? 8.318 -10.878 -10.790 1.00 98.50 321 THR A N 1
ATOM 2451 C CA . THR A 1 321 ? 8.602 -12.320 -10.766 1.00 98.50 321 THR A CA 1
ATOM 2452 C C . THR A 1 321 ? 7.751 -13.107 -11.757 1.00 98.50 321 THR A C 1
ATOM 2454 O O . THR A 1 321 ? 6.686 -12.684 -12.193 1.00 98.50 321 THR A O 1
ATOM 2457 N N . GLN A 1 322 ? 8.240 -14.288 -12.128 1.00 98.00 322 GLN A N 1
ATOM 2458 C CA . GLN A 1 322 ? 7.557 -15.240 -13.004 1.00 98.00 322 GLN A CA 1
ATOM 2459 C C . GLN A 1 322 ? 6.418 -15.971 -12.277 1.00 98.00 322 GLN A C 1
ATOM 2461 O O . GLN A 1 322 ? 5.588 -16.608 -12.920 1.00 98.00 322 GLN A O 1
ATOM 2466 N N . THR A 1 323 ? 6.371 -15.883 -10.944 1.00 98.06 323 THR A N 1
ATOM 2467 C CA . THR A 1 323 ? 5.349 -16.501 -10.092 1.00 98.06 323 THR A CA 1
ATOM 2468 C C . THR A 1 323 ? 4.734 -15.462 -9.146 1.00 98.06 323 THR A C 1
ATOM 2470 O O . THR A 1 323 ? 4.926 -15.553 -7.935 1.00 98.06 323 THR A O 1
ATOM 2473 N N . PRO A 1 324 ? 3.973 -14.474 -9.650 1.00 98.19 324 PRO A N 1
ATOM 2474 C CA . PRO A 1 324 ? 3.546 -13.312 -8.856 1.00 98.19 324 PRO A CA 1
ATOM 2475 C C . PRO A 1 324 ? 2.614 -13.639 -7.683 1.00 98.19 324 PRO A C 1
ATOM 2477 O O . PRO A 1 324 ? 2.378 -12.800 -6.819 1.00 98.19 324 PRO A O 1
ATOM 2480 N N . THR A 1 325 ? 2.063 -14.850 -7.640 1.00 98.25 325 THR A N 1
ATOM 2481 C CA . THR A 1 325 ? 1.172 -15.334 -6.577 1.00 98.25 325 THR A CA 1
ATOM 2482 C C . THR A 1 325 ? 1.828 -16.391 -5.685 1.00 98.25 325 THR A C 1
ATOM 2484 O O . THR A 1 325 ? 1.171 -16.920 -4.790 1.00 98.25 325 THR A O 1
ATOM 2487 N N . GLN A 1 326 ? 3.112 -16.707 -5.901 1.00 97.81 326 GLN A N 1
ATOM 2488 C CA . GLN A 1 326 ? 3.857 -17.704 -5.131 1.00 97.81 326 GLN A CA 1
ATOM 2489 C C . GLN A 1 326 ? 5.218 -17.165 -4.689 1.00 97.81 326 GLN A C 1
ATOM 2491 O O . GLN A 1 326 ? 5.986 -16.600 -5.469 1.00 97.81 326 GLN A O 1
ATOM 2496 N N . TRP A 1 327 ? 5.536 -17.393 -3.420 1.00 94.25 327 TRP A N 1
ATOM 2497 C CA . TRP A 1 327 ? 6.807 -17.036 -2.825 1.00 94.25 327 TRP A CA 1
ATOM 2498 C C . TRP A 1 327 ? 7.952 -17.729 -3.562 1.00 94.25 327 TRP A C 1
ATOM 2500 O O . TRP A 1 327 ? 7.975 -18.948 -3.737 1.00 94.25 327 TRP A O 1
ATOM 2510 N N . SER A 1 328 ? 8.936 -16.939 -3.965 1.00 94.12 328 SER A N 1
ATOM 2511 C CA . SER A 1 328 ? 10.110 -17.391 -4.697 1.00 94.12 328 SER A CA 1
ATOM 2512 C C . SER A 1 328 ? 11.307 -16.515 -4.331 1.00 94.12 328 SER A C 1
ATOM 2514 O O . SER A 1 328 ? 11.193 -15.591 -3.533 1.00 94.12 328 SER A O 1
ATOM 2516 N N . ASN A 1 329 ? 12.472 -16.806 -4.907 1.00 94.62 329 ASN A N 1
ATOM 2517 C CA . ASN A 1 329 ? 13.621 -15.896 -4.847 1.00 94.62 329 ASN A CA 1
ATOM 2518 C C . ASN A 1 329 ? 13.811 -15.153 -6.174 1.00 94.62 329 ASN A C 1
ATOM 2520 O O . ASN A 1 329 ? 14.870 -14.573 -6.413 1.00 94.62 329 ASN A O 1
ATOM 2524 N N . TYR A 1 330 ? 12.799 -15.197 -7.050 1.00 97.56 330 TYR A N 1
ATOM 2525 C CA . TYR A 1 330 ? 12.905 -14.671 -8.403 1.00 97.56 330 TYR A CA 1
ATOM 2526 C C . TYR A 1 330 ? 13.101 -13.160 -8.441 1.00 97.56 330 TYR A C 1
ATOM 2528 O O . TYR A 1 330 ? 13.698 -12.679 -9.395 1.00 97.56 330 TYR A O 1
ATOM 2536 N N . PHE A 1 331 ? 12.689 -12.421 -7.405 1.00 98.25 331 PHE A N 1
ATOM 2537 C CA . PHE A 1 331 ? 13.023 -11.002 -7.284 1.00 98.25 331 PHE A CA 1
ATOM 2538 C C . PHE A 1 331 ? 14.545 -10.795 -7.339 1.00 98.25 331 PHE A C 1
ATOM 2540 O O . PHE A 1 331 ? 15.048 -10.129 -8.243 1.00 98.25 331 PHE A O 1
ATOM 2547 N N . PHE A 1 332 ? 15.295 -11.437 -6.433 1.00 98.25 332 PHE A N 1
ATOM 2548 C CA . PHE A 1 332 ? 16.756 -11.331 -6.400 1.00 98.25 332 PHE A CA 1
ATOM 2549 C C . PHE A 1 332 ? 17.410 -11.980 -7.621 1.00 98.25 332 PHE A C 1
ATOM 2551 O O . PHE A 1 332 ? 18.373 -11.435 -8.159 1.00 98.25 332 PHE A O 1
ATOM 2558 N N . GLU A 1 333 ? 16.902 -13.131 -8.075 1.00 98.06 333 GLU A N 1
ATOM 2559 C CA . GLU A 1 333 ? 17.444 -13.791 -9.266 1.00 98.06 333 GLU A CA 1
ATOM 2560 C C . GLU A 1 333 ? 17.313 -12.884 -10.491 1.00 98.06 333 GLU A C 1
ATOM 2562 O O . GLU A 1 333 ? 18.298 -12.683 -11.190 1.00 98.06 333 GLU A O 1
ATOM 2567 N N . ASN A 1 334 ? 16.150 -12.268 -10.719 1.00 98.56 334 ASN A N 1
ATOM 2568 C CA . ASN A 1 334 ? 15.955 -11.332 -11.824 1.00 98.56 334 ASN A CA 1
ATOM 2569 C C . ASN A 1 334 ? 16.822 -10.076 -11.645 1.00 98.56 334 ASN A C 1
ATOM 2571 O O . ASN A 1 334 ? 17.509 -9.698 -12.594 1.00 98.56 334 ASN A O 1
ATOM 2575 N N . LEU A 1 335 ? 16.848 -9.478 -10.442 1.00 98.62 335 LEU A N 1
ATOM 2576 C CA . LEU A 1 335 ? 17.620 -8.266 -10.116 1.00 98.62 335 LEU A CA 1
ATOM 2577 C C . LEU A 1 335 ? 19.095 -8.374 -10.533 1.00 98.62 335 LEU A C 1
ATOM 2579 O O . LEU A 1 335 ? 19.657 -7.417 -11.075 1.00 98.62 335 LEU A O 1
ATOM 2583 N N . TYR A 1 336 ? 19.707 -9.539 -10.304 1.00 98.56 336 TYR A N 1
ATOM 2584 C CA . TYR A 1 336 ? 21.122 -9.794 -10.589 1.00 98.56 336 TYR A CA 1
ATOM 2585 C C . TYR A 1 336 ? 21.399 -10.527 -11.901 1.00 98.56 336 TYR A C 1
ATOM 2587 O O . TYR A 1 336 ? 22.529 -10.473 -12.381 1.00 98.56 336 TYR A O 1
ATOM 2595 N N . LYS A 1 337 ? 20.415 -11.227 -12.474 1.00 98.25 337 LYS A N 1
ATOM 2596 C CA . LYS A 1 337 ? 20.592 -11.966 -13.731 1.00 98.25 337 LYS A CA 1
ATOM 2597 C C . LYS A 1 337 ? 20.637 -11.049 -14.947 1.00 98.25 337 LYS A C 1
ATOM 2599 O O . LYS A 1 337 ? 21.329 -11.375 -15.909 1.00 98.25 337 LYS A O 1
ATOM 2604 N N . TYR A 1 338 ? 19.873 -9.961 -14.931 1.00 98.56 338 TYR A N 1
ATOM 2605 C CA . TYR A 1 338 ? 19.723 -9.085 -16.089 1.00 98.56 338 TYR A CA 1
ATOM 2606 C C . TYR A 1 338 ? 20.422 -7.746 -15.892 1.00 98.56 338 TYR A C 1
ATOM 2608 O O . TYR A 1 338 ? 20.589 -7.264 -14.773 1.00 98.56 338 TYR A O 1
ATOM 2616 N N . GLU A 1 339 ? 20.790 -7.130 -17.009 1.00 98.44 339 GLU A N 1
ATOM 2617 C CA . GLU A 1 339 ? 21.041 -5.694 -17.068 1.00 98.44 339 GLU A CA 1
ATOM 2618 C C . GLU A 1 339 ? 19.722 -4.959 -17.306 1.00 98.44 339 GLU A C 1
ATOM 2620 O O . GLU A 1 339 ? 18.785 -5.525 -17.870 1.00 98.44 339 GLU A O 1
ATOM 2625 N N . TRP A 1 340 ? 19.638 -3.704 -16.878 1.00 98.62 340 TRP A N 1
ATOM 2626 C CA . TRP A 1 340 ? 18.379 -2.962 -16.828 1.00 98.62 340 TRP A CA 1
ATOM 2627 C C . TRP A 1 340 ? 18.449 -1.709 -17.694 1.00 98.62 340 TRP A C 1
ATOM 2629 O O . TRP A 1 340 ? 19.421 -0.958 -17.635 1.00 98.62 340 TRP A O 1
ATOM 2639 N N . VAL A 1 341 ? 17.412 -1.479 -18.499 1.00 98.38 341 VAL A N 1
ATOM 2640 C CA . VAL A 1 341 ? 17.264 -0.274 -19.323 1.00 98.38 341 VAL A CA 1
ATOM 2641 C C . VAL A 1 341 ? 16.089 0.531 -18.796 1.00 98.38 341 VAL A C 1
ATOM 2643 O O . VAL A 1 341 ? 14.991 -0.002 -18.627 1.00 98.38 341 VAL A O 1
ATOM 2646 N N . GLN A 1 342 ? 16.326 1.815 -18.536 1.00 98.56 342 GLN A N 1
ATOM 2647 C CA . GLN A 1 342 ? 15.269 2.731 -18.131 1.00 98.56 342 GLN A CA 1
ATOM 2648 C C . GLN A 1 342 ? 14.275 2.909 -19.283 1.00 98.56 342 GLN A C 1
ATOM 2650 O O . GLN A 1 342 ? 14.660 3.166 -20.423 1.00 98.56 342 GLN A O 1
ATOM 2655 N N . THR A 1 343 ? 12.994 2.787 -18.972 1.00 98.31 343 THR A N 1
ATOM 2656 C CA . THR A 1 343 ? 11.873 2.901 -19.903 1.00 98.31 343 THR A CA 1
ATOM 2657 C C . THR A 1 343 ? 10.740 3.705 -19.260 1.00 98.31 343 THR A C 1
ATOM 2659 O O . THR A 1 343 ? 10.881 4.241 -18.156 1.00 98.31 343 THR A O 1
ATOM 2662 N N . ARG A 1 344 ? 9.617 3.822 -19.967 1.00 98.31 344 ARG A N 1
ATOM 2663 C CA . ARG A 1 344 ? 8.397 4.467 -19.487 1.00 98.31 344 ARG A CA 1
ATOM 2664 C C . ARG A 1 344 ? 7.246 3.471 -19.454 1.00 98.31 344 ARG A C 1
ATOM 2666 O O . ARG 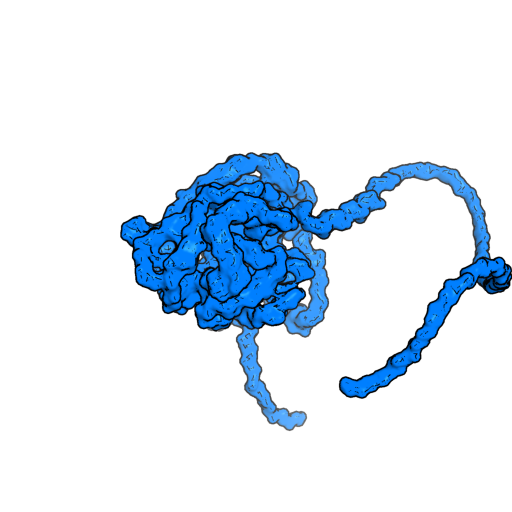A 1 344 ? 7.093 2.675 -20.378 1.00 98.31 344 ARG A O 1
ATOM 2673 N N . SER A 1 345 ? 6.446 3.528 -18.393 1.00 98.56 345 SER A N 1
ATOM 2674 C CA . SER A 1 345 ? 5.160 2.832 -18.338 1.00 98.56 345 SER A CA 1
ATOM 2675 C C . SER A 1 345 ? 4.194 3.393 -19.396 1.00 98.56 345 SER A C 1
ATOM 2677 O O . SER A 1 345 ? 4.425 4.490 -19.917 1.00 98.56 345 SER A O 1
ATOM 2679 N N . PRO A 1 346 ? 3.063 2.720 -19.675 1.00 98.50 346 PRO A N 1
ATOM 2680 C CA . PRO A 1 346 ? 1.992 3.305 -20.485 1.00 98.50 346 PRO A CA 1
ATOM 2681 C C . PRO A 1 346 ? 1.446 4.637 -19.934 1.00 98.50 346 PRO A C 1
ATOM 2683 O O . PRO A 1 346 ? 0.963 5.465 -20.704 1.00 98.50 346 PRO A O 1
ATOM 2686 N N . ALA A 1 347 ? 1.556 4.875 -18.623 1.00 98.25 347 ALA A N 1
ATOM 2687 C CA . ALA A 1 347 ? 1.199 6.149 -17.996 1.00 98.25 347 ALA A CA 1
ATOM 2688 C C . ALA A 1 347 ? 2.310 7.218 -18.061 1.00 98.25 347 ALA A C 1
ATOM 2690 O O . ALA A 1 347 ? 2.083 8.354 -17.653 1.00 98.25 347 ALA A O 1
ATOM 2691 N N . GLY A 1 348 ? 3.508 6.872 -18.548 1.00 98.12 348 GLY A N 1
ATOM 2692 C CA . GLY A 1 348 ? 4.660 7.773 -18.641 1.00 98.12 348 GLY A CA 1
ATOM 2693 C C . GLY A 1 348 ? 5.589 7.792 -17.418 1.00 98.12 348 GLY A C 1
ATOM 2694 O O . GLY A 1 348 ? 6.539 8.578 -17.404 1.00 98.12 348 GLY A O 1
ATOM 2695 N N . ALA A 1 349 ? 5.377 6.930 -16.420 1.00 98.38 349 ALA A N 1
ATOM 2696 C CA . ALA A 1 349 ? 6.228 6.841 -15.227 1.00 98.38 349 ALA A CA 1
ATOM 2697 C C . ALA A 1 349 ? 7.578 6.163 -15.533 1.00 98.38 349 ALA A C 1
ATOM 2699 O O . ALA A 1 349 ? 7.652 5.291 -16.403 1.00 98.38 349 ALA A O 1
ATOM 2700 N N . ILE A 1 350 ? 8.649 6.551 -14.837 1.00 98.75 350 ILE A N 1
ATOM 2701 C CA . ILE A 1 350 ? 9.978 5.936 -14.947 1.00 98.75 350 ILE A CA 1
ATOM 2702 C C . ILE A 1 350 ? 9.963 4.541 -14.334 1.00 98.75 350 ILE A C 1
ATOM 2704 O O . ILE A 1 350 ? 9.698 4.362 -13.150 1.00 98.75 350 ILE A O 1
ATOM 2708 N N . GLN A 1 351 ? 10.355 3.552 -15.126 1.00 98.75 351 GLN A N 1
ATOM 2709 C CA . GLN A 1 351 ? 10.597 2.192 -14.655 1.00 98.75 351 GLN A CA 1
ATOM 2710 C C . GLN A 1 351 ? 11.746 1.563 -15.441 1.00 98.75 351 GLN A C 1
ATOM 2712 O O . GLN A 1 351 ? 12.312 2.188 -16.338 1.00 98.75 351 GLN A O 1
ATOM 2717 N N . PHE A 1 352 ? 12.089 0.319 -15.132 1.00 98.81 352 PHE A N 1
ATOM 2718 C CA . PHE A 1 352 ? 13.133 -0.418 -15.831 1.00 98.81 352 PHE A CA 1
ATOM 2719 C C . PHE A 1 352 ? 12.601 -1.715 -16.424 1.00 98.81 352 PHE A C 1
ATOM 2721 O O . PHE A 1 352 ? 11.782 -2.401 -15.816 1.00 98.81 352 PHE A O 1
ATOM 2728 N N . GLU A 1 353 ? 13.115 -2.068 -17.599 1.00 98.75 353 GLU A N 1
ATOM 2729 C CA . GLU A 1 353 ? 12.909 -3.361 -18.250 1.00 98.75 353 GLU A CA 1
ATOM 2730 C C . GLU A 1 353 ? 14.254 -4.085 -18.393 1.00 98.75 353 GLU A C 1
ATOM 2732 O O . GLU A 1 353 ? 15.295 -3.466 -18.634 1.00 98.75 353 GLU A O 1
ATOM 2737 N N . ALA A 1 354 ? 14.243 -5.407 -18.238 1.00 98.62 354 ALA A N 1
ATOM 2738 C CA . ALA A 1 354 ? 15.421 -6.239 -18.420 1.00 98.62 354 ALA A CA 1
ATOM 2739 C C . ALA A 1 354 ? 15.892 -6.234 -19.887 1.00 98.62 354 ALA A C 1
ATOM 2741 O O . ALA A 1 354 ? 15.159 -6.598 -20.814 1.00 98.62 354 ALA A O 1
ATOM 2742 N N . LYS A 1 355 ? 17.154 -5.855 -20.089 1.00 98.25 355 LYS A N 1
ATOM 2743 C CA . LYS A 1 355 ? 17.823 -5.822 -21.388 1.00 98.25 355 LYS A CA 1
ATOM 2744 C C . LYS A 1 355 ? 18.035 -7.238 -21.919 1.00 98.25 355 LYS A C 1
ATOM 2746 O O . LYS A 1 355 ? 18.490 -8.108 -21.181 1.00 98.25 355 LYS A O 1
ATOM 2751 N N . ASP A 1 356 ? 17.727 -7.448 -23.200 1.00 96.25 356 ASP A N 1
ATOM 2752 C CA . ASP A 1 356 ? 17.956 -8.709 -23.928 1.00 96.25 356 ASP A CA 1
ATOM 2753 C C . ASP A 1 356 ? 17.353 -9.959 -23.241 1.00 96.25 356 ASP A C 1
ATOM 2755 O O . ASP A 1 356 ? 17.774 -11.091 -23.481 1.00 96.25 356 ASP A O 1
ATOM 2759 N N . ALA A 1 357 ? 16.352 -9.764 -22.374 1.00 97.62 357 ALA A N 1
ATOM 2760 C CA . ALA A 1 357 ? 15.697 -10.834 -21.636 1.00 97.62 357 ALA A CA 1
ATOM 2761 C C . ALA A 1 357 ? 14.535 -11.455 -22.435 1.00 97.62 357 ALA A C 1
ATOM 2763 O O . ALA A 1 357 ? 13.845 -10.749 -23.176 1.00 97.62 357 ALA A O 1
ATOM 2764 N N . PRO A 1 358 ? 14.262 -12.760 -22.261 1.00 97.69 358 PRO A N 1
ATOM 2765 C CA . PRO A 1 358 ? 13.064 -13.382 -22.812 1.00 97.69 358 PRO A CA 1
ATOM 2766 C C . PRO A 1 358 ? 11.792 -12.912 -22.090 1.00 97.69 358 PRO A C 1
ATOM 2768 O O . PRO A 1 358 ? 11.817 -12.549 -20.911 1.00 97.69 358 PRO A O 1
ATOM 2771 N N . GLU A 1 359 ? 10.656 -13.003 -22.781 1.00 98.31 359 GLU A N 1
ATOM 2772 C CA . GLU A 1 359 ? 9.332 -12.779 -22.199 1.00 98.31 359 GLU A CA 1
ATOM 2773 C C . GLU A 1 359 ? 8.923 -13.977 -21.332 1.00 98.31 359 GLU A C 1
ATOM 2775 O O . GLU A 1 359 ? 8.493 -15.027 -21.814 1.00 98.31 359 GLU A O 1
ATOM 2780 N N . ILE A 1 360 ? 9.105 -13.837 -20.022 1.00 97.75 360 ILE A N 1
ATOM 2781 C CA . ILE A 1 360 ? 8.930 -14.920 -19.041 1.00 97.75 360 ILE A CA 1
ATOM 2782 C C . ILE A 1 360 ? 7.945 -14.573 -17.932 1.00 97.75 360 ILE A C 1
ATOM 2784 O O . ILE A 1 360 ? 7.591 -15.447 -17.145 1.00 97.75 360 ILE A O 1
ATOM 2788 N N . ILE A 1 361 ? 7.512 -13.319 -17.862 1.00 98.44 361 ILE A N 1
ATOM 2789 C CA . ILE A 1 361 ? 6.590 -12.844 -16.842 1.00 98.44 361 ILE A CA 1
ATOM 2790 C C . ILE A 1 361 ? 5.159 -12.980 -17.369 1.00 98.44 361 ILE A C 1
ATOM 2792 O O . ILE A 1 361 ? 4.880 -12.434 -18.438 1.00 98.44 361 ILE A O 1
ATOM 2796 N N . PRO A 1 362 ? 4.265 -13.705 -16.676 1.00 98.19 362 PRO A N 1
ATOM 2797 C CA . PRO A 1 362 ? 2.906 -13.937 -17.154 1.00 98.19 362 PRO A CA 1
ATOM 2798 C C . PRO A 1 362 ? 2.053 -12.669 -17.075 1.00 98.19 362 PRO A C 1
ATOM 2800 O O . PRO A 1 362 ? 2.126 -11.918 -16.102 1.00 98.19 362 PRO A O 1
ATOM 2803 N N . ASP A 1 363 ? 1.194 -12.456 -18.067 1.00 98.50 363 ASP A N 1
ATOM 2804 C CA . ASP A 1 363 ? 0.163 -11.422 -18.000 1.00 98.50 363 ASP A CA 1
ATOM 2805 C C . ASP A 1 363 ? -0.936 -11.781 -16.968 1.00 98.50 363 ASP A C 1
ATOM 2807 O O . ASP A 1 363 ? -1.268 -12.962 -16.827 1.00 98.50 363 ASP A O 1
ATOM 2811 N N . PRO A 1 364 ? -1.487 -10.804 -16.218 1.00 98.12 364 PRO A N 1
ATOM 2812 C CA . PRO A 1 364 ? -2.479 -11.063 -15.169 1.00 98.12 364 PRO A CA 1
ATOM 2813 C C . PRO A 1 364 ? -3.841 -11.559 -15.663 1.00 98.12 364 PRO A C 1
ATOM 2815 O O . PRO A 1 364 ? -4.551 -12.183 -14.875 1.00 98.12 364 PRO A O 1
ATOM 2818 N N . PHE A 1 365 ? -4.203 -11.322 -16.929 1.00 98.19 365 PHE A N 1
ATOM 2819 C CA . PHE A 1 365 ? -5.534 -11.653 -17.461 1.00 98.19 365 PHE A CA 1
ATOM 2820 C C . PHE A 1 365 ? -5.499 -12.468 -18.758 1.00 98.19 365 PHE A C 1
ATOM 2822 O O . PHE A 1 365 ? -6.538 -12.958 -19.197 1.00 98.19 365 PHE A O 1
ATOM 2829 N N . ASN A 1 366 ? -4.326 -12.655 -19.369 1.00 97.56 366 ASN A N 1
ATOM 2830 C CA . ASN A 1 366 ? -4.166 -13.484 -20.559 1.00 97.56 366 ASN A CA 1
ATOM 2831 C C . ASN A 1 366 ? -2.964 -14.448 -20.431 1.00 97.56 366 ASN A C 1
ATOM 2833 O O . ASN A 1 366 ? -1.829 -14.037 -20.658 1.00 97.56 366 ASN A O 1
ATOM 2837 N N . PRO A 1 367 ? -3.177 -15.750 -20.161 1.00 93.31 367 PRO A N 1
ATOM 2838 C CA . PRO A 1 367 ? -2.083 -16.703 -19.941 1.00 93.31 367 PRO A CA 1
ATOM 2839 C C . PRO A 1 367 ? -1.196 -16.953 -21.174 1.00 93.31 367 PRO A C 1
ATOM 2841 O O . PRO A 1 367 ? -0.095 -17.487 -21.031 1.00 93.31 367 PRO A O 1
ATOM 2844 N N . GLU A 1 368 ? -1.645 -16.580 -22.376 1.00 96.81 368 GLU A N 1
ATOM 2845 C CA . GLU A 1 368 ? -0.865 -16.695 -23.614 1.00 96.81 368 GLU A CA 1
ATOM 2846 C C . GLU A 1 368 ? 0.122 -15.533 -23.788 1.00 96.81 368 GLU A C 1
ATOM 2848 O O . GLU A 1 368 ? 1.095 -15.651 -24.534 1.00 96.81 368 GLU A O 1
ATOM 2853 N N . LYS A 1 369 ? -0.097 -14.414 -23.086 1.00 97.94 369 LYS A N 1
ATOM 2854 C CA . LYS A 1 369 ? 0.772 -13.238 -23.137 1.00 97.94 369 LYS A CA 1
ATOM 2855 C C . LYS A 1 369 ? 1.834 -13.300 -22.049 1.00 97.94 369 LYS A C 1
ATOM 2857 O O . LYS A 1 369 ? 1.567 -13.610 -20.886 1.00 97.94 369 LYS A O 1
ATOM 2862 N N . LYS A 1 370 ? 3.054 -12.935 -22.430 1.00 97.94 370 LYS A N 1
ATOM 2863 C CA . LYS A 1 370 ? 4.172 -12.745 -21.510 1.00 97.94 370 LYS A CA 1
ATOM 2864 C C . LYS A 1 370 ? 4.851 -11.413 -21.781 1.00 97.94 370 LYS A C 1
ATOM 2866 O O . LYS A 1 370 ? 4.684 -10.824 -22.841 1.00 97.94 370 LYS A O 1
ATOM 2871 N N . ARG A 1 371 ? 5.601 -10.939 -20.794 1.00 97.50 371 ARG A N 1
ATOM 2872 C CA . ARG A 1 371 ? 6.417 -9.725 -20.870 1.00 97.50 371 ARG A CA 1
ATOM 2873 C C . ARG A 1 371 ? 7.807 -9.979 -20.298 1.00 97.50 371 ARG A C 1
ATOM 2875 O O . ARG A 1 371 ? 8.046 -10.997 -19.631 1.00 97.50 371 ARG A O 1
ATOM 2882 N N . LYS A 1 372 ? 8.747 -9.079 -20.577 1.00 98.50 372 LYS A N 1
ATOM 2883 C CA . LYS A 1 372 ? 10.074 -9.129 -19.955 1.00 98.50 372 LYS A CA 1
ATOM 2884 C C . LYS A 1 372 ? 9.990 -8.768 -18.465 1.00 98.50 372 LYS A C 1
ATOM 2886 O O . LYS A 1 372 ? 9.045 -8.094 -18.056 1.00 98.50 372 LYS A O 1
ATOM 2891 N N . PRO A 1 373 ? 10.962 -9.203 -17.644 1.00 98.56 373 PRO A N 1
ATOM 2892 C CA . PRO A 1 373 ? 11.109 -8.723 -16.274 1.00 98.56 373 PRO A CA 1
ATOM 2893 C C . PRO A 1 373 ? 11.244 -7.203 -16.212 1.00 98.56 373 PRO A C 1
ATOM 2895 O O . PRO A 1 373 ? 11.911 -6.593 -17.048 1.00 98.56 373 PRO A O 1
ATOM 2898 N N . THR A 1 374 ? 10.643 -6.613 -15.187 1.00 98.88 374 THR A N 1
ATOM 2899 C CA . THR A 1 374 ? 10.640 -5.165 -14.943 1.00 98.88 374 THR A CA 1
ATOM 2900 C C . THR A 1 374 ? 10.947 -4.876 -13.477 1.00 98.88 374 THR A C 1
ATOM 2902 O O . THR A 1 374 ? 10.708 -5.738 -12.631 1.00 98.88 374 THR A O 1
ATOM 2905 N N . MET A 1 375 ? 11.472 -3.688 -13.183 1.00 98.88 375 MET A N 1
ATOM 2906 C CA . MET A 1 375 ? 11.830 -3.228 -11.833 1.00 98.88 375 MET A CA 1
ATOM 2907 C C . MET A 1 375 ? 11.517 -1.737 -11.669 1.00 98.88 375 MET A C 1
ATOM 2909 O O . MET A 1 375 ? 11.509 -0.983 -12.647 1.00 98.88 375 MET A O 1
ATOM 2913 N N . LEU A 1 376 ? 11.293 -1.306 -10.430 1.00 98.88 376 LEU A N 1
ATOM 2914 C CA . LEU A 1 376 ? 11.242 0.106 -10.053 1.00 98.88 376 LEU A CA 1
ATOM 2915 C C . LEU A 1 376 ? 12.652 0.693 -9.914 1.00 98.88 376 LEU A C 1
ATOM 2917 O O . LEU A 1 376 ? 13.636 -0.037 -9.774 1.00 98.88 376 LEU A O 1
ATOM 2921 N N . VAL A 1 377 ? 12.748 2.026 -9.876 1.00 98.56 377 VAL A N 1
ATOM 2922 C CA . VAL A 1 377 ? 14.008 2.725 -9.555 1.00 98.56 377 VAL A CA 1
ATOM 2923 C C . VAL A 1 377 ? 14.506 2.287 -8.174 1.00 98.56 377 VAL A C 1
ATOM 2925 O O . VAL A 1 377 ? 15.673 1.937 -8.009 1.00 98.56 377 VAL A O 1
ATOM 2928 N N . THR A 1 378 ? 13.591 2.224 -7.203 1.00 98.44 378 THR A N 1
ATOM 2929 C CA . THR A 1 378 ? 13.861 1.838 -5.810 1.00 98.44 378 THR A CA 1
ATOM 2930 C C . THR A 1 378 ? 14.245 0.367 -5.638 1.00 98.44 378 THR A C 1
ATOM 2932 O O . THR A 1 378 ? 14.991 0.039 -4.716 1.00 98.44 378 THR A O 1
ATOM 2935 N N . ASP A 1 379 ? 13.803 -0.523 -6.533 1.00 98.75 379 ASP A N 1
ATOM 2936 C CA . ASP A 1 379 ? 14.237 -1.927 -6.533 1.00 98.75 379 ASP A CA 1
ATOM 2937 C C . ASP A 1 379 ? 15.704 -2.041 -6.948 1.00 98.75 379 ASP A C 1
ATOM 2939 O O . ASP A 1 379 ? 16.493 -2.755 -6.326 1.00 98.75 379 ASP A O 1
ATOM 2943 N N . LEU A 1 380 ? 16.089 -1.301 -7.991 1.00 98.69 380 LEU A N 1
ATOM 2944 C CA . LEU A 1 380 ? 17.459 -1.292 -8.487 1.00 98.69 380 LEU A CA 1
ATOM 2945 C C . LEU A 1 380 ? 18.439 -0.700 -7.469 1.00 98.69 380 LEU A C 1
ATOM 2947 O O . LEU A 1 380 ? 19.592 -1.132 -7.415 1.00 98.69 380 LEU A O 1
ATOM 2951 N N . THR A 1 381 ? 17.991 0.207 -6.598 1.00 98.56 381 THR A N 1
ATOM 2952 C CA . THR A 1 381 ? 18.791 0.701 -5.468 1.00 98.56 381 THR A CA 1
ATOM 2953 C C . THR A 1 381 ? 19.350 -0.438 -4.616 1.00 98.56 381 THR A C 1
ATOM 2955 O O . THR A 1 381 ? 20.488 -0.346 -4.158 1.00 98.56 381 THR A O 1
ATOM 2958 N N . LEU A 1 382 ? 18.615 -1.549 -4.468 1.00 98.56 382 LEU A N 1
ATOM 2959 C CA . LEU A 1 382 ? 19.055 -2.710 -3.685 1.00 98.56 382 LEU A CA 1
ATOM 2960 C C . LEU A 1 382 ? 20.262 -3.448 -4.286 1.00 98.56 382 LEU A C 1
ATOM 2962 O O . LEU A 1 382 ? 20.869 -4.273 -3.603 1.00 98.56 382 LEU A O 1
ATOM 2966 N N . ARG A 1 383 ? 20.584 -3.176 -5.557 1.00 98.19 383 ARG A N 1
ATOM 2967 C CA . ARG A 1 383 ? 21.758 -3.683 -6.281 1.00 98.19 383 ARG A CA 1
ATOM 2968 C C . ARG A 1 383 ? 22.866 -2.635 -6.418 1.00 98.19 383 ARG A C 1
ATOM 2970 O O . ARG A 1 383 ? 24.030 -3.013 -6.516 1.00 98.19 383 ARG A O 1
ATOM 2977 N N . PHE A 1 384 ? 22.524 -1.351 -6.505 1.00 97.94 384 PHE A N 1
ATOM 2978 C CA . PHE A 1 384 ? 23.500 -0.294 -6.802 1.00 97.94 384 PHE A CA 1
ATOM 2979 C C . PHE A 1 384 ? 24.087 0.377 -5.561 1.00 97.94 384 PHE A C 1
ATOM 2981 O O . PHE A 1 384 ? 25.224 0.844 -5.611 1.00 97.94 384 PHE A O 1
ATOM 2988 N N . ASP A 1 385 ? 23.357 0.405 -4.447 1.00 98.50 385 ASP A N 1
ATOM 2989 C CA . ASP A 1 385 ? 23.923 0.839 -3.176 1.00 98.50 385 ASP A CA 1
ATOM 2990 C C . ASP A 1 385 ? 24.858 -0.248 -2.596 1.00 98.50 385 ASP A C 1
ATOM 2992 O O . ASP A 1 385 ? 24.447 -1.407 -2.520 1.00 98.50 385 ASP A O 1
ATOM 2996 N N . PRO A 1 386 ? 26.090 0.081 -2.151 1.00 98.25 386 PRO A N 1
ATOM 2997 C CA . PRO A 1 386 ? 27.064 -0.924 -1.710 1.00 98.25 386 PRO A CA 1
ATOM 2998 C C . PRO A 1 386 ? 26.631 -1.811 -0.532 1.00 98.25 386 PRO A C 1
ATOM 3000 O O . PRO A 1 386 ? 26.924 -3.010 -0.526 1.00 98.25 386 PRO A O 1
ATOM 3003 N N . GLU A 1 387 ? 25.953 -1.255 0.477 1.00 98.12 387 GLU A N 1
ATOM 3004 C CA . GLU A 1 387 ? 25.545 -2.039 1.651 1.00 98.12 387 GLU A CA 1
ATOM 3005 C C . GLU A 1 387 ? 24.284 -2.852 1.351 1.00 98.12 387 GLU A C 1
ATOM 3007 O O . GLU A 1 387 ? 24.211 -4.026 1.733 1.00 98.12 387 GLU A O 1
ATOM 3012 N N . PHE A 1 388 ? 23.331 -2.290 0.599 1.00 98.44 388 PHE A N 1
ATOM 3013 C CA . PHE A 1 388 ? 22.186 -3.067 0.131 1.00 98.44 388 PHE A CA 1
ATOM 3014 C C . PHE A 1 388 ? 22.617 -4.190 -0.814 1.00 98.44 388 PHE A C 1
ATOM 3016 O O . PHE A 1 388 ? 22.159 -5.314 -0.630 1.00 98.44 388 PHE A O 1
ATOM 3023 N N . ASP A 1 389 ? 23.553 -3.955 -1.740 1.00 98.44 389 ASP A N 1
ATOM 3024 C CA . ASP A 1 389 ? 24.065 -4.978 -2.662 1.00 98.44 389 ASP A CA 1
ATOM 3025 C C . ASP A 1 389 ? 24.642 -6.177 -1.907 1.00 98.44 389 ASP A C 1
ATOM 3027 O O . ASP A 1 389 ? 24.325 -7.334 -2.192 1.00 98.44 389 ASP A O 1
ATOM 3031 N N . LYS A 1 390 ? 25.454 -5.912 -0.881 1.00 98.00 390 LYS A N 1
ATOM 3032 C CA . LYS A 1 390 ? 26.042 -6.958 -0.042 1.00 98.00 390 LYS A CA 1
ATOM 3033 C C . LYS A 1 390 ? 24.972 -7.829 0.623 1.00 98.00 390 LYS A C 1
ATOM 3035 O O . LYS A 1 390 ? 25.115 -9.056 0.668 1.00 98.00 390 LYS A O 1
ATOM 3040 N N . ILE A 1 391 ? 23.904 -7.219 1.134 1.00 96.00 391 ILE A N 1
ATOM 3041 C CA . ILE A 1 391 ? 22.784 -7.923 1.773 1.00 96.00 391 ILE A CA 1
ATOM 3042 C C . ILE A 1 391 ? 21.961 -8.685 0.725 1.00 96.00 391 ILE A C 1
ATOM 3044 O O . ILE A 1 391 ? 21.689 -9.875 0.904 1.00 96.00 391 ILE A O 1
ATOM 3048 N N . SER A 1 392 ? 21.629 -8.040 -0.390 1.00 97.19 392 SER A N 1
ATOM 3049 C CA . SER A 1 392 ? 20.868 -8.601 -1.505 1.00 97.19 392 SER A CA 1
ATOM 3050 C C . SER A 1 392 ? 21.566 -9.820 -2.114 1.00 97.19 392 SER A C 1
ATOM 3052 O O . SER A 1 392 ? 20.941 -10.866 -2.288 1.00 97.19 392 SER A O 1
ATOM 3054 N N . ARG A 1 393 ? 22.887 -9.770 -2.342 1.00 97.12 393 ARG A N 1
ATOM 3055 C CA . ARG A 1 393 ? 23.680 -10.933 -2.789 1.00 97.12 393 ARG A CA 1
ATOM 3056 C C . ARG A 1 393 ? 23.688 -12.065 -1.771 1.00 97.12 393 ARG A C 1
ATOM 3058 O O . ARG A 1 393 ? 23.688 -13.237 -2.152 1.00 97.12 393 ARG A O 1
ATOM 3065 N N . ARG A 1 394 ? 23.707 -11.752 -0.474 1.00 95.25 394 ARG A N 1
ATOM 3066 C CA . ARG A 1 394 ? 23.614 -12.775 0.574 1.00 95.25 394 ARG A CA 1
ATOM 3067 C C . ARG A 1 394 ? 22.258 -13.479 0.522 1.00 95.25 394 ARG A C 1
ATOM 3069 O O . ARG A 1 394 ? 22.234 -14.703 0.578 1.00 95.25 394 ARG A O 1
ATOM 3076 N N . PHE A 1 395 ? 21.163 -12.738 0.366 1.00 92.19 395 PHE A N 1
ATOM 3077 C CA . PHE A 1 395 ? 19.813 -13.300 0.239 1.00 92.19 395 PHE A CA 1
ATOM 3078 C C . PHE A 1 395 ? 19.577 -14.039 -1.086 1.00 92.19 395 PHE A C 1
ATOM 3080 O O . PHE A 1 395 ? 18.870 -15.047 -1.114 1.00 92.19 395 PHE A O 1
ATOM 3087 N N . LEU A 1 396 ? 20.229 -13.611 -2.171 1.00 93.19 396 LEU A N 1
ATOM 3088 C CA . LEU A 1 396 ? 20.260 -14.355 -3.428 1.00 93.19 396 LEU A CA 1
ATOM 3089 C C . LEU A 1 396 ? 20.873 -15.754 -3.236 1.00 93.19 396 LEU A C 1
ATOM 3091 O O . LEU A 1 396 ? 20.302 -16.744 -3.690 1.00 93.19 396 LEU A O 1
ATOM 3095 N N . ASN A 1 397 ? 22.017 -15.829 -2.549 1.00 88.94 397 ASN A N 1
ATOM 3096 C CA . ASN A 1 397 ? 22.791 -17.063 -2.382 1.00 88.94 397 ASN A CA 1
ATOM 3097 C C . ASN A 1 397 ? 22.293 -17.964 -1.239 1.00 88.94 397 ASN A C 1
ATOM 3099 O O . ASN A 1 397 ? 22.502 -19.176 -1.271 1.00 88.94 397 ASN A O 1
ATOM 3103 N N . ASP A 1 398 ? 21.645 -17.397 -0.221 1.00 79.81 398 ASP A N 1
ATOM 3104 C CA . ASP A 1 398 ? 21.072 -18.129 0.903 1.00 79.81 398 ASP A CA 1
ATOM 3105 C C . ASP A 1 398 ? 19.696 -17.562 1.257 1.00 79.81 398 ASP A C 1
ATOM 3107 O O . ASP A 1 398 ? 19.567 -16.440 1.741 1.00 79.81 398 ASP A O 1
ATOM 3111 N N . ARG A 1 399 ? 18.660 -18.381 1.065 1.00 68.81 399 ARG A N 1
ATOM 3112 C CA . ARG A 1 399 ? 17.259 -18.021 1.332 1.00 68.81 399 ARG A CA 1
ATOM 3113 C C . ARG A 1 399 ? 16.866 -18.204 2.802 1.00 68.81 399 ARG A C 1
ATOM 3115 O O . ARG A 1 399 ? 15.782 -17.790 3.218 1.00 68.81 399 ARG A O 1
ATOM 3122 N N . ARG A 1 400 ? 17.706 -18.861 3.613 1.00 65.81 400 ARG A N 1
ATOM 3123 C CA . ARG A 1 400 ? 17.398 -19.145 5.025 1.00 65.81 400 ARG A CA 1
ATOM 3124 C C . ARG A 1 400 ? 17.216 -17.870 5.851 1.00 65.81 400 ARG A C 1
ATOM 3126 O O . ARG A 1 400 ? 16.280 -17.859 6.636 1.00 65.81 400 ARG A O 1
ATOM 3133 N N . PRO A 1 401 ? 18.017 -16.802 5.696 1.00 61.19 401 PRO A N 1
ATOM 3134 C CA . PRO A 1 401 ? 17.803 -15.548 6.416 1.00 61.19 401 PRO A CA 1
ATOM 3135 C C . PRO A 1 401 ? 16.456 -14.867 6.119 1.00 61.19 401 PRO A C 1
ATOM 3137 O O . PRO A 1 401 ? 15.863 -14.313 7.032 1.00 61.19 401 PRO A O 1
ATOM 3140 N N . LEU A 1 402 ? 15.929 -14.973 4.891 1.00 59.25 402 LEU A N 1
ATOM 3141 C CA . LEU A 1 402 ? 14.599 -14.444 4.531 1.00 59.25 402 LEU A CA 1
ATOM 3142 C C . LEU A 1 402 ? 13.443 -15.243 5.157 1.00 59.25 402 LEU A C 1
ATOM 3144 O O . LEU A 1 402 ? 12.338 -14.734 5.322 1.00 59.25 402 LEU A O 1
ATOM 3148 N N . THR A 1 403 ? 13.689 -16.516 5.477 1.00 58.06 403 THR A N 1
ATOM 3149 C CA . THR A 1 403 ? 12.678 -17.476 5.960 1.00 58.06 403 THR A CA 1
ATOM 3150 C C . THR A 1 403 ? 12.855 -17.861 7.431 1.00 58.06 403 THR A C 1
ATOM 3152 O O . THR A 1 403 ? 12.033 -18.591 7.988 1.00 58.06 403 THR A O 1
ATOM 3155 N N . LYS A 1 404 ? 13.914 -17.373 8.087 1.00 48.97 404 LYS A N 1
ATOM 3156 C CA . LYS A 1 404 ? 14.204 -17.561 9.513 1.00 48.97 404 LYS A CA 1
ATOM 3157 C C . LYS A 1 404 ? 14.093 -16.229 10.262 1.00 48.97 404 LYS A C 1
ATOM 3159 O O . LYS A 1 404 ? 14.178 -15.169 9.651 1.00 48.97 404 LYS A O 1
ATOM 3164 N N . PRO A 1 405 ? 13.912 -16.259 11.594 1.00 44.72 405 PRO A N 1
ATOM 3165 C CA . PRO A 1 405 ? 13.898 -15.041 12.396 1.00 44.72 405 PRO A CA 1
ATOM 3166 C C . PRO A 1 405 ? 15.238 -14.305 12.277 1.00 44.72 405 PRO A C 1
ATOM 3168 O O . PRO A 1 405 ? 16.289 -14.932 12.436 1.00 44.72 405 PRO A O 1
ATOM 3171 N N . LEU A 1 406 ? 15.203 -12.989 12.046 1.00 45.56 406 LEU A N 1
ATOM 3172 C CA . LEU A 1 406 ? 16.398 -12.155 12.144 1.00 45.56 406 LEU A CA 1
ATOM 3173 C C . LEU A 1 406 ? 16.862 -12.147 13.618 1.00 45.56 406 LEU A C 1
ATOM 3175 O O . LEU A 1 406 ? 16.040 -11.909 14.508 1.00 45.56 406 LEU A O 1
ATOM 3179 N N . PRO A 1 407 ? 18.144 -12.429 13.929 1.00 34.03 407 PRO A N 1
ATOM 3180 C CA . PRO A 1 407 ? 18.595 -12.640 15.311 1.00 34.03 407 PRO A CA 1
ATOM 3181 C C . PRO A 1 407 ? 18.581 -11.400 16.222 1.00 34.03 407 PRO A C 1
ATOM 3183 O O . PRO A 1 407 ? 18.945 -11.507 17.392 1.00 34.03 407 PRO A O 1
ATOM 3186 N N . ALA A 1 408 ? 18.178 -10.224 15.737 1.00 33.12 408 ALA A N 1
ATOM 3187 C CA . ALA A 1 408 ? 18.202 -8.987 16.506 1.00 33.12 408 ALA A CA 1
ATOM 3188 C C . ALA A 1 408 ? 16.779 -8.461 16.764 1.00 33.12 408 ALA A C 1
ATOM 3190 O O . ALA A 1 408 ? 16.009 -8.212 15.846 1.00 33.12 408 ALA A O 1
ATOM 3191 N N . ARG A 1 409 ? 16.445 -8.241 18.044 1.00 39.34 409 ARG A N 1
ATOM 3192 C CA . ARG A 1 409 ? 15.260 -7.496 18.540 1.00 39.34 409 ARG A CA 1
ATOM 3193 C C . ARG A 1 409 ? 13.878 -8.161 18.434 1.00 39.34 409 ARG A C 1
ATOM 3195 O O . ARG A 1 409 ? 12.895 -7.551 18.867 1.00 39.34 409 ARG A O 1
ATOM 3202 N N . GLY A 1 410 ? 13.772 -9.396 17.943 1.00 29.67 410 GLY A N 1
ATOM 3203 C CA . GLY A 1 410 ? 12.478 -10.086 17.825 1.00 29.67 410 GLY A CA 1
ATOM 3204 C C . GLY A 1 410 ? 11.579 -9.527 16.713 1.00 29.67 410 GLY A C 1
ATOM 3205 O O . GLY A 1 410 ? 10.365 -9.731 16.750 1.00 29.67 410 GLY A O 1
ATOM 3206 N N . LEU A 1 411 ? 12.167 -8.818 15.743 1.00 33.72 411 LEU A N 1
ATOM 3207 C CA . LEU A 1 411 ? 11.539 -8.505 14.463 1.00 33.72 411 LEU A CA 1
ATOM 3208 C C . LEU A 1 411 ? 11.899 -9.596 13.440 1.00 33.72 411 LEU A C 1
ATOM 3210 O O . LEU A 1 411 ? 12.990 -10.156 13.443 1.00 33.72 411 LEU A O 1
ATOM 3214 N N . ASN A 1 412 ? 10.950 -9.926 12.574 1.00 44.28 412 ASN A N 1
ATOM 3215 C CA . ASN A 1 412 ? 11.146 -10.715 11.356 1.00 44.28 412 ASN A CA 1
ATOM 3216 C C . ASN A 1 412 ? 10.207 -10.162 10.290 1.00 44.28 412 ASN A C 1
ATOM 3218 O O . ASN A 1 412 ? 9.346 -9.365 10.640 1.00 44.28 412 ASN A O 1
ATOM 3222 N N . LEU A 1 413 ? 10.308 -10.638 9.047 1.00 40.97 413 LEU A N 1
ATOM 3223 C CA . LEU A 1 413 ? 9.493 -10.162 7.931 1.00 40.97 413 LEU A CA 1
ATOM 3224 C C . LEU A 1 413 ? 8.004 -10.000 8.297 1.00 40.97 413 LEU A C 1
ATOM 3226 O O . LEU A 1 413 ? 7.476 -8.920 8.152 1.00 40.97 413 LEU A O 1
ATOM 3230 N N . SER A 1 414 ? 7.324 -10.969 8.916 1.00 35.72 414 SER A N 1
ATOM 3231 C CA . SER A 1 414 ? 5.912 -10.772 9.316 1.00 35.72 414 SER A CA 1
ATOM 3232 C C . SER A 1 414 ? 5.686 -9.745 10.444 1.00 35.72 414 SER A C 1
ATOM 3234 O O . SER A 1 414 ? 4.697 -9.020 10.413 1.00 35.72 414 SER A O 1
ATOM 3236 N N . THR A 1 415 ? 6.582 -9.623 11.428 1.00 42.50 415 THR A N 1
ATOM 3237 C CA . THR A 1 415 ? 6.480 -8.586 12.482 1.00 42.50 415 THR A CA 1
ATOM 3238 C C . THR A 1 415 ? 6.947 -7.206 11.992 1.00 42.50 415 THR A C 1
ATOM 3240 O O . THR A 1 415 ? 6.532 -6.185 12.534 1.00 42.50 415 THR A O 1
ATOM 3243 N N . ALA A 1 416 ? 7.817 -7.184 10.982 1.00 41.56 416 ALA A N 1
ATOM 3244 C CA . ALA A 1 416 ? 8.375 -6.008 10.329 1.00 41.56 416 ALA A CA 1
ATOM 3245 C C . ALA A 1 416 ? 7.426 -5.466 9.247 1.00 41.56 416 ALA A C 1
ATOM 3247 O O . ALA A 1 416 ? 7.293 -4.256 9.130 1.00 41.56 416 ALA A O 1
ATOM 3248 N N . ILE A 1 417 ? 6.700 -6.335 8.531 1.00 45.19 417 ILE A N 1
ATOM 3249 C CA . ILE A 1 417 ? 5.679 -5.938 7.552 1.00 45.19 417 ILE A CA 1
ATOM 3250 C C . ILE A 1 417 ? 4.447 -5.358 8.281 1.00 45.19 417 ILE A C 1
ATOM 3252 O O . ILE A 1 417 ? 3.900 -4.359 7.830 1.00 45.19 417 ILE A O 1
ATOM 3256 N N . TRP A 1 418 ? 4.002 -5.932 9.413 1.00 45.75 418 TRP A N 1
ATOM 3257 C CA . TRP A 1 418 ? 2.717 -5.548 10.047 1.00 45.75 418 TRP A CA 1
ATOM 3258 C C . TRP A 1 418 ? 2.828 -4.722 11.341 1.00 45.75 418 TRP A C 1
ATOM 3260 O O . TRP A 1 418 ? 1.811 -4.376 11.957 1.00 45.75 418 TRP A O 1
ATOM 3270 N N . GLY A 1 419 ? 4.051 -4.432 11.789 1.00 40.53 419 GLY A N 1
ATOM 3271 C CA . GLY A 1 419 ? 4.322 -3.770 13.065 1.00 40.53 419 GLY A CA 1
ATOM 3272 C C . GLY A 1 419 ? 4.004 -4.625 14.304 1.00 40.53 419 GLY A C 1
ATOM 3273 O O . GLY A 1 419 ? 3.319 -5.653 14.265 1.00 40.53 419 GLY A O 1
ATOM 3274 N N . ARG A 1 420 ? 4.506 -4.185 15.465 1.00 42.41 420 ARG A N 1
ATOM 3275 C CA . ARG A 1 420 ? 4.229 -4.814 16.770 1.00 42.41 420 ARG A CA 1
ATOM 3276 C C . ARG A 1 420 ? 2.755 -4.647 17.164 1.00 42.41 420 ARG A C 1
ATOM 3278 O O . ARG A 1 420 ? 2.197 -3.558 17.056 1.00 42.41 420 ARG A O 1
ATOM 3285 N N . SER A 1 421 ? 2.138 -5.694 17.723 1.00 39.97 421 SER A N 1
ATOM 3286 C CA . SER A 1 421 ? 0.830 -5.570 18.396 1.00 39.97 421 SER A CA 1
ATOM 3287 C C . SER A 1 421 ? 0.909 -4.525 19.529 1.00 39.97 421 SER A C 1
ATOM 3289 O O . SER A 1 421 ? 1.896 -4.564 20.277 1.00 39.97 421 SER A O 1
ATOM 3291 N N . PRO A 1 422 ? -0.109 -3.647 19.714 1.00 38.62 422 PRO A N 1
ATOM 3292 C CA . PRO A 1 422 ? -0.228 -2.672 20.813 1.00 38.62 422 PRO A CA 1
ATOM 3293 C C . PRO A 1 422 ? 0.156 -3.215 22.200 1.00 38.62 422 PRO A C 1
ATOM 3295 O O . PRO A 1 422 ? 0.767 -2.513 23.002 1.00 38.62 422 PRO A O 1
ATOM 3298 N N . ALA A 1 423 ? -0.102 -4.501 22.457 1.00 34.06 423 ALA A N 1
ATOM 3299 C CA . ALA A 1 423 ? 0.215 -5.169 23.722 1.00 34.06 423 ALA A CA 1
ATOM 3300 C C . ALA A 1 423 ? 1.723 -5.342 24.013 1.00 34.06 423 ALA A C 1
ATOM 3302 O O . ALA A 1 423 ? 2.085 -5.764 25.108 1.00 34.06 423 ALA A O 1
ATOM 3303 N N . THR A 1 424 ? 2.599 -5.038 23.052 1.00 34.09 424 THR A N 1
ATOM 3304 C CA . THR A 1 424 ? 4.065 -5.126 23.191 1.00 34.09 424 THR A CA 1
ATOM 3305 C C . THR A 1 424 ? 4.766 -3.768 23.088 1.00 34.09 424 THR A C 1
ATOM 3307 O O . THR A 1 424 ? 5.995 -3.716 23.023 1.00 34.09 424 THR A O 1
ATOM 3310 N N . TRP A 1 425 ? 4.005 -2.667 23.088 1.00 35.28 425 TRP A N 1
ATOM 3311 C CA . TRP A 1 425 ? 4.560 -1.314 23.093 1.00 35.28 425 TRP A CA 1
ATOM 3312 C C . TRP A 1 425 ? 4.955 -0.923 24.521 1.00 35.28 425 TRP A C 1
ATOM 3314 O O . TRP A 1 425 ? 4.106 -1.036 25.416 1.00 35.28 425 TRP A O 1
ATOM 3324 N N . PRO A 1 426 ? 6.190 -0.435 24.749 1.00 27.61 426 PRO A N 1
ATOM 3325 C CA . PRO A 1 426 ? 6.685 -0.083 26.082 1.00 27.61 426 PRO A CA 1
ATOM 3326 C C . PRO A 1 426 ? 5.772 0.884 26.861 1.00 27.61 426 PRO A C 1
ATOM 3328 O O . PRO A 1 426 ? 5.675 0.776 28.077 1.00 27.61 426 PRO A O 1
ATOM 3331 N N . GLY A 1 427 ? 5.017 1.751 26.175 1.00 28.58 427 GLY A N 1
ATOM 3332 C CA . GLY A 1 427 ? 4.102 2.722 26.800 1.00 28.58 427 GLY A CA 1
ATOM 3333 C C . GLY A 1 427 ? 2.718 2.190 27.207 1.00 28.58 427 GLY A C 1
ATOM 3334 O O . GLY A 1 427 ? 1.946 2.903 27.842 1.00 28.58 427 GLY A O 1
ATOM 3335 N N . SER A 1 428 ? 2.363 0.943 26.877 1.00 28.84 428 SER A N 1
ATOM 3336 C CA . SER A 1 428 ? 1.087 0.342 27.321 1.00 28.84 428 SER A CA 1
ATOM 3337 C C . SER A 1 428 ? 1.151 -0.228 28.747 1.00 28.84 428 SER A C 1
ATOM 3339 O O . SER A 1 428 ? 0.117 -0.502 29.362 1.00 28.84 428 SER A O 1
ATOM 3341 N N . ALA A 1 429 ? 2.362 -0.385 29.292 1.00 27.72 429 ALA A N 1
ATOM 3342 C CA . ALA A 1 429 ? 2.595 -0.842 30.658 1.00 27.72 429 ALA A CA 1
ATOM 3343 C C . ALA A 1 429 ? 2.473 0.291 31.693 1.00 27.72 429 ALA A C 1
ATOM 3345 O O . ALA A 1 429 ? 2.053 0.032 32.819 1.00 27.72 429 ALA A O 1
ATOM 3346 N N . GLU A 1 430 ? 2.760 1.542 31.319 1.00 26.23 430 GLU A N 1
ATOM 3347 C CA . GLU A 1 430 ? 2.798 2.673 32.262 1.00 26.23 430 GLU A CA 1
ATOM 3348 C C . GLU A 1 430 ? 1.413 3.150 32.720 1.00 26.23 430 GLU A C 1
ATOM 3350 O O . GLU A 1 430 ? 1.286 3.704 33.803 1.00 26.23 430 GLU A O 1
ATOM 3355 N N . ARG A 1 431 ? 0.327 2.812 32.009 1.00 29.92 431 ARG A N 1
ATOM 3356 C CA . ARG A 1 431 ? -1.045 3.041 32.513 1.00 29.92 431 ARG A CA 1
ATOM 3357 C C . ARG A 1 431 ? -1.510 2.035 33.579 1.00 29.92 431 ARG A C 1
ATOM 3359 O O . ARG A 1 431 ? -2.662 2.090 34.003 1.00 29.92 431 ARG A O 1
ATOM 3366 N N . ARG A 1 432 ? -0.650 1.107 34.026 1.00 33.88 432 ARG A N 1
ATOM 3367 C CA . ARG A 1 432 ? -0.987 0.111 35.067 1.00 33.88 432 ARG A CA 1
ATOM 3368 C C . ARG A 1 432 ? -0.659 0.555 36.496 1.00 33.88 432 ARG A C 1
ATOM 3370 O O . ARG A 1 432 ? -1.149 -0.085 37.422 1.00 33.88 432 ARG A O 1
ATOM 3377 N N . SER A 1 433 ? 0.127 1.614 36.708 1.00 29.73 433 SER A N 1
ATOM 3378 C CA . SER A 1 433 ? 0.477 2.066 38.067 1.00 29.73 433 SER A CA 1
ATOM 3379 C C . SER A 1 433 ? -0.592 2.941 38.723 1.00 29.73 433 SER A C 1
ATOM 3381 O O . SER A 1 433 ? -0.716 2.928 39.948 1.00 29.73 433 SER A O 1
ATOM 3383 N N . ASP A 1 434 ? -1.401 3.649 37.933 1.00 29.86 434 ASP A N 1
ATOM 3384 C CA . ASP A 1 434 ? -2.224 4.744 38.468 1.00 29.86 434 ASP A CA 1
ATOM 3385 C C . ASP A 1 434 ? -3.663 4.321 38.803 1.00 29.86 434 ASP A C 1
ATOM 3387 O O . ASP A 1 434 ? -4.321 4.941 39.634 1.00 29.86 434 ASP A O 1
ATOM 3391 N N . LEU A 1 435 ? -4.125 3.192 38.257 1.00 31.16 435 LEU A N 1
ATOM 3392 C CA . LEU A 1 435 ? -5.434 2.595 38.567 1.00 31.16 435 LEU A CA 1
ATOM 3393 C C . LEU A 1 435 ? -5.396 1.589 39.733 1.00 31.16 435 LEU A C 1
ATOM 3395 O O . LEU A 1 435 ? -6.443 1.186 40.230 1.00 31.16 435 LEU A O 1
ATOM 3399 N N . ALA A 1 436 ? -4.207 1.213 40.219 1.00 29.53 436 ALA A N 1
ATOM 3400 C CA . ALA A 1 436 ? -4.047 0.300 41.356 1.00 29.53 436 ALA A CA 1
ATOM 3401 C C . ALA A 1 436 ? -3.980 1.012 42.725 1.00 29.53 436 ALA A C 1
ATOM 3403 O O . ALA A 1 436 ? -3.942 0.346 43.757 1.00 29.53 436 ALA A O 1
ATOM 3404 N N . ARG A 1 437 ? -3.981 2.356 42.763 1.00 30.55 437 ARG A N 1
ATOM 3405 C CA . ARG A 1 437 ? -3.954 3.145 44.014 1.00 30.55 437 ARG A CA 1
ATOM 3406 C C . ARG A 1 437 ? -5.309 3.700 44.465 1.00 30.55 437 ARG A C 1
ATOM 3408 O O . ARG A 1 437 ? -5.374 4.269 4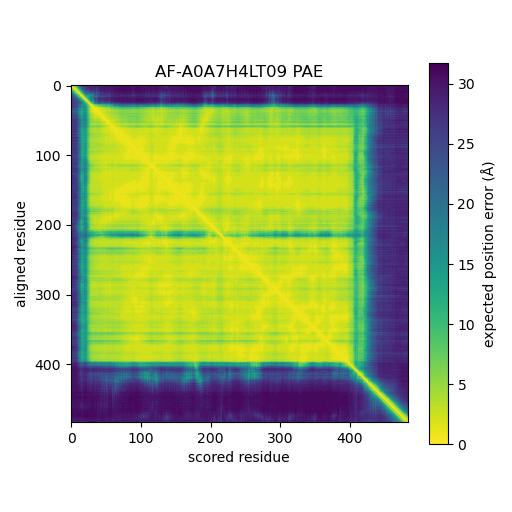5.549 1.00 30.55 437 ARG A O 1
ATOM 3415 N N . SER A 1 438 ? -6.385 3.519 43.698 1.00 31.80 438 SER A N 1
ATOM 3416 C CA . SER A 1 438 ? -7.723 4.038 44.044 1.00 31.80 438 SER A CA 1
ATOM 3417 C C . SER A 1 438 ? -8.739 2.969 44.470 1.00 31.80 438 SER A C 1
ATOM 3419 O O . SER A 1 438 ? -9.868 3.309 44.814 1.00 31.80 438 SER A O 1
ATOM 3421 N N . ALA A 1 439 ? -8.352 1.690 44.519 1.00 31.48 439 ALA A N 1
ATOM 3422 C CA . ALA A 1 439 ? -9.242 0.580 44.859 1.00 31.48 439 ALA A CA 1
ATOM 3423 C C . ALA A 1 439 ? -8.814 -0.161 46.139 1.00 31.48 439 ALA A C 1
ATOM 3425 O O . ALA A 1 439 ? -8.549 -1.358 46.114 1.00 31.48 439 ALA A O 1
ATOM 3426 N N . THR A 1 440 ? -8.792 0.532 47.281 1.00 31.83 440 THR A N 1
ATOM 3427 C CA . THR A 1 440 ? -8.906 -0.119 48.599 1.00 31.83 440 THR A CA 1
ATOM 3428 C C . THR A 1 440 ? -9.844 0.678 49.507 1.00 31.83 440 THR A C 1
ATOM 3430 O O . THR A 1 440 ? -9.423 1.597 50.199 1.00 31.83 440 THR A O 1
ATOM 3433 N N . GLY A 1 441 ? -11.130 0.316 49.431 1.00 28.05 441 GLY A N 1
ATOM 3434 C CA . GLY A 1 441 ? -12.079 0.136 50.540 1.00 28.05 441 GLY A CA 1
ATOM 3435 C C . GLY A 1 441 ? -12.213 1.214 51.619 1.00 28.05 441 GLY A C 1
ATOM 3436 O O . GLY A 1 441 ? -11.413 1.281 52.546 1.00 28.05 441 GLY A O 1
ATOM 3437 N N . GLY A 1 442 ? -13.337 1.935 51.580 1.00 26.53 442 GLY A N 1
ATOM 3438 C CA . GLY A 1 442 ? -13.930 2.592 52.747 1.00 26.53 442 GLY A CA 1
ATOM 3439 C C . GLY A 1 442 ? -14.816 1.640 53.570 1.00 26.53 442 GLY A C 1
ATOM 3440 O O . GLY A 1 442 ? -15.479 0.765 53.017 1.00 26.53 442 GLY A O 1
ATOM 3441 N N . GLY A 1 443 ? -14.843 1.849 54.890 1.00 25.02 443 GLY A N 1
ATOM 3442 C CA . GLY A 1 443 ? -15.739 1.219 55.875 1.00 25.02 443 GLY A CA 1
ATOM 3443 C C . GLY A 1 443 ? -15.373 1.638 57.317 1.00 25.02 443 GLY A C 1
ATOM 3444 O O . GLY A 1 443 ? -14.215 1.968 57.542 1.00 25.02 443 GLY A O 1
ATOM 3445 N N . PRO A 1 444 ? -16.316 1.714 58.280 1.00 39.38 444 PRO A N 1
ATOM 3446 C CA . PRO A 1 444 ? -16.553 2.934 59.073 1.00 39.38 444 PRO A CA 1
ATOM 3447 C C . PRO A 1 444 ? -15.926 3.025 60.489 1.00 39.38 444 PRO A C 1
ATOM 3449 O O . PRO A 1 444 ? -15.547 2.039 61.110 1.00 39.38 444 PRO A O 1
ATOM 3452 N N . HIS A 1 445 ? -15.889 4.275 60.979 1.00 31.19 445 HIS A N 1
ATOM 3453 C CA . HIS A 1 445 ? -15.529 4.826 62.308 1.00 31.19 445 HIS A CA 1
ATOM 3454 C C . HIS A 1 445 ? -16.094 4.079 63.549 1.00 31.19 445 HIS A C 1
ATOM 3456 O O . HIS A 1 445 ? -17.160 3.475 63.434 1.00 31.19 445 HIS A O 1
ATOM 3462 N N . PRO A 1 446 ? -15.478 4.191 64.764 1.00 40.62 446 PRO A N 1
ATOM 3463 C CA . PRO A 1 446 ? -15.686 5.386 65.612 1.00 40.62 446 PRO A CA 1
ATOM 3464 C C . PRO A 1 446 ? -14.557 5.833 66.581 1.00 40.62 446 PRO A C 1
ATOM 3466 O O . PRO A 1 446 ? -13.758 5.050 67.076 1.00 40.62 446 PRO A O 1
ATOM 3469 N N . ASN A 1 447 ? -14.603 7.138 66.895 1.00 28.67 447 ASN A N 1
ATOM 3470 C CA . ASN A 1 447 ? -14.192 7.850 68.120 1.00 28.67 447 ASN A CA 1
ATOM 3471 C C . ASN A 1 447 ? -12.845 7.543 68.812 1.00 28.67 447 ASN A C 1
ATOM 3473 O O . ASN A 1 447 ? -12.716 6.542 69.512 1.00 28.67 447 ASN A O 1
ATOM 3477 N N . ARG A 1 448 ? -11.974 8.567 68.891 1.00 29.50 448 ARG A N 1
ATOM 3478 C CA . ARG A 1 448 ? -11.410 9.058 70.170 1.00 29.50 448 ARG A CA 1
ATOM 3479 C C . ARG A 1 448 ? -10.811 10.469 70.052 1.00 29.50 448 ARG A C 1
ATOM 3481 O O . ARG A 1 448 ? -10.307 10.877 69.017 1.00 29.50 448 ARG A O 1
ATOM 3488 N N . ARG A 1 449 ? -10.961 11.193 71.161 1.00 28.70 449 ARG A N 1
ATOM 3489 C CA . ARG A 1 449 ? -10.670 12.607 71.444 1.00 28.70 449 ARG A CA 1
ATOM 3490 C C . ARG A 1 449 ? -9.162 12.898 71.529 1.00 28.70 449 ARG A C 1
ATOM 3492 O O . ARG A 1 449 ? -8.428 12.023 71.973 1.00 28.70 449 ARG A O 1
ATOM 3499 N N . GLY A 1 450 ? -8.771 14.166 71.342 1.00 26.33 450 GLY A N 1
ATOM 3500 C CA . GLY A 1 450 ? -7.723 14.775 72.182 1.00 26.33 450 GLY A CA 1
ATOM 3501 C C . GLY A 1 450 ? -6.706 15.720 71.524 1.00 26.33 450 GLY A C 1
ATOM 3502 O O . GLY A 1 450 ? -5.695 15.258 71.027 1.00 26.33 450 GLY A O 1
ATOM 3503 N N . TYR A 1 451 ? -6.946 17.028 71.692 1.00 26.39 451 TYR A N 1
ATOM 3504 C CA . TYR A 1 451 ? -5.997 18.068 72.149 1.00 26.39 451 TYR A CA 1
ATOM 3505 C C . TYR A 1 451 ? -4.762 18.515 71.316 1.00 26.39 451 TYR A C 1
ATOM 3507 O O . TYR A 1 451 ? -3.757 17.824 71.242 1.00 26.39 451 TYR A O 1
ATOM 3515 N N . ARG A 1 452 ? -4.849 19.797 70.902 1.00 28.02 452 ARG A N 1
ATOM 3516 C CA . ARG A 1 452 ? -3.935 20.958 71.098 1.00 28.02 452 ARG A CA 1
ATOM 3517 C C . ARG A 1 452 ? -2.513 21.020 70.497 1.00 28.02 452 ARG A C 1
ATOM 3519 O O . ARG A 1 452 ? -1.618 20.294 70.897 1.00 28.02 452 ARG A O 1
ATOM 3526 N N . ASP A 1 453 ? -2.364 22.068 69.677 1.00 27.66 453 ASP A N 1
ATOM 3527 C CA . ASP A 1 453 ? -1.436 23.219 69.742 1.00 27.66 453 ASP A CA 1
ATOM 3528 C C . ASP A 1 453 ? 0.103 23.082 69.710 1.00 27.66 453 ASP A C 1
ATOM 3530 O O . ASP A 1 453 ? 0.727 22.409 70.523 1.00 27.66 453 ASP A O 1
ATOM 3534 N N . ALA A 1 454 ? 0.659 23.972 68.868 1.00 29.09 454 ALA A N 1
ATOM 3535 C CA . ALA A 1 454 ? 1.796 24.878 69.099 1.00 29.09 454 ALA A CA 1
ATOM 3536 C C . ALA A 1 454 ? 3.169 24.593 68.440 1.00 29.09 454 ALA A C 1
ATOM 3538 O O . ALA A 1 454 ? 3.930 23.714 68.823 1.00 29.09 454 ALA A O 1
ATOM 3539 N N . GLU A 1 455 ? 3.482 25.518 67.521 1.00 28.36 455 GLU A N 1
ATOM 3540 C CA . GLU A 1 455 ? 4.706 26.335 67.436 1.00 28.36 455 GLU A CA 1
ATOM 3541 C C . GLU A 1 455 ? 6.061 25.745 66.993 1.00 28.36 455 GLU A C 1
ATOM 3543 O O . GLU A 1 455 ? 6.781 25.064 67.713 1.00 28.36 455 GLU A O 1
ATOM 3548 N N . ASN A 1 456 ? 6.470 26.210 65.805 1.00 29.97 456 ASN A N 1
ATOM 3549 C CA . ASN A 1 456 ? 7.665 27.027 65.547 1.00 29.97 456 ASN A CA 1
ATOM 3550 C C . ASN A 1 456 ? 8.882 26.864 66.482 1.00 29.97 456 ASN A C 1
ATOM 3552 O O . ASN A 1 456 ? 8.871 27.323 67.625 1.00 29.97 456 ASN A O 1
ATOM 3556 N N . ARG A 1 457 ? 10.029 26.459 65.911 1.00 28.88 457 ARG A N 1
ATOM 3557 C CA . ARG A 1 457 ? 11.322 27.059 66.281 1.00 28.88 457 ARG A CA 1
ATOM 3558 C C . ARG A 1 457 ? 12.409 26.896 65.215 1.00 28.88 457 ARG A C 1
ATOM 3560 O O . ARG A 1 457 ? 12.655 25.825 64.674 1.00 28.88 457 ARG A O 1
ATOM 3567 N N . HIS A 1 458 ? 13.052 28.025 64.945 1.00 28.94 458 HIS A N 1
ATOM 3568 C CA . HIS A 1 458 ? 14.214 28.240 64.090 1.00 28.94 458 HIS A CA 1
ATOM 3569 C C . HIS A 1 458 ? 15.523 28.130 64.906 1.00 28.94 458 HIS A C 1
ATOM 3571 O O . HIS A 1 458 ? 15.503 28.290 66.124 1.00 28.94 458 HIS A O 1
ATOM 3577 N N . CYS A 1 459 ? 16.647 28.037 64.177 1.00 26.58 459 CYS A N 1
ATOM 3578 C CA . CYS A 1 459 ? 18.025 28.462 64.514 1.00 26.58 459 CYS A CA 1
ATOM 3579 C C . CYS A 1 459 ? 19.094 27.463 65.044 1.00 26.58 459 CYS A C 1
ATOM 3581 O O . CYS A 1 459 ? 19.139 27.120 66.215 1.00 26.58 459 CYS A O 1
ATOM 3583 N N . ARG A 1 460 ? 20.107 27.281 64.164 1.00 27.62 460 ARG A N 1
ATOM 3584 C CA . ARG A 1 460 ? 21.574 27.518 64.330 1.00 27.62 460 ARG A CA 1
ATOM 3585 C C . ARG A 1 460 ? 22.547 26.395 64.785 1.00 27.62 460 ARG A C 1
ATOM 3587 O O . ARG A 1 460 ? 22.670 26.080 65.952 1.00 27.62 460 ARG A O 1
ATOM 3594 N N . ARG A 1 461 ? 23.377 25.994 63.796 1.00 28.23 461 ARG A N 1
ATOM 3595 C CA . ARG A 1 461 ? 24.871 25.946 63.697 1.00 28.23 461 ARG A CA 1
ATOM 3596 C C . ARG A 1 461 ? 25.753 25.268 64.791 1.00 28.23 461 ARG A C 1
ATOM 3598 O O . ARG A 1 461 ? 26.012 25.912 65.792 1.00 28.23 461 ARG A O 1
ATOM 3605 N N . ARG A 1 462 ? 26.413 24.149 64.373 1.00 27.61 462 ARG A N 1
ATOM 3606 C CA . ARG A 1 462 ? 27.874 23.744 64.411 1.00 27.61 462 ARG A CA 1
ATOM 3607 C C . ARG A 1 462 ? 28.636 23.693 65.776 1.00 27.61 462 ARG A C 1
ATOM 3609 O O . ARG A 1 462 ? 28.167 24.353 66.687 1.00 27.61 462 ARG A O 1
ATOM 3616 N N . PRO A 1 463 ? 29.859 23.080 65.929 1.00 50.31 463 PRO A N 1
ATOM 3617 C CA . PRO A 1 463 ? 30.714 22.227 65.045 1.00 50.31 463 PRO A CA 1
ATOM 3618 C C . PRO A 1 463 ? 31.546 21.061 65.723 1.00 50.31 463 PRO A C 1
ATOM 3620 O O . PRO A 1 463 ? 31.522 20.885 66.931 1.00 50.31 463 PRO A O 1
ATOM 3623 N N . PHE A 1 464 ? 32.385 20.386 64.899 1.00 29.67 464 PHE A N 1
ATOM 3624 C CA . PHE A 1 464 ? 33.734 19.773 65.128 1.00 29.67 464 PHE A CA 1
ATOM 3625 C C . PHE A 1 464 ? 33.945 18.357 65.734 1.00 29.67 464 PHE A C 1
ATOM 3627 O O . PHE A 1 464 ? 33.541 18.065 66.850 1.00 29.67 464 PHE A O 1
ATOM 3634 N N . GLY A 1 465 ? 34.757 17.542 65.025 1.00 27.75 465 GLY A N 1
ATOM 3635 C CA . GLY A 1 465 ? 35.500 16.367 65.531 1.00 27.75 465 GLY A CA 1
ATOM 3636 C C . GLY A 1 465 ? 36.199 15.543 64.422 1.00 27.75 465 GLY A C 1
ATOM 3637 O O . GLY A 1 465 ? 35.538 15.085 63.503 1.00 27.75 465 GLY A O 1
ATOM 3638 N N . GLN A 1 466 ? 37.531 15.401 64.484 1.00 31.12 466 GLN A N 1
ATOM 3639 C CA . GLN A 1 466 ? 38.481 14.923 63.448 1.00 31.12 466 GLN A CA 1
ATOM 3640 C C . GLN A 1 466 ? 38.842 13.415 63.493 1.00 31.12 466 GLN A C 1
ATOM 3642 O O . GLN A 1 466 ? 38.786 12.820 64.565 1.00 31.12 466 GLN A O 1
ATOM 3647 N N . ARG A 1 467 ? 39.374 12.876 62.368 1.00 30.20 467 ARG A N 1
ATOM 3648 C CA . ARG A 1 467 ? 40.640 12.086 62.160 1.00 30.20 467 ARG A CA 1
ATOM 3649 C C . ARG A 1 467 ? 40.583 11.444 60.748 1.00 30.20 467 ARG A C 1
ATOM 3651 O O . ARG A 1 467 ? 39.585 10.810 60.448 1.00 30.20 467 ARG A O 1
ATOM 3658 N N . ALA A 1 468 ? 41.434 11.718 59.748 1.00 33.53 468 ALA A N 1
ATOM 3659 C CA . ALA A 1 468 ? 42.898 11.630 59.549 1.00 33.53 468 ALA A CA 1
ATOM 3660 C C . ALA A 1 468 ? 43.327 10.345 58.791 1.00 33.53 468 ALA A C 1
ATOM 3662 O O . ALA A 1 468 ? 43.095 9.243 59.275 1.00 33.53 468 ALA A O 1
ATOM 3663 N N . GLY A 1 469 ? 44.002 10.512 57.638 1.00 26.94 469 GLY A N 1
ATOM 3664 C CA . GLY A 1 469 ? 44.706 9.449 56.896 1.00 26.94 469 GLY A CA 1
ATOM 3665 C C . GLY A 1 469 ? 45.078 9.829 55.449 1.00 26.94 469 GLY A C 1
ATOM 3666 O O . GLY A 1 469 ? 44.268 9.679 54.547 1.00 26.94 469 GLY A O 1
ATOM 3667 N N . PHE A 1 470 ? 46.297 10.343 55.248 1.00 29.25 470 PHE A N 1
ATOM 3668 C CA . PHE A 1 470 ? 46.878 10.931 54.022 1.00 29.25 470 PHE A CA 1
ATOM 3669 C C . PHE A 1 470 ? 47.773 9.947 53.233 1.00 29.25 470 PHE A C 1
ATOM 3671 O O . PHE A 1 470 ? 48.420 9.109 53.858 1.00 29.25 470 PHE A O 1
ATOM 3678 N N . ARG A 1 471 ? 47.901 10.158 51.906 1.00 28.95 471 ARG A N 1
ATOM 3679 C CA . ARG A 1 471 ? 49.098 10.090 51.001 1.00 28.95 471 ARG A CA 1
ATOM 3680 C C . ARG A 1 471 ? 48.555 10.247 49.557 1.00 28.95 471 ARG A C 1
ATOM 3682 O O . ARG A 1 471 ? 47.721 9.442 49.175 1.00 28.95 471 ARG A O 1
ATOM 3689 N N . GLY A 1 472 ? 48.776 11.317 48.776 1.00 27.61 472 GLY A N 1
ATOM 3690 C CA . GLY A 1 472 ? 50.020 11.973 48.305 1.00 27.61 472 GLY A CA 1
ATOM 3691 C C . GLY A 1 472 ? 50.371 11.385 46.918 1.00 27.61 472 GLY A C 1
ATOM 3692 O O . GLY A 1 472 ? 50.351 10.168 46.818 1.00 27.61 472 GLY A O 1
ATOM 3693 N N . LEU A 1 473 ? 50.653 12.064 45.795 1.00 28.05 473 LEU A N 1
ATOM 3694 C CA . LEU A 1 473 ? 51.010 13.429 45.345 1.00 28.05 473 LEU A CA 1
ATOM 3695 C C . LEU A 1 473 ? 50.277 13.661 43.981 1.00 28.05 473 LEU A C 1
ATOM 3697 O O . LEU A 1 473 ? 50.002 12.680 43.302 1.00 28.05 473 LEU A O 1
ATOM 3701 N N . GLY A 1 474 ? 49.816 14.846 43.540 1.00 25.84 474 GLY A N 1
ATOM 3702 C CA . GLY A 1 474 ? 50.565 16.063 43.152 1.00 25.84 474 GLY A CA 1
ATOM 3703 C C . GLY A 1 474 ? 51.022 15.976 41.670 1.00 25.84 474 GLY A C 1
ATOM 3704 O O . GLY A 1 474 ? 51.524 14.930 41.297 1.00 25.84 474 GLY A O 1
ATOM 3705 N N . ILE A 1 475 ? 50.933 16.938 40.736 1.00 27.97 475 ILE A N 1
ATOM 3706 C CA . ILE A 1 475 ? 50.690 18.399 40.644 1.00 27.97 475 ILE A CA 1
ATOM 3707 C C . ILE A 1 475 ? 50.359 18.656 39.136 1.00 27.97 475 ILE A C 1
ATOM 3709 O O . ILE A 1 475 ? 50.979 18.027 38.289 1.00 27.97 475 ILE A O 1
ATOM 3713 N N . GLY A 1 476 ? 49.296 19.374 38.739 1.00 26.27 476 GLY A N 1
ATOM 3714 C CA . GLY A 1 476 ? 49.287 20.808 38.356 1.00 26.27 476 GLY A CA 1
ATOM 3715 C C . GLY A 1 476 ? 49.348 21.026 36.821 1.00 26.27 476 GLY A C 1
ATOM 3716 O O . GLY A 1 476 ? 50.327 20.666 36.190 1.00 26.27 476 GLY A O 1
ATOM 3717 N N . LEU A 1 477 ? 48.251 21.420 36.156 1.00 25.47 477 LEU A N 1
ATOM 3718 C CA . LEU A 1 477 ? 47.807 22.807 35.868 1.00 25.47 477 LEU A CA 1
ATOM 3719 C C . LEU A 1 477 ? 48.626 23.541 34.781 1.00 25.47 477 LEU A C 1
ATOM 3721 O O . LEU A 1 477 ? 49.672 24.084 35.109 1.00 25.47 477 LEU A O 1
ATOM 3725 N N . HIS A 1 478 ? 48.084 23.681 33.558 1.00 27.02 478 HIS A N 1
ATOM 3726 C CA . HIS A 1 478 ? 47.780 24.979 32.900 1.00 27.02 478 HIS A CA 1
ATOM 3727 C C . HIS A 1 478 ? 47.363 24.826 31.415 1.00 27.02 478 HIS A C 1
ATOM 3729 O O . HIS A 1 478 ? 48.146 24.436 30.557 1.00 27.02 478 HIS A O 1
ATOM 3735 N N . LEU A 1 479 ? 46.117 25.215 31.121 1.00 28.30 479 LEU A N 1
ATOM 3736 C CA . LEU A 1 479 ? 45.695 25.903 29.882 1.00 28.30 479 LEU A CA 1
ATOM 3737 C C . LEU A 1 479 ? 46.338 27.323 29.859 1.00 28.30 479 LEU A C 1
ATOM 3739 O O . LEU A 1 479 ? 46.730 27.757 30.944 1.00 28.30 479 LEU A O 1
ATOM 3743 N N . PRO A 1 480 ? 46.382 28.115 28.750 1.00 41.56 480 PRO A N 1
ATOM 3744 C CA . PRO A 1 480 ? 45.378 28.150 27.675 1.00 41.56 480 PRO A CA 1
ATOM 3745 C C . PRO A 1 480 ? 45.828 28.543 26.231 1.00 41.56 480 PRO A C 1
ATOM 3747 O O . PRO A 1 480 ? 46.909 29.062 25.992 1.00 41.56 480 PRO A O 1
ATOM 3750 N N . ARG A 1 481 ? 44.832 28.459 25.327 1.00 29.81 481 ARG A N 1
ATOM 3751 C CA . ARG A 1 481 ? 44.498 29.354 24.184 1.00 29.81 481 ARG A CA 1
ATOM 3752 C C . ARG A 1 481 ? 45.233 29.251 22.827 1.00 29.81 481 ARG A C 1
ATOM 3754 O O . ARG A 1 481 ? 46.363 29.682 22.673 1.00 29.81 481 ARG A O 1
ATOM 3761 N N . ARG A 1 482 ? 44.379 28.935 21.835 1.00 31.03 482 ARG A N 1
ATOM 3762 C CA . ARG A 1 482 ? 44.178 29.545 20.498 1.00 31.03 482 ARG A CA 1
ATOM 3763 C C . ARG A 1 482 ? 45.355 29.567 19.514 1.00 31.03 482 ARG A C 1
ATOM 3765 O O . ARG A 1 482 ? 46.273 30.364 19.669 1.00 31.03 482 ARG A O 1
ATOM 3772 N N . ARG A 1 483 ? 45.143 28.916 18.369 1.00 39.56 483 ARG A N 1
ATOM 3773 C CA . ARG A 1 483 ? 44.765 29.611 17.127 1.00 39.56 483 ARG A CA 1
ATOM 3774 C C . ARG A 1 483 ? 43.616 28.880 16.458 1.00 39.56 483 ARG A C 1
ATOM 3776 O O . ARG A 1 483 ? 43.536 27.654 16.683 1.00 39.56 483 ARG A O 1
#

Foldseek 3Di:
DDDDDDDDDDDPADDPDDDDDDDDDDDDVVDDDDPCNVPVPDDDPVLVCFLHQVLDPCHPPDDLVVLLVVDPVVVLLVVLLVLQQPADPLAGHFLSGCLLVLLLLLLLQALQAFDLVRDGGLQAVLCLAPPNVFQLQCFCSLVVLVSCVVSCVVSPSSAANSQSSLSSNVSLCVQLVADDPDGDDDRHYGRHHNPVQPQDDDSDWQPAADLVVLASDSHQDRTRRDSFYDLCAGVNPVALQRCLSSLCSNVVRVVDDLLLSLLQVLQSLLADWADALAALVQFFHGQVPDDVVCVSHGRQGPADSCHDNRDHRNNDTARQALSRSHDDNSNLVVLPVFDWDWDAHNNGHTWIFGPPADFRHAGRPDRVDGHTHIGTSNSNNCCPPPVSVVSSVVCSVDVCQSRDQDPPDRDHNSCSSNPDHPVPDPVVCVVVPPVVPPDDDDDDDDDDDDDDDDDDDDDDDDDDDDDDDDDDDDDDDDDDDDD

Nearest PDB structures (foldseek):
  5kqq-assembly1_A  TM=9.608E-01  e=1.833E-51  Burkholderia pseudomallei 1710b
  5syv-assembly1_B  TM=9.605E-01  e=3.603E-50  Burkholderia pseudomallei 1710b
  5sx2-assembly1_A  TM=9.609E-01  e=6.900E-50  Burkholderia pseudomallei 1710b
  5syi-assembly1_B  TM=9.603E-01  e=1.555E-49  Burkholderia pseudomallei 1710b
  3ut2-assembly1_B  TM=9.452E-01  e=6.192E-50  Pyricularia oryzae 70-15

Secondary structure (DSSP, 8-state):
--------------------SS---S--TT-S--HHHH-TTS---GGGGTT-TTT-TT-TT--HHHHHTTS-HHHHHHHHHHHHT--BTTBPPGGG--HHHHHHHHHHHHTT--TTT---SGGG-GGGSTTGGG-GGGTTHHHHHHHTHHHHHHHGGGS-HHHHHHHHHHHHHHHTT---------PPP-SS--TT----S-SSTT-B--HHHHTTSS---SBTT-SS--TT-GGG---TTTHHHHHHHHHHHTT--HHHHHHHHHHHTTS-B--BSS-GGGB---TTTS-GGGTT----B-STTSSGGG-BSSS---B--S-TTS--SHHHHHHHHS-EEEEE-TT--EEEEETT----EEPSS-TT-EE--EE-HHHHHHHHSHHHHHHHHHHHH--HHHHS--SSTT--HHHHHH---GGG-GGGSGGGSSSSSS-S-------------------------------------------

Organism: NCBI:txid1134687

Mean predicted aligned error: 11.63 Å

Solvent-accessible surface area (backbone atoms only — not comparable to full-atom values): 28738 Å² total; per-residue (Å²): 134,91,86,88,81,85,77,96,76,84,84,91,72,89,72,85,88,79,88,76,86,83,90,74,86,91,67,59,93,90,59,76,94,49,72,58,75,79,40,72,84,58,84,74,67,69,68,79,59,60,86,37,76,89,64,40,92,72,53,93,84,61,51,61,68,66,35,36,71,70,43,63,60,68,58,52,54,50,53,52,57,52,51,33,57,58,61,40,91,93,54,43,30,56,68,51,33,38,37,32,55,32,36,49,48,19,32,60,31,18,46,49,26,26,64,73,76,66,45,65,25,31,57,39,32,52,54,79,26,65,68,51,40,45,21,69,69,34,50,68,39,50,55,54,55,55,70,45,41,67,57,46,62,75,54,40,74,32,50,32,64,17,35,46,43,42,48,44,17,53,50,27,41,43,72,21,69,36,79,65,85,71,85,71,76,76,31,55,62,63,73,68,58,78,84,86,66,70,79,70,88,71,92,49,79,62,45,80,48,63,44,83,72,34,62,86,35,67,43,34,38,35,24,35,47,45,53,38,63,56,56,25,11,65,93,61,60,53,45,26,58,70,26,46,59,39,49,50,33,18,40,40,27,50,74,39,50,71,70,54,46,54,49,49,53,50,59,53,48,19,34,32,66,55,28,5,55,40,52,64,88,38,46,45,46,40,29,90,70,30,60,76,90,49,70,71,35,42,48,54,36,70,42,83,84,30,33,53,87,38,21,65,48,80,22,37,64,35,42,38,26,68,43,31,70,37,66,64,64,42,30,49,49,49,65,71,72,43,54,76,40,83,46,64,26,67,30,64,33,57,29,29,36,39,50,97,54,69,63,61,23,64,42,51,87,41,87,89,42,58,36,50,44,26,42,45,18,54,58,46,16,41,65,63,32,73,69,40,22,56,51,45,55,46,47,60,78,40,60,58,69,81,71,40,76,45,94,64,93,85,41,32,68,53,44,63,48,46,44,79,41,64,94,75,43,82,74,66,60,67,72,59,67,72,69,70,75,77,76,75,82,89,82,86,88,84,89,86,88,84,86,84,88,84,80,89,84,85,88,86,84,89,88,92,90,91,87,89,90,89,83,91,82,92,83,87,91,81,84,87,84,86,131

Radius of gyration: 29.38 Å; Cα contacts (8 Å, |Δi|>4): 750; chains: 1; bounding box: 81×83×96 Å

Sequence (483 aa):
MSTSNDPSNTPSAGKCPFHAETATPTQSAGGGTGNRDWWPNQLRVDLLNQHSNRSNPLGEHFNYREEFKKLDYSALKADLRALLTDSQEWWPADWGSYIGLFIRMAWHGAGTYRTVDGRGGAGRGQQRFAPLNSWPDNVSLDKARRLLWPVKQKYGQKISWADLYMLAGNVALENAGFRTFGFGAGREDVWEPDLDVDWGNETEWLAHRHPESLNQQAIGATEMGLIYVNPEGPNASGDPLSAASAIRATFGNMAMNDEEIVALIAGGHTLGKTHGSAVTSHVGAEPEAAPIEAQGLGWANSYGSGAGADAITSGLEVVWTQTPTQWSNYFFENLYKYEWVQTRSPAGAIQFEAKDAPEIIPDPFNPEKKRKPTMLVTDLTLRFDPEFDKISRRFLNDRRPLTKPLPARGLNLSTAIWGRSPATWPGSAERRSDLARSATGGGPHPNRRGYRDAENRHCRRRPFGQRAGFRGLGIGLHLPRRR